Protein AF-A0A8J2NHE3-F1 (afdb_monomer)

Secondary structure (DSSP, 8-state):
-HHHHHHHHHHHHHHHHHHHHHHHHHHHHHHTTT-GGGHHHHHHHHH-HHHHHHHTTT--SS-EEEEE-HHHHHHHHHHHT-SSGGGS-HHHHHHHHHHHEESS---GGGG--TT-EEEEBS---TTT--S--HHHHHHHH-TT--S-EEEEEE-----GGG--TT--S-EEEEE-BTT-EEEEEEEEEEESTTS-EEEEEESSPPPPP--HHHHHHHH--GGGHHHHHHHHHHT-HHHHHH-SSEEEEEE-HHHHHHTT-HHHHS-HHHHHHHHHHTEESS---GGG--TT-EEEBTTS-EEEEEEETTEEEETTEEEEEEEEEETTEEEEEESSPPP-TT---------------------------------------------------PPPP--TTEEEEEEE--TTSSS-EEEEEEETTTEEEEEEE-TTTTTT-GGGGG-HHHIIIIISPPPPSSS-SEEEEEE-TTT-SEEEEEEE----------SSS--EEGGG-EEEEE-SSSEEEEE-TTSGGG--EEEE---SGGGHHHHHHHHHHHHHHTTSS-S-TTGGG-PPEEPP-

InterPro domains:
  IPR000782 FAS1 domain [PF02469] (38-127)
  IPR000782 FAS1 domain [PF02469] (226-338)
  IPR000782 FAS1 domain [PS50213] (25-206)
  IPR000782 FAS1 domain [PS50213] (199-338)
  IPR000782 FAS1 domain [SM00554] (64-209)
  IPR000782 FAS1 domain [SM00554] (247-341)
  IPR050904 Cell adhesion and biosynthesis-related protein [PTHR10900] (18-391)

Radius of gyration: 30.9 Å; Cα contacts (8 Å, |Δi|>4): 1014; chains: 1; bounding box: 73×81×98 Å

Structure (mmCIF, N/CA/C/O backbone):
data_AF-A0A8J2NHE3-F1
#
_entry.id   AF-A0A8J2NHE3-F1
#
loop_
_atom_site.group_PDB
_atom_site.id
_atom_site.type_symbol
_atom_site.label_atom_id
_atom_site.label_alt_id
_atom_site.label_comp_id
_atom_site.label_asym_id
_atom_site.label_entity_id
_atom_site.label_seq_id
_atom_site.pdbx_PDB_ins_code
_atom_site.Cartn_x
_atom_site.Cartn_y
_atom_site.Cartn_z
_atom_site.occupancy
_atom_site.B_iso_or_equiv
_atom_site.auth_seq_id
_atom_site.auth_comp_id
_atom_site.auth_asym_id
_atom_site.auth_atom_id
_atom_site.pdbx_PDB_model_num
ATOM 1 N N . MET A 1 1 ? 43.724 31.577 -9.002 1.00 46.25 1 MET A N 1
ATOM 2 C CA . MET A 1 1 ? 44.008 30.176 -9.402 1.00 46.25 1 MET A CA 1
ATOM 3 C C . MET A 1 1 ? 43.352 29.114 -8.508 1.00 46.25 1 MET A C 1
ATOM 5 O O . MET A 1 1 ? 42.911 28.119 -9.059 1.00 46.25 1 MET A O 1
ATOM 9 N N . ARG A 1 2 ? 43.190 29.302 -7.183 1.00 40.34 2 ARG A N 1
ATOM 10 C CA . ARG A 1 2 ? 42.509 28.309 -6.313 1.00 40.34 2 ARG A CA 1
ATOM 11 C C . ARG A 1 2 ? 41.001 28.106 -6.592 1.00 40.34 2 ARG A C 1
ATOM 13 O O . ARG A 1 2 ? 40.546 26.973 -6.533 1.00 40.34 2 ARG A O 1
ATOM 20 N N . ASN A 1 3 ? 40.262 29.139 -7.010 1.00 40.75 3 ASN A N 1
ATOM 21 C CA . ASN A 1 3 ? 38.822 29.016 -7.324 1.00 40.75 3 ASN A CA 1
ATOM 22 C C . ASN A 1 3 ? 38.518 28.319 -8.665 1.00 40.75 3 ASN A C 1
ATOM 24 O O . ASN A 1 3 ? 37.438 27.765 -8.832 1.00 40.75 3 ASN A O 1
ATOM 28 N N . LEU A 1 4 ? 39.466 28.294 -9.609 1.00 38.47 4 LEU A N 1
ATOM 29 C CA . LEU A 1 4 ? 39.258 27.663 -10.920 1.00 38.47 4 LEU A CA 1
ATOM 30 C C . LEU A 1 4 ? 39.365 26.128 -10.848 1.00 38.47 4 LEU A C 1
ATOM 32 O O . LEU A 1 4 ? 38.700 25.426 -11.606 1.00 38.47 4 LEU A O 1
ATOM 36 N N . ASN A 1 5 ? 40.161 25.611 -9.906 1.00 39.56 5 ASN A N 1
ATOM 37 C CA . ASN A 1 5 ? 40.323 24.172 -9.685 1.00 39.56 5 ASN A CA 1
ATOM 38 C C . ASN A 1 5 ? 39.127 23.556 -8.941 1.00 39.56 5 ASN A C 1
ATOM 40 O O . ASN A 1 5 ? 38.771 22.422 -9.236 1.00 39.56 5 ASN A O 1
ATOM 44 N N . PHE A 1 6 ? 38.466 24.307 -8.051 1.00 38.66 6 PHE A N 1
ATOM 45 C CA . PHE A 1 6 ? 37.224 23.870 -7.398 1.00 38.66 6 PHE A CA 1
ATOM 46 C C . PHE A 1 6 ? 36.049 23.792 -8.377 1.00 38.66 6 PHE A C 1
ATOM 48 O O . PHE A 1 6 ? 35.321 22.805 -8.374 1.00 38.66 6 PHE A O 1
ATOM 55 N N . ILE A 1 7 ? 35.904 24.785 -9.262 1.00 40.69 7 ILE A N 1
ATOM 56 C CA . ILE A 1 7 ? 34.864 24.771 -10.300 1.00 40.69 7 ILE A CA 1
ATOM 57 C C . ILE A 1 7 ? 35.124 23.635 -11.294 1.00 40.69 7 ILE A C 1
ATOM 59 O O . ILE A 1 7 ? 34.200 22.907 -11.630 1.00 40.69 7 ILE A O 1
ATOM 63 N N . ARG A 1 8 ? 36.379 23.415 -11.712 1.00 36.06 8 ARG A N 1
ATOM 64 C CA . ARG A 1 8 ? 36.725 22.270 -12.565 1.00 36.06 8 ARG A CA 1
ATOM 65 C C . ARG A 1 8 ? 36.429 20.939 -11.881 1.00 36.06 8 ARG A C 1
ATOM 67 O O . ARG A 1 8 ? 35.743 20.140 -12.487 1.00 36.06 8 ARG A O 1
ATOM 74 N N . ALA A 1 9 ? 36.859 20.721 -10.638 1.00 38.28 9 ALA A N 1
ATOM 75 C CA . ALA A 1 9 ? 36.605 19.467 -9.923 1.00 38.28 9 ALA A CA 1
ATOM 76 C C . ALA A 1 9 ? 35.106 19.189 -9.706 1.00 38.28 9 ALA A C 1
ATOM 78 O O . ALA A 1 9 ? 34.669 18.063 -9.923 1.00 38.28 9 ALA A O 1
ATOM 79 N N . ALA A 1 10 ? 34.312 20.205 -9.350 1.00 35.69 10 ALA A N 1
ATOM 80 C CA . ALA A 1 10 ? 32.860 20.078 -9.204 1.00 35.69 10 ALA A CA 1
ATOM 81 C C . ALA A 1 10 ? 32.161 19.784 -10.544 1.00 35.69 10 ALA A C 1
ATOM 83 O O . ALA A 1 10 ? 31.243 18.970 -10.598 1.00 35.69 10 ALA A O 1
ATOM 84 N N . VAL A 1 11 ? 32.634 20.393 -11.635 1.00 37.72 11 VAL A N 1
ATOM 85 C CA . VAL A 1 11 ? 32.132 20.135 -12.990 1.00 37.72 11 VAL A CA 1
ATOM 86 C C . VAL A 1 11 ? 32.513 18.723 -13.455 1.00 37.72 11 VAL A C 1
ATOM 88 O O . VAL A 1 11 ? 31.651 18.010 -13.956 1.00 37.72 11 VAL A O 1
ATOM 91 N N . THR A 1 12 ? 33.745 18.250 -13.227 1.00 35.47 12 THR A N 1
ATOM 92 C CA . THR A 1 12 ? 34.156 16.881 -13.596 1.00 35.47 12 THR A CA 1
ATOM 93 C C . THR A 1 12 ? 33.414 15.807 -12.791 1.00 35.47 12 THR A C 1
ATOM 95 O O . THR A 1 12 ? 33.062 14.775 -13.356 1.00 35.47 12 THR A O 1
ATOM 98 N N . LEU A 1 13 ? 33.138 16.043 -11.500 1.00 35.94 13 LEU A N 1
ATOM 99 C CA . LEU A 1 13 ? 32.357 15.119 -10.665 1.00 35.94 13 LEU A CA 1
ATOM 100 C C . LEU A 1 13 ? 30.889 15.045 -11.117 1.00 35.94 13 LEU A C 1
ATOM 102 O O . LEU A 1 13 ? 30.331 13.954 -11.174 1.00 35.94 13 LEU A O 1
ATOM 106 N N . ALA A 1 14 ? 30.291 16.184 -11.490 1.00 37.41 14 ALA A N 1
ATOM 107 C CA . ALA A 1 14 ? 28.931 16.250 -12.026 1.00 37.41 14 ALA A CA 1
ATOM 108 C C . ALA A 1 14 ? 28.805 15.594 -13.416 1.00 37.41 14 ALA A C 1
ATOM 110 O O . ALA A 1 14 ? 27.789 14.972 -13.715 1.00 37.41 14 ALA A O 1
ATOM 111 N N . PHE A 1 15 ? 29.840 15.682 -14.261 1.00 39.69 15 PHE A N 1
ATOM 112 C CA . PHE A 1 15 ? 29.878 14.964 -15.541 1.00 39.69 15 PHE A CA 1
ATOM 113 C C . PHE A 1 15 ? 30.073 13.452 -15.364 1.00 39.69 15 PHE A C 1
ATOM 115 O O . PHE A 1 15 ? 29.468 12.678 -16.100 1.00 39.69 15 PHE A O 1
ATOM 122 N N . ALA A 1 16 ? 30.869 13.015 -14.383 1.00 40.06 16 ALA A N 1
ATOM 123 C CA . ALA A 1 16 ? 31.050 11.594 -14.087 1.00 40.06 16 ALA A CA 1
ATOM 124 C C . ALA A 1 16 ? 29.778 10.955 -13.499 1.00 40.06 16 ALA A C 1
ATOM 126 O O . ALA A 1 16 ? 29.405 9.862 -13.915 1.00 40.06 16 ALA A O 1
ATOM 127 N N . SER A 1 17 ? 29.070 11.642 -12.593 1.00 45.62 17 SER A N 1
ATOM 128 C CA . SER A 1 17 ? 27.797 11.151 -12.046 1.00 45.62 17 SER A CA 1
ATOM 129 C C . SER A 1 17 ? 26.672 11.141 -13.086 1.00 45.62 17 SER A C 1
ATOM 131 O O . SER A 1 17 ? 25.895 10.191 -13.113 1.00 45.62 17 SER A O 1
ATOM 133 N N . ALA A 1 18 ? 26.622 12.125 -13.992 1.00 48.12 18 ALA A N 1
ATOM 134 C CA . ALA A 1 18 ? 25.691 12.125 -15.123 1.00 48.12 18 ALA A CA 1
ATOM 135 C C . ALA A 1 18 ? 25.987 11.003 -16.141 1.00 48.12 18 ALA A C 1
ATOM 137 O O . ALA A 1 18 ? 25.057 10.398 -16.667 1.00 48.12 18 ALA A O 1
ATOM 138 N N . ALA A 1 19 ? 27.264 10.683 -16.383 1.00 49.50 19 ALA A N 1
ATOM 139 C CA . ALA A 1 19 ? 27.656 9.589 -17.274 1.00 49.50 19 ALA A CA 1
ATOM 140 C C . ALA A 1 19 ? 27.305 8.204 -16.699 1.00 49.50 19 ALA A C 1
ATOM 142 O O . ALA A 1 19 ? 26.812 7.358 -17.433 1.00 49.50 19 ALA A O 1
ATOM 143 N N . ILE A 1 20 ? 27.494 7.980 -15.392 1.00 52.88 20 ILE A N 1
ATOM 144 C CA . ILE A 1 20 ? 27.116 6.722 -14.711 1.00 52.88 20 ILE A CA 1
ATOM 145 C C . ILE A 1 20 ? 25.587 6.552 -14.667 1.00 52.88 20 ILE A C 1
ATOM 147 O O . ILE A 1 20 ? 25.066 5.459 -14.881 1.00 52.88 20 ILE A O 1
ATOM 151 N N . ALA A 1 21 ? 24.866 7.649 -14.429 1.00 49.66 21 ALA A N 1
ATOM 152 C CA . ALA A 1 21 ? 23.409 7.708 -14.416 1.00 49.66 21 ALA A CA 1
ATOM 153 C C . ALA A 1 21 ? 22.784 7.294 -15.764 1.00 49.66 21 ALA A C 1
ATOM 155 O O . ALA A 1 21 ? 21.805 6.544 -15.802 1.00 49.66 21 ALA A O 1
ATOM 156 N N . GLN A 1 22 ? 23.373 7.741 -16.875 1.00 58.19 22 GLN A N 1
ATOM 157 C CA . GLN A 1 22 ? 22.901 7.393 -18.212 1.00 58.19 22 GLN A CA 1
ATOM 158 C C . GLN A 1 22 ? 23.091 5.892 -18.519 1.00 58.19 22 GLN A C 1
ATOM 160 O O . GLN A 1 22 ? 22.196 5.267 -19.087 1.00 58.19 22 GLN A O 1
ATOM 165 N N . THR A 1 23 ? 24.176 5.284 -18.026 1.00 74.19 23 THR A N 1
ATOM 166 C CA . THR A 1 23 ? 24.507 3.866 -18.242 1.00 74.19 23 THR A CA 1
ATOM 167 C C . THR A 1 23 ? 23.482 2.895 -17.646 1.00 74.19 23 THR A C 1
ATOM 169 O O . THR A 1 23 ? 23.035 1.995 -18.345 1.00 74.19 23 THR A O 1
ATOM 172 N N . ILE A 1 24 ? 23.046 3.078 -16.394 1.00 81.19 24 ILE A N 1
ATOM 173 C CA . ILE A 1 24 ? 22.122 2.138 -15.712 1.00 81.19 24 ILE A CA 1
ATOM 174 C C . ILE A 1 24 ? 20.770 2.051 -16.435 1.00 81.19 24 ILE A C 1
ATOM 176 O O . ILE A 1 24 ? 20.201 0.971 -16.613 1.00 81.19 24 ILE A O 1
ATOM 180 N N . THR A 1 25 ? 20.248 3.200 -16.870 1.00 85.06 25 THR A N 1
ATOM 181 C CA . THR A 1 25 ? 18.963 3.260 -17.579 1.00 85.06 25 THR A CA 1
ATOM 182 C C . THR A 1 25 ? 19.073 2.618 -18.963 1.00 85.06 25 THR A C 1
ATOM 184 O O . THR A 1 25 ? 18.167 1.893 -19.376 1.00 85.06 25 THR A O 1
ATOM 187 N N . GLU A 1 26 ? 20.185 2.852 -19.666 1.00 87.38 26 GLU A N 1
ATOM 188 C CA . GLU A 1 26 ? 20.478 2.242 -20.967 1.00 87.38 26 GLU A CA 1
ATOM 189 C C . GLU A 1 26 ? 20.674 0.721 -20.862 1.00 87.38 26 GLU A C 1
ATOM 191 O O . GLU A 1 26 ? 20.143 -0.014 -21.694 1.00 87.38 26 GLU A O 1
ATOM 196 N N . GLU A 1 27 ? 21.354 0.234 -19.819 1.00 90.62 27 GLU A N 1
ATOM 197 C CA . GLU A 1 27 ? 21.550 -1.196 -19.552 1.00 90.62 27 GLU A CA 1
ATOM 198 C C . GLU A 1 27 ? 20.218 -1.918 -19.326 1.00 90.62 27 GLU A C 1
ATOM 200 O O . GLU A 1 27 ? 19.939 -2.914 -19.998 1.00 90.62 27 GLU A O 1
ATOM 205 N N . LEU A 1 28 ? 19.357 -1.395 -18.443 1.00 93.25 28 LEU A N 1
ATOM 206 C CA . LEU A 1 28 ? 18.031 -1.971 -18.217 1.00 93.25 28 LEU A CA 1
ATOM 207 C C . LEU A 1 28 ? 17.168 -1.899 -19.484 1.00 93.25 28 LEU A C 1
ATOM 209 O O . LEU A 1 28 ? 16.546 -2.892 -19.864 1.00 93.25 28 LEU A O 1
ATOM 213 N N . ALA A 1 29 ? 17.140 -0.748 -20.167 1.00 93.62 29 ALA A N 1
ATOM 214 C CA . ALA A 1 29 ? 16.368 -0.572 -21.398 1.00 93.62 29 ALA A CA 1
ATOM 215 C C . ALA A 1 29 ? 16.843 -1.499 -22.531 1.00 93.62 29 ALA A C 1
ATOM 217 O O . ALA A 1 29 ? 16.019 -1.931 -23.344 1.00 93.62 29 ALA A O 1
ATOM 218 N N . GLY A 1 30 ? 18.145 -1.796 -22.580 1.00 93.56 30 GLY A N 1
ATOM 219 C CA . GLY A 1 30 ? 18.763 -2.766 -23.479 1.00 93.56 30 GLY A CA 1
ATOM 220 C C . GLY A 1 30 ? 18.383 -4.204 -23.132 1.00 93.56 30 GLY A C 1
ATOM 221 O O . GLY A 1 30 ? 17.957 -4.946 -24.017 1.00 93.56 30 GLY A O 1
ATOM 222 N N . ALA A 1 31 ? 18.442 -4.576 -21.851 1.00 93.50 31 ALA A N 1
ATOM 223 C CA . ALA A 1 31 ? 18.083 -5.914 -21.374 1.00 93.50 31 ALA A CA 1
ATOM 224 C C . ALA A 1 31 ? 16.623 -6.282 -21.686 1.00 93.50 31 ALA A C 1
ATOM 226 O O . ALA A 1 31 ? 16.320 -7.421 -22.044 1.00 93.50 31 ALA A O 1
ATOM 227 N N . ILE A 1 32 ? 15.718 -5.299 -21.638 1.00 94.50 32 ILE A N 1
ATOM 228 C CA . ILE A 1 32 ? 14.300 -5.500 -21.963 1.00 94.50 32 ILE A CA 1
ATOM 229 C C . ILE A 1 32 ? 13.948 -5.180 -23.429 1.00 94.50 32 ILE A C 1
ATOM 231 O O . ILE A 1 32 ? 12.773 -5.195 -23.800 1.00 94.50 32 ILE A O 1
ATOM 235 N N . ALA A 1 33 ? 14.928 -4.884 -24.294 1.00 93.50 33 ALA A N 1
ATOM 236 C CA . ALA A 1 33 ? 14.668 -4.366 -25.640 1.00 93.50 33 ALA A CA 1
ATOM 237 C C . ALA A 1 33 ? 13.944 -5.350 -26.569 1.00 93.50 33 ALA A C 1
ATOM 239 O O . ALA A 1 33 ? 13.158 -4.916 -27.416 1.00 93.50 33 ALA A O 1
ATOM 240 N N . ASN A 1 34 ? 14.182 -6.651 -26.385 1.00 89.12 34 ASN A N 1
ATOM 241 C CA . ASN A 1 34 ? 13.605 -7.718 -27.206 1.00 89.12 34 ASN A CA 1
ATOM 242 C C . ASN A 1 34 ? 12.166 -8.085 -26.807 1.00 89.12 34 ASN A C 1
ATOM 244 O O . ASN A 1 34 ? 11.513 -8.844 -27.517 1.00 89.12 34 ASN A O 1
ATOM 248 N N . TYR A 1 35 ? 11.650 -7.531 -25.707 1.00 91.12 35 TYR A N 1
ATOM 249 C CA . TYR A 1 35 ? 10.291 -7.792 -25.247 1.00 91.12 35 TYR A CA 1
ATOM 250 C C . TYR A 1 35 ? 9.341 -6.726 -25.795 1.00 91.12 35 TYR A C 1
ATOM 252 O O . TYR A 1 35 ? 9.254 -5.605 -25.283 1.00 91.12 35 TYR A O 1
ATOM 260 N N . SER A 1 36 ? 8.597 -7.087 -26.842 1.00 92.19 36 SER A N 1
ATOM 261 C CA . SER A 1 36 ? 7.624 -6.212 -27.513 1.00 92.19 36 SER A CA 1
ATOM 262 C C . SER A 1 36 ? 6.592 -5.621 -26.534 1.00 92.19 36 SER A C 1
ATOM 264 O O . SER A 1 36 ? 6.221 -4.446 -26.619 1.00 92.19 36 SER A O 1
ATOM 266 N N . SER A 1 37 ? 6.195 -6.423 -25.545 1.00 92.88 37 SER A N 1
ATOM 267 C CA . SER A 1 37 ? 5.226 -6.099 -24.500 1.00 92.88 37 SER A CA 1
ATOM 268 C C . SER A 1 37 ? 5.780 -5.237 -23.362 1.00 92.88 37 SER A C 1
ATOM 270 O O . SER A 1 37 ? 5.015 -4.917 -22.457 1.00 92.88 37 SER A O 1
ATOM 272 N N . LEU A 1 38 ? 7.056 -4.831 -23.400 1.00 94.88 38 LEU A N 1
ATOM 273 C CA . LEU A 1 38 ? 7.689 -3.937 -22.414 1.00 94.88 38 LEU A CA 1
ATOM 274 C C . LEU A 1 38 ? 8.084 -2.571 -23.008 1.00 94.88 38 LEU A C 1
ATOM 276 O O . LEU A 1 38 ? 8.761 -1.766 -22.364 1.00 94.88 38 LEU A O 1
ATOM 280 N N . SER A 1 39 ? 7.676 -2.288 -24.246 1.00 93.38 39 SER A N 1
ATOM 281 C CA . SER A 1 39 ? 8.068 -1.073 -24.969 1.00 93.38 39 SER A CA 1
ATOM 282 C C . SER A 1 39 ? 7.633 0.232 -24.289 1.00 93.38 39 SER A C 1
ATOM 284 O O . SER A 1 39 ? 8.406 1.186 -24.298 1.00 93.38 39 SER A O 1
ATOM 286 N N . LEU A 1 40 ? 6.472 0.282 -23.628 1.00 93.44 40 LEU A N 1
ATOM 287 C CA . LEU A 1 40 ? 6.029 1.467 -22.883 1.00 93.44 40 LEU A CA 1
ATOM 288 C C . LEU A 1 40 ? 6.881 1.731 -21.639 1.00 93.44 40 LEU A C 1
ATOM 290 O O . LEU A 1 40 ? 7.131 2.889 -21.311 1.00 93.44 40 LEU A O 1
ATOM 294 N N . PHE A 1 41 ? 7.375 0.685 -20.971 1.00 94.94 41 PHE A N 1
ATOM 295 C CA . PHE A 1 41 ? 8.309 0.860 -19.858 1.00 94.94 41 PHE A CA 1
ATOM 296 C C . PHE A 1 41 ? 9.646 1.423 -20.353 1.00 94.94 41 PHE A C 1
ATOM 298 O O . PHE A 1 41 ? 10.193 2.342 -19.752 1.00 94.94 41 PHE A O 1
ATOM 305 N N . ARG A 1 42 ? 10.141 0.959 -21.508 1.00 93.50 42 ARG A N 1
ATOM 306 C CA . ARG A 1 42 ? 11.333 1.542 -22.156 1.00 93.50 42 ARG A CA 1
ATOM 307 C C . ARG A 1 42 ? 11.129 3.012 -22.525 1.00 93.50 42 ARG A C 1
ATOM 309 O O . ARG A 1 42 ? 12.032 3.827 -22.330 1.00 93.50 42 ARG A O 1
ATOM 316 N N . SER A 1 43 ? 9.947 3.366 -23.032 1.00 90.19 43 SER A N 1
ATOM 317 C CA . SER A 1 43 ? 9.582 4.764 -23.283 1.00 90.19 43 SER A CA 1
ATOM 318 C C . SER A 1 43 ? 9.590 5.586 -21.997 1.00 90.19 43 SER A C 1
ATOM 320 O O . SER A 1 43 ? 10.117 6.693 -22.008 1.00 90.19 43 SER A O 1
ATOM 322 N N . LEU A 1 44 ? 9.092 5.036 -20.884 1.00 90.62 44 LEU A N 1
ATOM 323 C CA . LEU A 1 44 ? 9.141 5.691 -19.577 1.00 90.62 44 LEU A CA 1
ATOM 324 C C . LEU A 1 44 ? 10.586 5.927 -19.101 1.00 90.62 44 LEU A C 1
ATOM 326 O O . LEU A 1 44 ? 10.916 7.039 -18.691 1.00 90.62 44 LEU A O 1
ATOM 330 N N . LEU A 1 45 ? 11.459 4.920 -19.218 1.00 90.88 45 LEU A N 1
ATOM 331 C CA . LEU A 1 45 ? 12.887 5.043 -18.899 1.00 90.88 45 LEU A CA 1
ATOM 332 C C . LEU A 1 45 ? 13.569 6.144 -19.724 1.00 90.88 45 LEU A C 1
ATOM 334 O O . LEU A 1 45 ? 14.366 6.913 -19.199 1.00 90.88 45 LEU A O 1
ATOM 338 N N . THR A 1 46 ? 13.217 6.256 -21.007 1.00 87.00 46 THR A N 1
ATOM 339 C CA . THR A 1 46 ? 13.778 7.272 -21.913 1.00 87.00 46 THR A CA 1
ATOM 340 C C . THR A 1 46 ? 13.222 8.668 -21.621 1.00 87.00 46 THR A C 1
ATOM 342 O O . THR A 1 46 ? 13.949 9.657 -21.684 1.00 87.00 46 THR A O 1
ATOM 345 N N . ALA A 1 47 ? 11.932 8.765 -21.296 1.00 85.62 47 ALA A N 1
ATOM 346 C CA . ALA A 1 47 ? 11.259 10.025 -21.001 1.00 85.62 47 ALA A CA 1
ATOM 347 C C . ALA A 1 47 ? 11.665 10.616 -19.643 1.00 85.62 47 ALA A C 1
ATOM 349 O O . ALA A 1 47 ? 11.573 11.827 -19.444 1.00 85.62 47 ALA A O 1
ATOM 350 N N . SER A 1 48 ? 12.062 9.781 -18.682 1.00 85.06 48 SER A N 1
ATOM 351 C CA . SER A 1 48 ? 12.380 10.208 -17.315 1.00 85.06 48 SER A CA 1
ATOM 352 C C . SER A 1 48 ? 13.506 9.374 -16.690 1.00 85.06 48 SER A C 1
ATOM 354 O O . SER A 1 48 ? 13.305 8.775 -15.631 1.00 85.06 48 SER A O 1
ATOM 356 N N . PRO A 1 49 ? 14.715 9.365 -17.284 1.00 84.56 49 PRO A N 1
ATOM 357 C CA . PRO A 1 49 ? 15.823 8.526 -16.819 1.00 84.56 49 PRO A CA 1
ATOM 358 C C . PRO A 1 49 ? 16.188 8.831 -15.364 1.00 84.56 49 PRO A C 1
ATOM 360 O O . PRO A 1 49 ? 16.368 7.929 -14.547 1.00 84.56 49 PRO A O 1
ATOM 363 N N . GLN A 1 50 ? 16.192 10.119 -15.002 1.00 83.62 50 GLN A N 1
ATOM 364 C CA . GLN A 1 50 ? 16.536 10.577 -13.658 1.00 83.62 50 GLN A CA 1
ATOM 365 C C . GLN A 1 50 ? 15.611 10.016 -12.573 1.00 83.62 50 GLN A C 1
ATOM 367 O O . GLN A 1 50 ? 16.028 9.905 -11.422 1.00 83.62 50 GLN A O 1
ATOM 372 N N . ALA A 1 51 ? 14.371 9.651 -12.916 1.00 85.88 51 ALA A N 1
ATOM 373 C CA . ALA A 1 51 ? 13.445 9.117 -11.935 1.00 85.88 51 ALA A CA 1
ATOM 374 C C . ALA A 1 51 ? 13.924 7.765 -11.390 1.00 85.88 51 ALA A C 1
ATOM 376 O O . ALA A 1 51 ? 14.027 7.627 -10.175 1.00 85.88 51 ALA A O 1
ATOM 377 N N . LEU A 1 52 ? 14.311 6.834 -12.270 1.00 88.25 52 LEU A N 1
ATOM 378 C CA . LEU A 1 52 ? 14.891 5.550 -11.870 1.00 88.25 52 LEU A CA 1
ATOM 379 C C . LEU A 1 52 ? 16.161 5.761 -11.039 1.00 88.25 52 LEU A C 1
ATOM 381 O O . LEU A 1 52 ? 16.276 5.218 -9.947 1.00 88.25 52 LEU A O 1
ATOM 385 N N . ILE A 1 53 ? 17.083 6.594 -11.528 1.00 85.38 53 ILE A N 1
ATOM 386 C CA . ILE A 1 53 ? 18.374 6.851 -10.870 1.00 85.38 53 ILE A CA 1
ATOM 387 C C . ILE A 1 53 ? 18.182 7.357 -9.439 1.00 85.38 53 ILE A C 1
ATOM 389 O O . ILE A 1 53 ? 18.837 6.885 -8.516 1.00 85.38 53 ILE A O 1
ATOM 393 N N . THR A 1 54 ? 17.274 8.313 -9.240 1.00 86.25 54 THR A N 1
ATOM 394 C CA . THR A 1 54 ? 16.991 8.844 -7.904 1.00 86.25 54 THR A CA 1
ATOM 395 C C . THR A 1 54 ? 16.304 7.804 -7.013 1.00 86.25 54 THR A C 1
ATOM 397 O O . THR A 1 54 ? 16.588 7.768 -5.820 1.00 86.25 54 THR A O 1
ATOM 400 N N . SER A 1 55 ? 15.476 6.913 -7.570 1.00 88.75 55 SER A N 1
ATOM 401 C CA . SER A 1 55 ? 14.817 5.843 -6.805 1.00 88.75 55 SER A CA 1
ATOM 402 C C . SER A 1 55 ? 15.755 4.726 -6.360 1.00 88.75 55 SER A C 1
ATOM 404 O O . SER A 1 55 ? 15.421 4.000 -5.426 1.00 88.75 55 SER A O 1
ATOM 406 N N . LEU A 1 56 ? 16.906 4.578 -7.019 1.00 88.12 56 LEU A N 1
ATOM 407 C CA . LEU A 1 56 ? 17.917 3.591 -6.659 1.00 88.12 56 LEU A CA 1
ATOM 408 C C . LEU A 1 56 ? 18.689 3.962 -5.387 1.00 88.12 56 LEU A C 1
ATOM 410 O O . LEU A 1 56 ? 19.278 3.080 -4.780 1.00 88.12 56 LEU A O 1
ATOM 414 N N . ASP A 1 57 ? 18.697 5.231 -4.965 1.00 79.62 57 ASP A N 1
ATOM 415 C CA . ASP A 1 57 ? 19.391 5.689 -3.748 1.00 79.62 57 ASP A CA 1
ATOM 416 C C . ASP A 1 57 ? 20.840 5.160 -3.625 1.00 79.62 57 ASP A C 1
ATOM 418 O O . ASP A 1 57 ? 21.275 4.631 -2.604 1.00 79.62 57 ASP A O 1
ATOM 422 N N . ASN A 1 58 ? 21.605 5.270 -4.716 1.00 78.12 58 ASN A N 1
ATOM 423 C CA . ASN A 1 58 ? 22.975 4.750 -4.855 1.00 78.12 58 ASN A CA 1
ATOM 424 C C . ASN A 1 58 ? 23.116 3.211 -4.836 1.00 78.12 58 ASN A C 1
ATOM 426 O O . ASN A 1 58 ? 24.241 2.713 -4.801 1.00 78.12 58 ASN A O 1
ATOM 430 N N . ARG A 1 59 ? 22.020 2.443 -4.895 1.00 82.25 59 ARG A N 1
ATOM 431 C CA . ARG A 1 59 ? 22.048 1.003 -5.195 1.00 82.25 59 ARG A CA 1
ATOM 432 C C . ARG A 1 59 ? 22.326 0.791 -6.682 1.00 82.25 59 ARG A C 1
ATOM 434 O O . ARG A 1 59 ? 21.529 1.179 -7.530 1.00 82.25 59 ARG A O 1
ATOM 441 N N . ASP A 1 60 ? 23.436 0.143 -7.000 1.00 79.75 60 ASP A N 1
ATOM 442 C CA . ASP A 1 60 ? 23.825 -0.200 -8.375 1.00 79.75 60 ASP A CA 1
ATOM 443 C C . ASP A 1 60 ? 23.810 -1.714 -8.653 1.00 79.75 60 ASP A C 1
ATOM 445 O O . ASP A 1 60 ? 23.949 -2.148 -9.798 1.00 79.75 60 ASP A O 1
ATOM 449 N N . SER A 1 61 ? 23.624 -2.524 -7.612 1.00 87.75 61 SER A N 1
ATOM 450 C CA . SER A 1 61 ? 23.743 -3.977 -7.649 1.00 87.75 61 SER A CA 1
ATOM 451 C C . SER A 1 61 ? 22.766 -4.648 -6.680 1.00 87.75 61 SER A C 1
ATOM 453 O O . SER A 1 61 ? 22.278 -4.022 -5.737 1.00 87.75 61 SER A O 1
ATOM 455 N N . ASN A 1 62 ? 22.515 -5.944 -6.891 1.00 91.81 62 ASN A N 1
ATOM 456 C CA . ASN A 1 62 ? 21.666 -6.779 -6.044 1.00 91.81 62 ASN A CA 1
ATOM 457 C C . ASN A 1 62 ? 20.206 -6.293 -5.938 1.00 91.81 62 ASN A C 1
ATOM 459 O O . ASN A 1 62 ? 19.619 -6.303 -4.859 1.00 91.81 62 ASN A O 1
ATOM 463 N N . ILE A 1 63 ? 19.611 -5.888 -7.060 1.00 94.75 63 ILE A N 1
ATOM 464 C CA . ILE A 1 63 ? 18.204 -5.468 -7.126 1.00 94.75 63 ILE A CA 1
ATOM 465 C C . ILE A 1 63 ? 17.425 -6.231 -8.194 1.00 94.75 63 ILE A C 1
ATOM 467 O O . ILE A 1 63 ? 17.999 -6.747 -9.154 1.00 94.75 63 ILE A O 1
ATOM 471 N N . THR A 1 64 ? 16.100 -6.252 -8.050 1.00 97.12 64 THR A N 1
ATOM 472 C CA . THR A 1 64 ? 15.181 -6.776 -9.068 1.00 97.12 64 THR A CA 1
ATOM 473 C C . THR A 1 64 ? 14.198 -5.703 -9.484 1.00 97.12 64 THR A C 1
ATOM 475 O O . THR A 1 64 ? 13.456 -5.193 -8.648 1.00 97.12 64 THR A O 1
ATOM 478 N N . VAL A 1 65 ? 14.138 -5.388 -10.776 1.00 97.56 65 VAL A N 1
ATOM 479 C CA . VAL A 1 65 ? 13.122 -4.474 -11.313 1.00 97.56 65 VAL A CA 1
ATOM 480 C C . VAL A 1 65 ? 11.897 -5.272 -11.748 1.00 97.56 65 VAL A C 1
ATOM 482 O O . VAL A 1 65 ? 11.977 -6.128 -12.625 1.00 97.56 65 VAL A O 1
ATOM 485 N N . LEU A 1 66 ? 10.745 -4.980 -11.157 1.00 98.25 66 LEU A N 1
ATOM 486 C CA . LEU A 1 66 ? 9.450 -5.461 -11.618 1.00 98.25 66 LEU A CA 1
ATOM 487 C C . LEU A 1 66 ? 8.985 -4.571 -12.766 1.00 98.25 66 LEU A C 1
ATOM 489 O O . LEU A 1 66 ? 8.618 -3.419 -12.560 1.00 98.25 66 LEU A O 1
ATOM 493 N N . VAL A 1 67 ? 9.016 -5.104 -13.981 1.00 97.69 67 VAL A N 1
ATOM 494 C CA . VAL A 1 67 ? 8.719 -4.381 -15.215 1.00 97.69 67 VAL A CA 1
ATOM 495 C C . VAL A 1 67 ? 7.264 -4.637 -15.614 1.00 97.69 67 VAL A C 1
ATOM 497 O O . VAL A 1 67 ? 6.930 -5.756 -16.018 1.00 97.69 67 VAL A O 1
ATOM 500 N N . PRO A 1 68 ? 6.367 -3.640 -15.519 1.00 97.31 68 PRO A N 1
ATOM 501 C CA . PRO A 1 68 ? 4.988 -3.816 -15.938 1.00 97.31 68 PRO A CA 1
ATOM 502 C C . PRO A 1 68 ? 4.876 -3.919 -17.458 1.00 97.31 68 PRO A C 1
ATOM 504 O O . PRO A 1 68 ? 5.525 -3.179 -18.200 1.00 97.31 68 PRO A O 1
ATOM 507 N N . THR A 1 69 ? 4.011 -4.816 -17.927 1.00 96.62 69 THR A N 1
ATOM 508 C CA . THR A 1 69 ? 3.692 -4.927 -19.358 1.00 96.62 69 THR A CA 1
ATOM 509 C C . THR A 1 69 ? 3.032 -3.656 -19.905 1.00 96.62 69 THR A C 1
ATOM 511 O O . THR A 1 69 ? 2.470 -2.842 -19.172 1.00 96.62 69 THR A O 1
ATOM 514 N N . ASN A 1 70 ? 2.999 -3.507 -21.228 1.00 94.94 70 ASN A N 1
ATOM 515 C CA . ASN A 1 70 ? 2.296 -2.416 -21.898 1.00 94.94 70 ASN A CA 1
ATOM 516 C C . ASN A 1 70 ? 0.822 -2.341 -21.475 1.00 94.94 70 ASN A C 1
ATOM 518 O O . ASN A 1 70 ? 0.317 -1.254 -21.206 1.00 94.94 70 ASN A O 1
ATOM 522 N N . ALA A 1 71 ? 0.148 -3.491 -21.363 1.00 95.31 71 ALA A N 1
ATOM 523 C CA . ALA A 1 71 ? -1.237 -3.565 -20.904 1.00 95.31 71 ALA A CA 1
ATOM 524 C C . ALA A 1 71 ? -1.386 -3.097 -19.445 1.00 95.31 71 ALA A C 1
ATOM 526 O O . ALA A 1 71 ? -2.348 -2.396 -19.119 1.00 95.31 71 ALA A O 1
ATOM 527 N N . ALA A 1 72 ? -0.414 -3.428 -18.589 1.00 95.50 72 ALA A N 1
ATOM 528 C CA . ALA A 1 72 ? -0.355 -2.969 -17.206 1.00 95.50 72 ALA A CA 1
ATOM 529 C C . ALA A 1 72 ? -0.249 -1.440 -17.123 1.00 95.50 72 ALA A C 1
ATOM 531 O O . ALA A 1 72 ? -1.052 -0.796 -16.449 1.00 95.50 72 ALA A O 1
ATOM 532 N N . ILE A 1 73 ? 0.710 -0.855 -17.852 1.00 93.88 73 ILE A N 1
ATOM 533 C CA . ILE A 1 73 ? 0.942 0.596 -17.879 1.00 93.88 73 ILE A CA 1
ATOM 534 C C . ILE A 1 73 ? -0.279 1.317 -18.452 1.00 93.88 73 ILE A C 1
ATOM 536 O O . ILE A 1 73 ? -0.755 2.278 -17.859 1.00 93.88 73 ILE A O 1
ATOM 540 N N . GLN A 1 74 ? -0.845 0.838 -19.562 1.00 92.75 74 GLN A N 1
ATOM 541 C CA . GLN A 1 74 ? -2.047 1.434 -20.157 1.00 92.75 74 GLN A CA 1
ATOM 542 C C . GLN A 1 74 ? -3.244 1.409 -19.205 1.00 92.75 74 GLN A C 1
ATOM 544 O O . GLN A 1 74 ? -3.970 2.399 -19.110 1.00 92.75 74 GLN A O 1
ATOM 549 N N . SER A 1 75 ? -3.446 0.299 -18.489 1.00 90.62 75 SER A N 1
ATOM 550 C CA . SER A 1 75 ? -4.519 0.185 -17.495 1.00 90.62 75 SER A CA 1
ATOM 551 C C . SER A 1 75 ? -4.309 1.178 -16.354 1.00 90.62 75 SER A C 1
ATOM 553 O O . SER A 1 75 ? -5.225 1.927 -16.025 1.00 90.62 75 SER A O 1
ATOM 555 N N . TYR A 1 76 ? -3.081 1.274 -15.839 1.00 88.69 76 TYR A N 1
ATOM 556 C CA . TYR A 1 76 ? -2.715 2.230 -14.795 1.00 88.69 76 TYR A CA 1
ATOM 557 C C . TYR A 1 76 ? -2.925 3.689 -15.219 1.00 88.69 76 TYR A C 1
ATOM 559 O O . TYR A 1 76 ? -3.527 4.470 -14.479 1.00 88.69 76 TYR A O 1
ATOM 567 N N . LEU A 1 77 ? -2.478 4.061 -16.422 1.00 84.38 77 LEU A N 1
ATOM 568 C CA . LEU A 1 77 ? -2.669 5.404 -16.969 1.00 84.38 77 LEU A CA 1
ATOM 569 C C . LEU A 1 77 ? -4.162 5.718 -17.123 1.00 84.38 77 LEU A C 1
ATOM 571 O O . LEU A 1 77 ? -4.629 6.757 -16.660 1.00 84.38 77 LEU A O 1
ATOM 575 N N . LYS A 1 78 ? -4.944 4.780 -17.670 1.00 83.38 78 LYS A N 1
ATOM 576 C CA . LYS A 1 78 ? -6.399 4.917 -17.817 1.00 83.38 78 LYS A CA 1
ATOM 577 C C . LYS A 1 78 ? -7.108 5.101 -16.471 1.00 83.38 78 LYS A C 1
ATOM 579 O O . LYS A 1 78 ? -7.964 5.979 -16.357 1.00 83.38 78 LYS A O 1
ATOM 584 N N . GLU A 1 79 ? -6.769 4.298 -15.465 1.00 78.75 79 GLU A N 1
ATOM 585 C CA . GLU A 1 79 ? -7.335 4.388 -14.111 1.00 78.75 79 GLU A CA 1
ATOM 586 C C . GLU A 1 79 ? -6.966 5.708 -13.429 1.00 78.75 79 GLU A C 1
ATOM 588 O O . GLU A 1 79 ? -7.814 6.353 -12.805 1.00 78.75 79 GLU A O 1
ATOM 593 N N . SER A 1 80 ? -5.730 6.159 -13.640 1.00 72.94 80 SER A N 1
ATOM 594 C CA . SER A 1 80 ? -5.213 7.437 -13.145 1.00 72.94 80 SER A CA 1
ATOM 595 C C . SER A 1 80 ? -5.695 8.644 -13.961 1.00 72.94 80 SER A C 1
ATOM 597 O O . SER A 1 80 ? -5.469 9.784 -13.562 1.00 72.94 80 SER A O 1
ATOM 599 N N . ARG A 1 81 ? -6.407 8.415 -15.077 1.00 76.69 81 ARG A N 1
ATOM 600 C CA . ARG A 1 81 ? -6.851 9.433 -16.052 1.00 76.69 81 ARG A CA 1
ATOM 601 C C . ARG A 1 81 ? -5.694 10.248 -16.639 1.00 76.69 81 ARG A C 1
ATOM 603 O O . ARG A 1 81 ? -5.842 11.443 -16.891 1.00 76.69 81 ARG A O 1
ATOM 610 N N . ILE A 1 82 ? -4.569 9.579 -16.843 1.00 74.31 82 ILE A N 1
ATOM 611 C CA . ILE A 1 82 ? -3.349 10.085 -17.463 1.00 74.31 82 ILE A CA 1
ATOM 612 C C . ILE A 1 82 ? -3.311 9.553 -18.897 1.00 74.31 82 ILE A C 1
ATOM 614 O O . ILE A 1 82 ? -3.637 8.387 -19.128 1.00 74.31 82 ILE A O 1
ATOM 618 N N . PHE A 1 83 ? -2.966 10.393 -19.872 1.00 73.75 83 PHE A N 1
ATOM 619 C CA . PHE A 1 83 ? -2.994 9.978 -21.282 1.00 73.75 83 PHE A CA 1
ATOM 620 C C . PHE A 1 83 ? -1.662 9.412 -21.766 1.00 73.75 83 PHE A C 1
ATOM 622 O O . PHE A 1 83 ? -1.652 8.570 -22.664 1.00 73.75 83 PHE A O 1
ATOM 629 N N . ASP A 1 84 ? -0.560 9.853 -21.165 1.00 75.50 84 ASP A N 1
ATOM 630 C CA . ASP A 1 84 ? 0.792 9.491 -21.574 1.00 75.50 84 ASP A CA 1
ATOM 631 C C . ASP A 1 84 ? 1.731 9.375 -20.363 1.00 75.50 84 ASP A C 1
ATOM 633 O O . ASP A 1 84 ? 1.575 10.084 -19.370 1.00 75.50 84 ASP A O 1
ATOM 637 N N . VAL A 1 85 ? 2.732 8.494 -20.440 1.00 72.00 85 VAL A N 1
ATOM 638 C CA . VAL A 1 85 ? 3.721 8.299 -19.363 1.00 72.00 85 VAL A CA 1
ATOM 639 C C . VAL A 1 85 ? 4.506 9.574 -19.028 1.00 72.00 85 VAL A C 1
ATOM 641 O O . VAL A 1 85 ? 4.951 9.730 -17.896 1.00 72.00 85 VAL A O 1
ATOM 644 N N . THR A 1 86 ? 4.642 10.505 -19.975 1.00 75.94 86 THR A N 1
ATOM 645 C CA . THR A 1 86 ? 5.314 11.804 -19.788 1.00 75.94 86 THR A CA 1
ATOM 646 C C . THR A 1 86 ? 4.538 12.781 -18.902 1.00 75.94 86 THR A C 1
ATOM 648 O O . THR A 1 86 ? 5.095 13.785 -18.458 1.00 75.94 86 THR A O 1
ATOM 651 N N . GLU A 1 87 ? 3.256 12.517 -18.637 1.00 76.25 87 GLU A N 1
ATOM 652 C CA . GLU A 1 87 ? 2.421 13.340 -17.755 1.00 76.25 87 GLU A CA 1
ATOM 653 C C . GLU A 1 87 ? 2.596 12.985 -16.269 1.00 76.25 87 GLU A C 1
ATOM 655 O O . GLU A 1 87 ? 2.165 13.758 -15.410 1.00 76.25 87 GLU A O 1
ATOM 660 N N . LEU A 1 88 ? 3.239 11.851 -15.960 1.00 74.00 88 LEU A N 1
ATOM 661 C CA . LEU A 1 88 ? 3.566 11.457 -14.591 1.00 74.00 88 LEU A CA 1
ATOM 662 C C . LEU A 1 88 ? 4.571 12.444 -13.994 1.00 74.00 88 LEU A C 1
ATOM 664 O O . LEU A 1 88 ? 5.623 12.720 -14.575 1.00 74.00 88 LEU A O 1
ATOM 668 N N . ASN A 1 89 ? 4.257 12.987 -12.819 1.00 78.25 89 ASN A N 1
ATOM 669 C CA . ASN A 1 89 ? 5.164 13.926 -12.168 1.00 78.25 89 ASN A CA 1
ATOM 670 C C . ASN A 1 89 ? 6.333 13.199 -11.479 1.00 78.25 89 ASN A C 1
ATOM 672 O O . ASN A 1 89 ? 6.284 11.996 -11.226 1.00 78.25 89 ASN A O 1
ATOM 676 N N . GLN A 1 90 ? 7.389 13.940 -11.134 1.00 78.62 90 GLN A N 1
ATOM 677 C CA . GLN A 1 90 ? 8.602 13.351 -10.560 1.00 78.62 90 GLN A CA 1
ATOM 678 C C . GLN A 1 90 ? 8.329 12.561 -9.271 1.00 78.62 90 GLN A C 1
ATOM 680 O O . GLN A 1 90 ? 8.903 11.492 -9.097 1.00 78.62 90 GLN A O 1
ATOM 685 N N . THR A 1 91 ? 7.437 13.034 -8.399 1.00 80.44 91 THR A N 1
A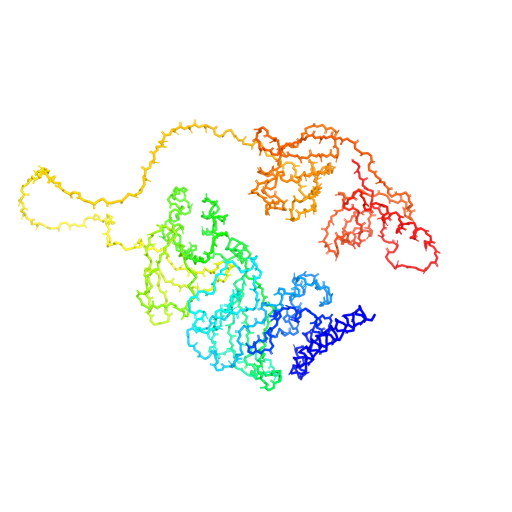TOM 686 C CA . THR A 1 91 ? 7.074 12.340 -7.154 1.00 80.44 91 THR A CA 1
ATOM 687 C C . THR A 1 91 ? 6.329 11.035 -7.429 1.00 80.44 91 THR A C 1
ATOM 689 O O . THR A 1 91 ? 6.628 10.017 -6.811 1.00 80.44 91 THR A O 1
ATOM 692 N N . GLU A 1 92 ? 5.390 11.037 -8.377 1.00 81.69 92 GLU A N 1
ATOM 693 C CA . GLU A 1 92 ? 4.676 9.827 -8.808 1.00 81.69 92 GLU A CA 1
ATOM 694 C C . GLU A 1 92 ? 5.637 8.802 -9.407 1.00 81.69 92 GLU A C 1
ATOM 696 O O . GLU A 1 92 ? 5.543 7.620 -9.086 1.00 81.69 92 GLU A O 1
ATOM 701 N N . LEU A 1 93 ? 6.597 9.257 -10.215 1.00 87.88 93 LEU A N 1
ATOM 702 C CA . LEU A 1 93 ? 7.624 8.396 -10.788 1.00 87.88 93 LEU A CA 1
ATOM 703 C C . LEU A 1 93 ? 8.578 7.838 -9.733 1.00 87.88 93 LEU A C 1
ATOM 705 O O . LEU A 1 93 ? 8.925 6.666 -9.816 1.00 87.88 93 LEU A O 1
ATOM 709 N N . GLN A 1 94 ? 8.958 8.626 -8.722 1.00 86.62 94 GLN A N 1
ATOM 710 C CA . GLN A 1 94 ? 9.743 8.119 -7.593 1.00 86.62 94 GLN A CA 1
ATOM 711 C C . GLN A 1 94 ? 8.999 7.005 -6.854 1.00 86.62 94 GLN A C 1
ATOM 713 O O . GLN A 1 94 ? 9.546 5.932 -6.635 1.00 86.62 94 GLN A O 1
ATOM 718 N N . ILE A 1 95 ? 7.727 7.226 -6.509 1.00 87.94 95 ILE A N 1
ATOM 719 C CA . ILE A 1 95 ? 6.911 6.217 -5.820 1.00 87.94 95 ILE A CA 1
ATOM 720 C C . ILE A 1 95 ? 6.749 4.968 -6.693 1.00 87.94 95 ILE A C 1
ATOM 722 O O . ILE A 1 95 ? 6.874 3.850 -6.194 1.00 87.94 95 ILE A O 1
ATOM 726 N N . PHE A 1 96 ? 6.498 5.162 -7.991 1.00 92.88 96 PHE A N 1
ATOM 727 C CA . PHE A 1 96 ? 6.401 4.088 -8.969 1.00 92.88 96 PHE A CA 1
ATOM 728 C C . PHE A 1 96 ? 7.685 3.256 -8.984 1.00 92.88 96 PHE A C 1
ATOM 730 O O . PHE A 1 96 ? 7.628 2.069 -8.674 1.00 92.88 96 PHE A O 1
ATOM 737 N N . PHE A 1 97 ? 8.843 3.853 -9.273 1.00 95.38 97 PHE A N 1
ATOM 738 C CA . PHE A 1 97 ? 10.094 3.104 -9.381 1.00 95.38 97 PHE A CA 1
ATOM 739 C C . PHE A 1 97 ? 10.491 2.476 -8.046 1.00 95.38 97 PHE A C 1
ATOM 741 O O . PHE A 1 97 ? 10.728 1.273 -8.003 1.00 95.38 97 PHE A O 1
ATOM 748 N N . SER A 1 98 ? 10.472 3.222 -6.940 1.00 95.75 98 SER A N 1
ATOM 749 C CA . SER A 1 98 ? 10.865 2.681 -5.637 1.00 95.75 98 SER A CA 1
ATOM 750 C C . SER A 1 98 ? 9.999 1.499 -5.181 1.00 95.75 98 SER A C 1
ATOM 752 O O . SER A 1 98 ? 10.514 0.618 -4.500 1.00 95.75 98 SER A O 1
ATOM 754 N N . TYR A 1 99 ? 8.714 1.429 -5.559 1.00 97.69 99 TYR A N 1
ATOM 755 C CA . TYR A 1 99 ? 7.864 0.274 -5.226 1.00 97.69 99 TYR A CA 1
ATOM 756 C C . TYR A 1 99 ? 7.977 -0.894 -6.217 1.00 97.69 99 TYR A C 1
ATOM 758 O O . TYR A 1 99 ? 7.636 -2.024 -5.877 1.00 97.69 99 TYR A O 1
ATOM 766 N N . HIS A 1 100 ? 8.476 -0.641 -7.429 1.00 98.00 100 HIS A N 1
ATOM 767 C CA . HIS A 1 100 ? 8.743 -1.671 -8.436 1.00 98.00 100 HIS A CA 1
ATOM 768 C C . HIS A 1 100 ? 10.174 -2.217 -8.370 1.00 98.00 100 HIS A C 1
ATOM 770 O O . HIS A 1 100 ? 10.493 -3.148 -9.102 1.00 98.00 100 HIS A O 1
ATOM 776 N N . ILE A 1 101 ? 11.041 -1.677 -7.515 1.00 97.50 101 ILE A N 1
ATOM 777 C CA . ILE A 1 101 ? 12.408 -2.172 -7.337 1.00 97.50 101 ILE A CA 1
ATOM 778 C C . ILE A 1 101 ? 12.493 -2.914 -6.009 1.00 97.50 101 ILE A C 1
ATOM 780 O O . ILE A 1 101 ? 12.245 -2.337 -4.950 1.00 97.50 101 ILE A O 1
ATOM 784 N N . LEU A 1 102 ? 12.842 -4.195 -6.079 1.00 97.38 102 LEU A N 1
ATOM 785 C CA . LEU A 1 102 ? 13.080 -5.065 -4.931 1.00 97.38 102 LEU A CA 1
ATOM 786 C C . LEU A 1 102 ? 14.539 -4.935 -4.486 1.00 97.38 102 LEU A C 1
ATOM 788 O O . LEU A 1 102 ? 15.435 -4.962 -5.332 1.00 97.38 102 LEU A O 1
ATOM 792 N N . ASP A 1 103 ? 14.780 -4.850 -3.176 1.00 95.00 103 ASP A N 1
ATOM 793 C CA . ASP A 1 103 ? 16.119 -4.733 -2.561 1.00 95.00 103 ASP A CA 1
ATOM 794 C C . ASP A 1 103 ? 16.810 -6.113 -2.460 1.00 95.00 103 ASP A C 1
ATOM 796 O O . ASP A 1 103 ? 17.271 -6.535 -1.399 1.00 95.00 103 ASP A O 1
ATOM 800 N N . ALA A 1 104 ? 16.767 -6.868 -3.562 1.00 95.06 104 ALA A N 1
ATOM 801 C CA . ALA A 1 104 ? 17.423 -8.158 -3.773 1.00 95.06 104 ALA A CA 1
ATOM 802 C C . ALA A 1 104 ? 17.434 -8.512 -5.268 1.00 95.06 104 ALA A C 1
ATOM 804 O O . ALA A 1 104 ? 16.438 -8.272 -5.954 1.00 95.06 104 ALA A O 1
ATOM 805 N N . SER A 1 105 ? 18.498 -9.145 -5.771 1.00 95.06 105 SER A N 1
ATOM 806 C CA . SER A 1 105 ? 18.500 -9.771 -7.102 1.00 95.06 105 SER A CA 1
ATOM 807 C C . SER A 1 105 ? 17.899 -11.176 -7.005 1.00 95.06 105 SER A C 1
ATOM 809 O O . SER A 1 105 ? 18.450 -12.035 -6.320 1.00 95.06 105 SER A O 1
ATOM 811 N N . LEU A 1 106 ? 16.736 -11.382 -7.631 1.00 95.56 106 LEU A N 1
ATOM 812 C CA . LEU A 1 106 ? 15.894 -12.569 -7.483 1.00 95.56 106 LEU A CA 1
ATOM 813 C C . LEU A 1 106 ? 15.619 -13.233 -8.831 1.00 95.56 106 LEU A C 1
ATOM 815 O O . LEU A 1 106 ? 15.224 -12.585 -9.803 1.00 95.56 106 LEU A O 1
ATOM 819 N N . THR A 1 107 ? 15.724 -14.554 -8.826 1.00 94.31 107 THR A N 1
ATOM 820 C CA . THR A 1 107 ? 15.435 -15.470 -9.929 1.00 94.31 107 THR A CA 1
ATOM 821 C C . THR A 1 107 ? 14.176 -16.292 -9.640 1.00 94.31 107 THR A C 1
ATOM 823 O O . THR A 1 107 ? 13.643 -16.305 -8.534 1.00 94.31 107 THR A O 1
ATOM 826 N N . SER A 1 108 ? 13.702 -17.035 -10.630 1.00 92.50 108 SER A N 1
ATOM 827 C CA . SER A 1 108 ? 12.559 -17.939 -10.582 1.00 92.50 108 SER A CA 1
ATOM 828 C C . SER A 1 108 ? 12.665 -18.948 -9.438 1.00 92.50 108 SER A C 1
ATOM 830 O O . SER A 1 108 ? 11.657 -19.250 -8.798 1.00 92.50 108 SER A O 1
ATOM 832 N N . LYS A 1 109 ? 13.890 -19.389 -9.122 1.00 92.62 109 LYS A N 1
ATOM 833 C CA . LYS A 1 109 ? 14.195 -20.321 -8.028 1.00 92.62 109 LYS A CA 1
ATOM 834 C C . LYS A 1 109 ? 13.870 -19.752 -6.652 1.00 92.62 109 LYS A C 1
ATOM 836 O O . LYS A 1 109 ? 13.428 -20.488 -5.774 1.00 92.62 109 LYS A O 1
ATOM 841 N N . ASP A 1 110 ? 14.038 -18.446 -6.465 1.00 94.25 110 ASP A N 1
ATOM 842 C CA . ASP A 1 110 ? 13.777 -17.787 -5.182 1.00 94.25 110 ASP A CA 1
ATOM 843 C C . ASP A 1 110 ? 12.280 -17.791 -4.825 1.00 94.25 110 ASP A C 1
ATOM 845 O O . ASP A 1 110 ? 11.907 -17.654 -3.659 1.00 94.25 110 ASP A O 1
ATOM 849 N N . PHE A 1 111 ? 11.411 -18.012 -5.818 1.00 92.44 111 PHE A N 1
ATOM 850 C CA . PHE A 1 111 ? 9.960 -18.084 -5.653 1.00 92.44 111 PHE A CA 1
ATOM 851 C C . PHE A 1 111 ? 9.423 -19.517 -5.536 1.00 92.44 111 PHE A C 1
ATOM 853 O O . PHE A 1 111 ? 8.208 -19.702 -5.515 1.00 92.44 111 PHE A O 1
ATOM 860 N N . GLU A 1 112 ? 10.279 -20.542 -5.472 1.00 88.44 112 GLU A N 1
ATOM 861 C CA . GLU A 1 112 ? 9.832 -21.943 -5.441 1.00 88.44 112 GLU A CA 1
ATOM 862 C C . GLU A 1 112 ? 9.269 -22.394 -4.085 1.00 88.44 112 GLU A C 1
ATOM 864 O O . GLU A 1 112 ? 8.618 -23.435 -4.026 1.00 88.44 112 GLU A O 1
ATOM 869 N N . GLY A 1 113 ? 9.494 -21.626 -3.014 1.00 86.81 113 GLY A N 1
ATOM 870 C CA . GLY A 1 113 ? 9.095 -21.992 -1.655 1.00 86.81 113 GLY A CA 1
ATOM 871 C C . GLY A 1 113 ? 7.582 -21.960 -1.405 1.00 86.81 113 GLY A C 1
ATOM 872 O O . GLY A 1 113 ? 6.916 -20.956 -1.661 1.00 86.81 113 GLY A O 1
ATOM 873 N N . ASP A 1 114 ? 7.063 -23.021 -0.782 1.00 86.38 114 ASP A N 1
ATOM 874 C CA . ASP A 1 114 ? 5.624 -23.224 -0.528 1.00 86.38 114 ASP A CA 1
ATOM 875 C C . ASP A 1 114 ? 4.996 -22.166 0.391 1.00 86.38 114 ASP A C 1
ATOM 877 O O . ASP A 1 114 ? 3.803 -21.882 0.328 1.00 86.38 114 ASP A O 1
ATOM 881 N N . ARG A 1 115 ? 5.803 -21.547 1.259 1.00 89.69 115 ARG A N 1
ATOM 882 C CA . ARG A 1 115 ? 5.337 -20.519 2.201 1.00 89.69 115 ARG A CA 1
ATOM 883 C C . ARG A 1 115 ? 5.323 -19.107 1.619 1.00 89.69 115 ARG A C 1
ATOM 885 O O . ARG A 1 115 ? 4.875 -18.189 2.305 1.00 89.69 115 ARG A O 1
ATOM 892 N N . GLY A 1 116 ? 5.810 -18.932 0.393 1.00 93.56 116 GLY A N 1
ATOM 893 C CA . GLY A 1 116 ? 6.014 -17.627 -0.218 1.00 93.56 116 GLY A CA 1
ATOM 894 C C . GLY A 1 116 ? 7.176 -16.837 0.389 1.00 93.56 116 GLY A C 1
ATOM 895 O O . GLY A 1 116 ? 7.882 -17.286 1.297 1.00 93.56 116 GLY A O 1
ATOM 896 N N . LEU A 1 117 ? 7.372 -15.631 -0.133 1.00 96.19 117 LEU A N 1
ATOM 897 C CA . LEU A 1 117 ? 8.517 -14.775 0.131 1.00 96.19 117 LEU A CA 1
ATOM 898 C C . LEU A 1 117 ? 8.055 -13.329 0.342 1.00 96.19 117 LEU A C 1
ATOM 900 O O . LEU A 1 117 ? 7.458 -12.721 -0.542 1.00 96.19 117 LEU A O 1
ATOM 904 N N . SER A 1 118 ? 8.351 -12.770 1.514 1.00 97.25 118 SER A N 1
ATOM 905 C CA . SER A 1 118 ? 8.178 -11.338 1.790 1.00 97.25 118 SER A CA 1
ATOM 906 C C . SER A 1 118 ? 9.432 -10.588 1.363 1.00 97.25 118 SER A C 1
ATOM 908 O O . SER A 1 118 ? 10.500 -10.856 1.907 1.00 97.25 118 SER A O 1
ATOM 910 N N . ILE A 1 119 ? 9.312 -9.665 0.410 1.00 97.69 119 ILE A N 1
ATOM 911 C CA . ILE A 1 119 ? 10.456 -9.018 -0.241 1.00 97.69 119 ILE A CA 1
ATOM 912 C C . ILE A 1 119 ? 10.390 -7.505 -0.009 1.00 97.69 119 ILE A C 1
ATOM 914 O O . ILE A 1 119 ? 9.371 -6.894 -0.346 1.00 97.69 119 ILE A O 1
ATOM 918 N N . PRO A 1 120 ? 11.438 -6.884 0.554 1.00 97.44 120 PRO A N 1
ATOM 919 C CA . PRO A 1 120 ? 11.521 -5.436 0.674 1.00 97.44 120 PRO A CA 1
ATOM 920 C C . PRO A 1 120 ? 11.726 -4.779 -0.698 1.00 97.44 120 PRO A C 1
ATOM 922 O O . PRO A 1 120 ? 12.442 -5.281 -1.560 1.00 97.44 120 PRO A O 1
ATOM 925 N N . THR A 1 121 ? 11.089 -3.632 -0.877 1.00 97.50 121 THR A N 1
ATOM 926 C CA . THR A 1 121 ? 11.243 -2.713 -2.008 1.00 97.50 121 THR A CA 1
ATOM 927 C C . THR A 1 121 ? 12.133 -1.539 -1.602 1.00 97.50 121 THR A C 1
ATOM 929 O O . THR A 1 121 ? 12.463 -1.387 -0.425 1.00 97.50 121 THR A O 1
ATOM 932 N N . LEU A 1 122 ? 12.467 -0.655 -2.540 1.00 96.06 122 LEU A N 1
ATOM 933 C CA . LEU A 1 122 ? 13.154 0.604 -2.234 1.00 96.06 122 LEU A CA 1
ATOM 934 C C . LEU A 1 122 ? 12.203 1.720 -1.752 1.00 96.06 122 LEU A C 1
ATOM 936 O O . LEU A 1 122 ? 12.646 2.831 -1.461 1.00 96.06 122 LEU A O 1
ATOM 940 N N . LEU A 1 123 ? 10.890 1.471 -1.636 1.00 95.69 123 LEU A N 1
ATOM 941 C CA . LEU A 1 123 ? 9.919 2.485 -1.214 1.00 95.69 123 LEU A CA 1
ATOM 942 C C . LEU A 1 123 ? 10.009 2.770 0.290 1.00 95.69 123 LEU A C 1
ATOM 944 O O . LEU A 1 123 ? 9.462 2.029 1.105 1.00 95.69 123 LEU A O 1
ATOM 948 N N . GLN A 1 124 ? 10.631 3.892 0.656 1.00 93.00 124 GLN A N 1
ATOM 949 C CA . GLN A 1 124 ? 10.799 4.305 2.058 1.00 93.00 124 GLN A CA 1
ATOM 950 C C . GLN A 1 124 ? 9.878 5.447 2.510 1.00 93.00 124 GLN A C 1
ATOM 952 O O . GLN A 1 124 ? 9.801 5.729 3.704 1.00 93.00 124 GLN A O 1
ATOM 957 N N . ALA A 1 125 ? 9.166 6.102 1.588 1.00 89.00 125 ALA A N 1
ATOM 958 C CA . ALA A 1 125 ? 8.311 7.242 1.912 1.00 89.00 125 ALA A CA 1
ATOM 959 C C . ALA A 1 125 ? 7.283 6.884 3.002 1.00 89.00 125 ALA A C 1
ATOM 961 O O . ALA A 1 125 ? 6.485 5.963 2.827 1.00 89.00 125 ALA A O 1
ATOM 962 N N . THR A 1 126 ? 7.273 7.636 4.106 1.00 87.00 126 THR A N 1
ATOM 963 C CA . THR A 1 126 ? 6.514 7.329 5.339 1.00 87.00 126 THR A CA 1
ATOM 964 C C . THR A 1 126 ? 5.015 7.163 5.116 1.00 87.00 126 THR A C 1
ATOM 966 O O . THR A 1 126 ? 4.382 6.330 5.764 1.00 87.00 126 THR A O 1
ATOM 969 N N . LEU A 1 127 ? 4.453 7.894 4.149 1.00 86.25 127 LEU A N 1
ATOM 970 C CA . LEU A 1 127 ? 3.058 7.757 3.730 1.00 86.25 127 LEU A CA 1
ATOM 971 C C . LEU A 1 127 ? 2.711 6.311 3.338 1.00 86.25 127 LEU A C 1
ATOM 973 O O . LEU A 1 127 ? 1.619 5.830 3.645 1.00 86.25 127 LEU A O 1
ATOM 977 N N . PHE A 1 128 ? 3.653 5.618 2.700 1.00 92.88 128 PHE A N 1
ATOM 978 C CA . PHE A 1 128 ? 3.500 4.254 2.206 1.00 92.88 128 PHE A CA 1
ATOM 979 C C . PHE A 1 128 ? 4.309 3.233 3.001 1.00 92.88 128 PHE A C 1
ATOM 981 O O . PHE A 1 128 ? 4.074 2.050 2.818 1.00 92.88 128 PHE A O 1
ATOM 988 N N . ASN A 1 129 ? 5.227 3.657 3.874 1.00 94.50 129 ASN A N 1
ATOM 989 C CA . ASN A 1 129 ? 6.096 2.799 4.678 1.00 94.50 129 ASN A CA 1
ATOM 990 C C . ASN A 1 129 ? 6.248 3.350 6.109 1.00 94.50 129 ASN A C 1
ATOM 992 O O . ASN A 1 129 ? 7.221 4.018 6.448 1.00 94.50 129 ASN A O 1
ATOM 996 N N . ASN A 1 130 ? 5.277 3.056 6.968 1.00 93.12 130 ASN A N 1
ATOM 997 C CA . ASN A 1 130 ? 5.282 3.366 8.399 1.00 93.12 130 ASN A CA 1
ATOM 998 C C . ASN A 1 130 ? 5.602 2.116 9.247 1.00 93.12 130 ASN A C 1
ATOM 1000 O O . ASN A 1 130 ? 5.047 1.897 10.328 1.00 93.12 130 ASN A O 1
ATOM 1004 N N . ARG A 1 131 ? 6.482 1.258 8.728 1.00 92.25 131 ARG A N 1
ATOM 1005 C CA . ARG A 1 131 ? 6.955 0.031 9.377 1.00 92.25 131 ARG A CA 1
ATOM 1006 C C . ARG A 1 131 ? 8.483 -0.008 9.414 1.00 92.25 131 ARG A C 1
ATOM 1008 O O . ARG A 1 131 ? 9.152 0.706 8.677 1.00 92.25 131 ARG A O 1
ATOM 1015 N N . SER A 1 132 ? 9.042 -0.855 10.268 1.00 91.06 132 SER A N 1
ATOM 1016 C CA . SER A 1 132 ? 10.454 -1.233 10.253 1.00 91.06 132 SER A CA 1
ATOM 1017 C C . SER A 1 132 ? 10.615 -2.624 9.650 1.00 91.06 132 SER A C 1
ATOM 1019 O O . SER A 1 132 ? 9.718 -3.454 9.772 1.00 91.06 132 SER A O 1
ATOM 1021 N N . ALA A 1 133 ? 11.772 -2.900 9.037 1.00 90.75 133 ALA A N 1
ATOM 1022 C CA . ALA A 1 133 ? 12.103 -4.194 8.429 1.00 90.75 133 ALA A CA 1
ATOM 1023 C C . ALA A 1 133 ? 11.767 -5.395 9.336 1.00 90.75 133 ALA A C 1
ATOM 1025 O O . ALA A 1 133 ? 11.158 -6.359 8.877 1.00 90.75 133 ALA A O 1
ATOM 1026 N N . GLY A 1 134 ? 12.090 -5.296 10.627 1.00 91.06 134 GLY A N 1
ATOM 1027 C CA . GLY A 1 134 ? 11.985 -6.407 11.568 1.00 91.06 134 GLY A CA 1
ATOM 1028 C C . GLY A 1 134 ? 13.146 -7.399 11.411 1.00 91.06 134 GLY A C 1
ATOM 1029 O O . GLY A 1 134 ? 13.851 -7.384 10.398 1.00 91.06 134 GLY A O 1
ATOM 1030 N N . PRO A 1 135 ? 13.384 -8.259 12.413 1.00 91.94 135 PRO A N 1
ATOM 1031 C CA . PRO A 1 135 ? 14.576 -9.102 12.448 1.00 91.94 135 PRO A CA 1
ATOM 1032 C C . PRO A 1 135 ? 14.625 -10.134 11.313 1.00 91.94 135 PRO A C 1
ATOM 1034 O O . PRO A 1 135 ? 15.708 -10.455 10.837 1.00 91.94 135 PRO A O 1
ATOM 1037 N N . GLN A 1 136 ? 13.479 -10.636 10.845 1.00 93.94 136 GLN A N 1
ATOM 1038 C CA . GLN A 1 136 ? 13.420 -11.653 9.793 1.00 93.94 136 GLN A CA 1
ATOM 1039 C C . GLN A 1 136 ? 13.840 -11.094 8.428 1.00 93.94 136 GLN A C 1
ATOM 1041 O O . GLN A 1 136 ? 14.706 -11.676 7.781 1.00 93.94 136 GLN A O 1
ATOM 1046 N N . ILE A 1 137 ? 13.300 -9.936 8.027 1.00 95.25 137 ILE A N 1
ATOM 1047 C CA . ILE A 1 137 ? 13.703 -9.273 6.775 1.00 95.25 137 ILE A CA 1
ATOM 1048 C C . ILE A 1 137 ? 15.159 -8.826 6.865 1.00 95.25 137 ILE A C 1
ATOM 1050 O O . ILE A 1 137 ? 15.918 -9.070 5.936 1.00 95.25 137 ILE A O 1
ATOM 1054 N N . GLN A 1 138 ? 15.590 -8.260 7.999 1.00 94.06 138 GLN A N 1
ATOM 1055 C CA . GLN A 1 138 ? 16.991 -7.865 8.172 1.00 94.06 138 GLN A CA 1
ATOM 1056 C C . GLN A 1 138 ? 17.956 -9.050 8.098 1.00 94.06 138 GLN A C 1
ATOM 1058 O O . GLN A 1 138 ? 19.056 -8.912 7.571 1.00 94.06 138 GLN A O 1
ATOM 1063 N N . SER A 1 139 ? 17.557 -10.213 8.618 1.00 93.94 139 SER A N 1
ATOM 1064 C CA . SER A 1 139 ? 18.363 -11.431 8.535 1.00 93.94 139 SER A CA 1
ATOM 1065 C C . SER A 1 139 ? 18.458 -11.973 7.112 1.00 93.94 139 SER A C 1
ATOM 1067 O O . SER A 1 139 ? 19.455 -12.613 6.794 1.00 93.94 139 SER A O 1
ATOM 1069 N N . GLN A 1 140 ? 17.428 -11.774 6.288 1.00 94.19 140 GLN A N 1
ATOM 1070 C CA . GLN A 1 140 ? 17.363 -12.334 4.940 1.00 94.19 140 GLN A CA 1
ATOM 1071 C C . GLN A 1 140 ? 17.935 -11.389 3.874 1.00 94.19 140 GLN A C 1
ATOM 1073 O O . GLN A 1 140 ? 18.613 -11.849 2.963 1.00 94.19 140 GLN A O 1
ATOM 1078 N N . PHE A 1 141 ? 17.692 -10.085 4.003 1.00 94.00 141 PHE A N 1
ATOM 1079 C CA . PHE A 1 141 ? 18.011 -9.070 2.992 1.00 94.00 141 PHE A CA 1
ATOM 1080 C C . PHE A 1 141 ? 19.014 -8.012 3.479 1.00 94.00 141 PHE A C 1
ATOM 1082 O O . PHE A 1 141 ? 19.453 -7.163 2.712 1.00 94.00 141 PHE A O 1
ATOM 1089 N N . GLY A 1 142 ? 19.417 -8.063 4.751 1.00 91.19 142 GLY A N 1
ATOM 1090 C CA . GLY A 1 142 ? 20.354 -7.113 5.348 1.00 91.19 142 GLY A CA 1
ATOM 1091 C C . GLY A 1 142 ? 19.673 -5.955 6.081 1.00 91.19 142 GLY A C 1
ATOM 1092 O O . GLY A 1 142 ? 18.475 -5.705 5.966 1.00 91.19 142 GLY A O 1
ATOM 1093 N N . LYS A 1 143 ? 20.457 -5.233 6.892 1.00 86.38 143 LYS A N 1
ATOM 1094 C CA . LYS A 1 143 ? 19.947 -4.172 7.785 1.00 86.38 143 LYS A CA 1
ATOM 1095 C C . LYS A 1 143 ? 19.353 -2.974 7.046 1.00 86.38 143 LYS A C 1
ATOM 1097 O O . LYS A 1 143 ? 18.456 -2.330 7.585 1.00 86.38 143 LYS A O 1
ATOM 1102 N N . GLU A 1 144 ? 19.834 -2.723 5.834 1.00 84.69 144 GLU A N 1
ATOM 1103 C CA . GLU A 1 144 ? 19.424 -1.597 4.994 1.00 84.69 144 GLU A CA 1
ATOM 1104 C C . GLU A 1 144 ? 18.088 -1.839 4.270 1.00 84.69 144 GLU A C 1
ATOM 1106 O O . GLU A 1 144 ? 17.497 -0.891 3.755 1.00 84.69 144 GLU A O 1
ATOM 1111 N N . ALA A 1 145 ? 17.577 -3.078 4.283 1.00 88.44 145 ALA A N 1
ATOM 1112 C CA . ALA A 1 145 ? 16.354 -3.491 3.600 1.00 88.44 145 ALA A CA 1
ATOM 1113 C C . ALA A 1 145 ? 15.088 -3.031 4.351 1.00 88.44 145 ALA A C 1
ATOM 1115 O O . ALA A 1 145 ? 14.327 -3.812 4.930 1.00 88.44 145 ALA A O 1
ATOM 1116 N N . SER A 1 146 ? 14.914 -1.712 4.410 1.00 90.69 146 SER A N 1
ATOM 1117 C CA . SER A 1 146 ? 13.970 -1.006 5.283 1.00 90.69 146 SER A CA 1
ATOM 1118 C C . SER A 1 146 ? 12.700 -0.516 4.589 1.00 90.69 146 SER A C 1
ATOM 1120 O O . SER A 1 146 ? 11.783 -0.042 5.268 1.00 90.69 146 SER A O 1
ATOM 1122 N N . GLY A 1 147 ? 12.621 -0.646 3.265 1.00 94.88 147 GLY A N 1
ATOM 1123 C CA . GLY A 1 147 ? 11.471 -0.201 2.493 1.00 94.88 147 GLY A CA 1
ATOM 1124 C C . GLY A 1 147 ? 10.205 -1.026 2.723 1.00 94.88 147 GLY A C 1
ATOM 1125 O O . GLY A 1 147 ? 10.157 -1.987 3.503 1.00 94.88 147 GLY A O 1
ATOM 1126 N N . GLN A 1 148 ? 9.146 -0.613 2.032 1.00 96.81 148 GLN A N 1
ATOM 1127 C CA . GLN A 1 148 ? 7.871 -1.313 2.023 1.00 96.81 148 GLN A CA 1
ATOM 1128 C C . GLN A 1 148 ? 8.022 -2.693 1.379 1.00 96.81 148 GLN A C 1
ATOM 1130 O O . GLN A 1 148 ? 8.945 -2.921 0.611 1.00 96.81 148 GLN A O 1
ATOM 1135 N N . VAL A 1 149 ? 7.123 -3.619 1.675 1.00 97.69 149 VAL A N 1
ATOM 1136 C CA . VAL A 1 149 ? 7.205 -5.018 1.266 1.00 97.69 149 VAL A CA 1
ATOM 1137 C C . VAL A 1 149 ? 6.182 -5.334 0.177 1.00 97.69 149 VAL A C 1
ATOM 1139 O O . VAL A 1 149 ? 5.129 -4.698 0.080 1.00 97.69 149 VAL A O 1
ATOM 1142 N N . ILE A 1 150 ? 6.498 -6.340 -0.630 1.00 98.06 150 ILE A N 1
ATOM 1143 C CA . ILE A 1 150 ? 5.530 -7.138 -1.387 1.00 98.06 150 ILE A CA 1
ATOM 1144 C C . ILE A 1 150 ? 5.607 -8.594 -0.928 1.00 98.06 150 ILE A C 1
ATOM 1146 O O . ILE A 1 150 ? 6.635 -9.038 -0.414 1.00 98.06 150 ILE A O 1
ATOM 1150 N N . PHE A 1 151 ? 4.536 -9.355 -1.124 1.00 97.81 151 PHE A N 1
ATOM 1151 C CA . PHE A 1 151 ? 4.526 -10.782 -0.813 1.00 97.81 151 PHE A CA 1
ATOM 1152 C C . PHE A 1 151 ? 4.385 -11.607 -2.089 1.00 97.81 151 PHE A C 1
ATOM 1154 O O . PHE A 1 151 ? 3.425 -11.428 -2.826 1.00 97.81 151 PHE A O 1
ATOM 1161 N N . ALA A 1 152 ? 5.321 -12.511 -2.351 1.00 96.69 152 ALA A N 1
ATOM 1162 C CA . ALA A 1 152 ? 5.310 -13.397 -3.506 1.00 96.69 152 ALA A CA 1
ATOM 1163 C C . ALA A 1 152 ? 4.923 -14.819 -3.089 1.00 96.69 152 ALA A C 1
ATOM 1165 O O . ALA A 1 152 ? 5.451 -15.345 -2.114 1.00 96.69 152 ALA A O 1
ATOM 1166 N N . LEU A 1 153 ? 4.039 -15.467 -3.841 1.00 91.81 153 LEU A N 1
ATOM 1167 C CA . LEU A 1 153 ? 3.652 -16.858 -3.637 1.00 91.81 153 LEU A CA 1
ATOM 1168 C C . LEU A 1 153 ? 3.585 -17.578 -4.980 1.00 91.81 153 LEU A C 1
ATOM 1170 O O . LEU A 1 153 ? 2.965 -17.097 -5.933 1.00 91.81 153 LEU A O 1
ATOM 1174 N N . LYS A 1 154 ? 4.204 -18.754 -5.056 1.00 85.56 154 LYS A N 1
ATOM 1175 C CA . LYS A 1 154 ? 4.093 -19.624 -6.223 1.00 85.56 154 LYS A CA 1
ATOM 1176 C C . LYS A 1 154 ? 2.634 -20.000 -6.465 1.00 85.56 154 LYS A C 1
ATOM 1178 O O . LYS A 1 154 ? 1.904 -20.325 -5.533 1.00 85.56 154 LYS A O 1
ATOM 1183 N N . ARG A 1 155 ? 2.210 -19.999 -7.730 1.00 77.56 155 ARG A N 1
ATOM 1184 C CA . ARG A 1 155 ? 0.897 -20.522 -8.121 1.00 77.56 155 ARG A CA 1
ATOM 1185 C C . ARG A 1 155 ? 1.080 -21.759 -8.980 1.00 77.56 155 ARG A C 1
ATOM 1187 O O . ARG A 1 155 ? 1.666 -21.681 -10.059 1.00 77.56 155 ARG A O 1
ATOM 1194 N N . ASP A 1 156 ? 0.534 -22.885 -8.531 1.00 63.06 156 ASP A N 1
ATOM 1195 C CA . ASP A 1 156 ? 0.571 -24.117 -9.313 1.00 63.06 156 ASP A CA 1
ATOM 1196 C C . ASP A 1 156 ? -0.208 -23.950 -10.623 1.00 63.06 156 ASP A C 1
ATOM 1198 O O . ASP A 1 156 ? -1.392 -23.598 -10.664 1.00 63.06 156 ASP A O 1
ATOM 1202 N N . GLY A 1 157 ? 0.507 -24.161 -11.728 1.00 54.12 157 GLY A N 1
ATOM 1203 C CA . GLY A 1 157 ? 0.069 -23.867 -13.086 1.00 54.12 157 GLY A CA 1
ATOM 1204 C C . GLY A 1 157 ? -1.029 -24.799 -13.591 1.00 54.12 157 GLY A C 1
ATOM 1205 O O . GLY A 1 157 ? -0.761 -25.702 -14.381 1.00 54.12 157 GLY A O 1
ATOM 1206 N N . LYS A 1 158 ? -2.284 -24.547 -13.203 1.00 45.19 158 LYS A N 1
ATOM 1207 C CA . LYS A 1 158 ? -3.457 -25.074 -13.927 1.00 45.19 158 LYS A CA 1
ATOM 1208 C C . LYS A 1 158 ? -3.924 -24.151 -15.061 1.00 45.19 158 LYS A C 1
ATOM 1210 O O . LYS A 1 158 ? -4.531 -24.632 -16.014 1.00 45.19 158 LYS A O 1
ATOM 1215 N N . ASP A 1 159 ? -3.557 -22.867 -15.036 1.00 48.41 159 ASP A N 1
ATOM 1216 C CA . ASP A 1 159 ? -3.883 -21.899 -16.093 1.00 48.41 159 ASP A CA 1
ATOM 1217 C C . ASP A 1 159 ? -2.759 -21.764 -17.130 1.00 48.41 159 ASP A C 1
ATOM 1219 O O . ASP A 1 159 ? -1.965 -20.824 -17.121 1.00 48.41 159 ASP A O 1
ATOM 1223 N N . LYS A 1 160 ? -2.718 -22.699 -18.086 1.00 48.00 160 LYS A N 1
ATOM 1224 C CA . LYS A 1 160 ? -1.850 -22.614 -19.280 1.00 48.00 160 LYS A CA 1
ATOM 1225 C C . LYS A 1 160 ? -2.346 -21.609 -20.339 1.00 48.00 160 LYS A C 1
ATOM 1227 O O . LYS A 1 160 ? -1.738 -21.492 -21.393 1.00 48.00 160 LYS A O 1
ATOM 1232 N N . ARG A 1 161 ? -3.463 -20.908 -20.102 1.00 45.91 161 ARG A N 1
ATOM 1233 C CA . ARG A 1 161 ? -4.174 -20.102 -21.121 1.00 45.91 161 ARG A CA 1
ATOM 1234 C C . ARG A 1 161 ? -3.755 -18.627 -21.210 1.00 45.91 161 ARG A C 1
ATOM 1236 O O . ARG A 1 161 ? -4.348 -17.889 -21.984 1.00 45.91 161 ARG A O 1
ATOM 1243 N N . GLN A 1 162 ? -2.769 -18.186 -20.429 1.00 47.78 162 GLN A N 1
ATOM 1244 C CA . GLN A 1 162 ? -2.315 -16.785 -20.391 1.00 47.78 162 GLN A CA 1
ATOM 1245 C C . GLN A 1 162 ? -0.798 -16.682 -20.168 1.00 47.78 162 GLN A C 1
ATOM 1247 O O . GLN A 1 162 ? -0.342 -15.900 -19.332 1.00 47.78 162 GLN A O 1
ATOM 1252 N N . GLN A 1 163 ? 0.001 -17.524 -20.820 1.00 50.62 163 GLN A N 1
ATOM 1253 C CA . GLN A 1 163 ? 1.407 -17.162 -20.995 1.00 50.62 163 GLN A CA 1
ATOM 1254 C C . GLN A 1 163 ? 1.450 -16.087 -22.077 1.00 50.62 163 GLN A C 1
ATOM 1256 O O . GLN A 1 163 ? 0.845 -16.264 -23.132 1.00 50.62 163 GLN A O 1
ATOM 1261 N N . ASN A 1 164 ? 2.100 -14.956 -21.794 1.00 53.06 164 ASN A N 1
ATOM 1262 C CA . ASN A 1 164 ? 2.500 -14.057 -22.869 1.00 53.06 164 ASN A CA 1
ATOM 1263 C C . ASN A 1 164 ? 3.404 -14.880 -23.785 1.00 53.06 164 ASN A C 1
ATOM 1265 O O . ASN A 1 164 ? 4.410 -15.403 -23.315 1.00 53.06 164 ASN A O 1
ATOM 1269 N N . GLU A 1 165 ? 3.017 -15.034 -25.050 1.00 53.47 165 GLU A N 1
ATOM 1270 C CA . GLU A 1 165 ? 3.693 -15.928 -26.004 1.00 53.47 165 GLU A CA 1
ATOM 1271 C C . GLU A 1 165 ? 5.193 -15.594 -26.159 1.00 53.47 165 GLU A C 1
ATOM 1273 O O . GLU A 1 165 ? 5.993 -16.479 -26.450 1.00 53.47 165 GLU A O 1
ATOM 1278 N N . ASP A 1 166 ? 5.578 -14.352 -25.838 1.00 62.38 166 ASP A N 1
ATOM 1279 C CA . ASP A 1 166 ? 6.949 -13.831 -25.894 1.00 62.38 166 ASP A CA 1
ATOM 1280 C C . ASP A 1 166 ? 7.754 -13.992 -24.577 1.00 62.38 166 ASP A C 1
ATOM 1282 O O . ASP A 1 166 ? 8.901 -13.552 -24.509 1.00 62.38 166 ASP A O 1
ATOM 1286 N N . MET A 1 167 ? 7.183 -14.553 -23.498 1.00 71.38 167 MET A N 1
ATOM 1287 C CA . MET A 1 167 ? 7.824 -14.612 -22.169 1.00 71.38 167 MET A CA 1
ATOM 1288 C C . MET A 1 167 ? 7.854 -16.032 -21.591 1.00 71.38 167 MET A C 1
ATOM 1290 O O . MET A 1 167 ? 6.818 -16.623 -21.285 1.00 71.38 167 MET A O 1
ATOM 1294 N N . GLY A 1 168 ? 9.063 -16.565 -21.392 1.00 70.19 168 GLY A N 1
ATOM 1295 C CA . GLY A 1 168 ? 9.295 -17.825 -20.679 1.00 70.19 168 GLY A CA 1
ATOM 1296 C C . GLY A 1 168 ? 9.429 -17.607 -19.170 1.00 70.19 168 GLY A C 1
ATOM 1297 O O . GLY A 1 168 ? 9.985 -16.601 -18.752 1.00 70.19 168 GLY A O 1
ATOM 1298 N N . GLY A 1 169 ? 8.925 -18.537 -18.352 1.00 78.62 169 GLY A N 1
ATOM 1299 C CA . GLY A 1 169 ? 9.081 -18.496 -16.891 1.00 78.62 169 GLY A CA 1
ATOM 1300 C C . GLY A 1 169 ? 7.874 -19.038 -16.113 1.00 78.62 169 GLY A C 1
ATOM 1301 O O . GLY A 1 169 ? 6.771 -19.134 -16.670 1.00 78.62 169 GLY A O 1
ATOM 1302 N N . PRO A 1 170 ? 8.040 -19.425 -14.832 1.00 85.19 170 PRO A N 1
ATOM 1303 C CA . PRO A 1 170 ? 6.916 -19.787 -13.978 1.00 85.19 170 PRO A CA 1
ATOM 1304 C C . PRO A 1 170 ? 6.079 -18.558 -13.601 1.00 85.19 170 PRO A C 1
ATOM 1306 O O . PRO A 1 170 ? 6.572 -17.431 -13.522 1.00 85.19 170 PRO A O 1
ATOM 1309 N N . ASN A 1 171 ? 4.791 -18.795 -13.340 1.00 88.19 171 ASN A N 1
ATOM 1310 C CA . ASN A 1 171 ? 3.885 -17.767 -12.839 1.00 88.19 171 ASN A CA 1
ATOM 1311 C C . ASN A 1 171 ? 3.966 -17.694 -11.312 1.00 88.19 171 ASN A C 1
ATOM 1313 O O . ASN A 1 171 ? 3.768 -18.695 -10.620 1.00 88.19 171 ASN A O 1
ATOM 1317 N N . VAL A 1 172 ? 4.179 -16.489 -10.798 1.00 92.56 172 VAL A N 1
ATOM 1318 C CA . VAL A 1 172 ? 4.190 -16.175 -9.368 1.00 92.56 172 VAL A CA 1
ATOM 1319 C C . VAL A 1 172 ? 3.096 -15.148 -9.107 1.00 92.56 172 VAL A C 1
ATOM 1321 O O . VAL A 1 172 ? 2.925 -14.206 -9.878 1.00 92.56 172 VAL A O 1
ATOM 1324 N N . MET A 1 173 ? 2.331 -15.328 -8.037 1.00 94.56 173 MET A N 1
ATOM 1325 C CA . MET A 1 173 ? 1.392 -14.314 -7.574 1.00 94.56 173 MET A CA 1
ATOM 1326 C C . MET A 1 173 ? 2.110 -13.370 -6.625 1.00 94.56 173 MET A C 1
ATOM 1328 O O . MET A 1 173 ? 2.629 -13.801 -5.600 1.00 94.56 173 MET A O 1
ATOM 1332 N N . LEU A 1 174 ? 2.119 -12.085 -6.954 1.00 96.75 174 LEU A N 1
ATOM 1333 C CA . LEU A 1 174 ? 2.533 -11.037 -6.037 1.00 96.75 174 LEU A CA 1
ATOM 1334 C C . LEU A 1 174 ? 1.300 -10.410 -5.401 1.00 96.75 174 LEU A C 1
ATOM 1336 O O . LEU A 1 174 ? 0.299 -10.156 -6.069 1.00 96.75 174 LEU A O 1
ATOM 1340 N N . ARG A 1 175 ? 1.416 -10.110 -4.116 1.00 96.56 175 ARG A N 1
ATOM 1341 C CA . ARG A 1 175 ? 0.483 -9.302 -3.356 1.00 96.56 175 ARG A CA 1
ATOM 1342 C C . ARG A 1 175 ? 1.150 -7.984 -3.000 1.00 96.56 175 ARG A C 1
ATOM 1344 O O . ARG A 1 175 ? 2.190 -7.964 -2.337 1.00 96.56 175 ARG A O 1
ATOM 1351 N N . ALA A 1 176 ? 0.541 -6.904 -3.467 1.00 96.75 176 ALA A N 1
ATOM 1352 C CA . ALA A 1 176 ? 0.970 -5.533 -3.236 1.00 96.75 176 ALA A CA 1
ATOM 1353 C C . ALA A 1 176 ? -0.060 -4.777 -2.375 1.00 96.75 176 ALA A C 1
ATOM 1355 O O . ALA A 1 176 ? -0.987 -5.365 -1.808 1.00 96.75 176 ALA A O 1
ATOM 1356 N N . GLY A 1 177 ? 0.113 -3.461 -2.248 1.00 93.50 177 GLY A N 1
ATOM 1357 C CA . GLY A 1 177 ? -0.840 -2.599 -1.561 1.00 93.50 177 GLY A CA 1
ATOM 1358 C C . GLY A 1 177 ? -2.251 -2.656 -2.147 1.00 93.50 177 GLY A C 1
ATOM 1359 O O . GLY A 1 177 ? -2.468 -3.085 -3.280 1.00 93.50 177 GLY A O 1
ATOM 1360 N N . LEU A 1 178 ? -3.230 -2.212 -1.351 1.00 90.12 178 LEU A N 1
ATOM 1361 C CA . LEU A 1 178 ? -4.650 -2.199 -1.735 1.00 90.12 178 LEU A CA 1
ATOM 1362 C C . LEU A 1 178 ? -5.184 -3.589 -2.132 1.00 90.12 178 LEU A C 1
ATOM 1364 O O . LEU A 1 178 ? -6.025 -3.695 -3.021 1.00 90.12 178 LEU A O 1
ATOM 1368 N N . ALA A 1 179 ? -4.676 -4.644 -1.482 1.00 92.50 179 ALA A N 1
ATOM 1369 C CA . ALA A 1 179 ? -5.019 -6.043 -1.759 1.00 92.50 179 ALA A CA 1
ATOM 1370 C C . ALA A 1 179 ? -4.857 -6.437 -3.244 1.00 92.50 179 ALA A C 1
ATOM 1372 O O . ALA A 1 179 ? -5.583 -7.291 -3.754 1.00 92.50 179 ALA A O 1
ATOM 1373 N N . GLN A 1 180 ? -3.925 -5.799 -3.961 1.00 93.56 180 GLN A N 1
ATOM 1374 C CA . GLN A 1 180 ? -3.697 -6.109 -5.365 1.00 93.56 180 GLN A CA 1
ATOM 1375 C C . GLN A 1 180 ? -2.984 -7.447 -5.522 1.00 93.56 180 GLN A C 1
ATOM 1377 O O . GLN A 1 180 ? -1.818 -7.584 -5.152 1.00 93.56 180 GLN A O 1
ATOM 1382 N N . ASP A 1 181 ? -3.677 -8.386 -6.157 1.00 94.19 181 ASP A N 1
ATOM 1383 C CA . ASP A 1 181 ? -3.093 -9.606 -6.698 1.00 94.19 181 ASP A CA 1
ATOM 1384 C C . ASP A 1 181 ? -2.589 -9.350 -8.124 1.00 94.19 181 ASP A C 1
ATOM 1386 O O . ASP A 1 181 ? -3.336 -8.906 -9.008 1.00 94.19 181 ASP A O 1
ATOM 1390 N N . ILE A 1 182 ? -1.305 -9.620 -8.332 1.00 95.25 182 ILE A N 1
ATOM 1391 C CA . ILE A 1 182 ? -0.544 -9.291 -9.536 1.00 95.25 182 ILE A CA 1
ATOM 1392 C C . ILE A 1 182 ? 0.111 -10.571 -10.032 1.00 95.25 182 ILE A C 1
ATOM 1394 O O . ILE A 1 182 ? 0.759 -11.286 -9.267 1.00 95.25 182 ILE A O 1
ATOM 1398 N N . LYS A 1 183 ? -0.051 -10.877 -11.315 1.00 94.94 183 LYS A N 1
ATOM 1399 C CA . LYS A 1 183 ? 0.616 -12.015 -11.933 1.00 94.94 183 LYS A CA 1
ATOM 1400 C C . LYS A 1 183 ? 1.993 -11.572 -12.404 1.00 94.94 183 LYS A C 1
ATOM 1402 O O . LYS A 1 183 ? 2.124 -10.702 -13.264 1.00 94.94 183 LYS A O 1
ATOM 1407 N N . MET A 1 184 ? 3.017 -12.212 -11.862 1.00 94.56 184 MET A N 1
ATOM 1408 C CA . MET A 1 184 ? 4.393 -12.060 -12.302 1.00 94.56 184 MET A CA 1
ATOM 1409 C C . MET A 1 184 ? 4.811 -13.264 -13.146 1.00 94.56 184 MET A C 1
ATOM 1411 O O . MET A 1 184 ? 4.558 -14.409 -12.772 1.00 94.56 184 MET A O 1
ATOM 1415 N N . THR A 1 185 ? 5.473 -13.004 -14.271 1.00 92.50 185 THR A N 1
ATOM 1416 C CA . THR A 1 185 ? 6.235 -14.013 -15.017 1.00 92.50 185 THR A CA 1
ATOM 1417 C C . THR A 1 185 ? 7.690 -13.900 -14.586 1.00 92.50 185 THR A C 1
ATOM 1419 O O . THR A 1 185 ? 8.302 -12.845 -14.779 1.00 92.50 185 THR A O 1
ATOM 1422 N N . ALA A 1 186 ? 8.226 -14.959 -13.976 1.00 89.31 186 ALA A N 1
ATOM 1423 C CA . ALA A 1 186 ? 9.615 -14.982 -13.534 1.00 89.31 186 ALA A CA 1
ATOM 1424 C C . ALA A 1 186 ? 10.540 -15.337 -14.716 1.00 89.31 186 ALA A C 1
ATOM 1426 O O . ALA A 1 186 ? 10.791 -16.510 -14.977 1.00 89.31 186 ALA A O 1
ATOM 1427 N N . VAL A 1 187 ? 10.965 -14.323 -15.471 1.00 89.69 187 VAL A N 1
ATOM 1428 C CA . VAL A 1 187 ? 11.694 -14.452 -16.747 1.00 89.69 187 VAL A CA 1
ATOM 1429 C C . VAL A 1 187 ? 13.204 -14.655 -16.592 1.00 89.69 187 VAL A C 1
ATOM 1431 O O . VAL A 1 187 ? 13.880 -14.859 -17.595 1.00 89.69 187 VAL A O 1
ATOM 1434 N N . ASP A 1 188 ? 13.734 -14.588 -15.366 1.00 88.88 188 ASP A N 1
ATOM 1435 C CA . ASP A 1 188 ? 15.177 -14.693 -15.070 1.00 88.88 188 ASP A CA 1
ATOM 1436 C C . ASP A 1 188 ? 16.042 -13.743 -15.902 1.00 88.88 188 ASP A C 1
ATOM 1438 O O . ASP A 1 188 ? 17.176 -14.045 -16.271 1.00 88.88 188 ASP A O 1
ATOM 1442 N N . GLY A 1 189 ? 15.487 -12.574 -16.214 1.00 90.94 189 GLY A N 1
ATOM 1443 C CA . GLY A 1 189 ? 16.189 -11.550 -16.958 1.00 90.94 189 GLY A CA 1
ATOM 1444 C C . GLY A 1 189 ? 17.251 -10.897 -16.087 1.00 90.94 189 GLY A C 1
ATOM 1445 O O . GLY A 1 189 ? 16.945 -10.464 -14.979 1.00 90.94 189 GLY A O 1
ATOM 1446 N N . SER A 1 190 ? 18.479 -10.793 -16.589 1.00 93.94 190 SER A N 1
ATOM 1447 C CA . SER A 1 190 ? 19.584 -10.114 -15.914 1.00 93.94 190 SER A CA 1
ATOM 1448 C C . SER A 1 190 ? 19.989 -8.828 -16.630 1.00 93.94 190 SER A C 1
ATOM 1450 O O . SER A 1 190 ? 19.736 -8.649 -17.824 1.00 93.94 190 SER A O 1
ATOM 1452 N N . TRP A 1 191 ? 20.587 -7.904 -15.882 1.00 93.38 191 TRP A N 1
ATOM 1453 C CA . TRP A 1 191 ? 21.138 -6.656 -16.401 1.00 93.38 191 TRP A CA 1
ATOM 1454 C C . TRP A 1 191 ? 22.223 -6.098 -15.466 1.00 93.38 191 TRP A C 1
ATOM 1456 O O . TRP A 1 191 ? 22.458 -6.611 -14.368 1.00 93.38 191 TRP A O 1
ATOM 1466 N N . GLY A 1 192 ? 22.896 -5.034 -15.904 1.00 87.50 192 GLY A N 1
ATOM 1467 C CA . GLY A 1 192 ? 24.014 -4.438 -15.177 1.00 87.50 192 GLY A CA 1
ATOM 1468 C C . GLY A 1 192 ? 25.357 -5.105 -15.476 1.00 87.50 192 GLY A C 1
ATOM 1469 O O . GLY A 1 192 ? 25.434 -6.211 -16.018 1.00 87.50 192 GLY A O 1
ATOM 1470 N N . ALA A 1 193 ? 26.448 -4.438 -15.099 1.00 81.62 193 ALA A N 1
ATOM 1471 C CA . ALA A 1 193 ? 27.789 -4.989 -15.253 1.00 81.62 193 ALA A CA 1
ATOM 1472 C C . ALA A 1 193 ? 27.918 -6.346 -14.530 1.00 81.62 193 ALA A C 1
ATOM 1474 O O . ALA A 1 193 ? 27.845 -6.410 -13.305 1.00 81.62 193 ALA A O 1
ATOM 1475 N N . LYS A 1 194 ? 28.179 -7.420 -15.292 1.00 83.50 194 LYS A N 1
ATOM 1476 C CA . LYS A 1 194 ? 28.261 -8.818 -14.814 1.00 83.50 194 LYS A CA 1
ATOM 1477 C C . LYS A 1 194 ? 26.936 -9.416 -14.316 1.00 83.50 194 LYS A C 1
ATOM 1479 O O . LYS A 1 194 ? 26.980 -10.291 -13.454 1.00 83.50 194 LYS A O 1
ATOM 1484 N N . ASP A 1 195 ? 25.792 -8.962 -14.832 1.00 85.50 195 ASP A N 1
ATOM 1485 C CA . ASP A 1 195 ? 24.484 -9.568 -14.533 1.00 85.50 195 ASP A CA 1
ATOM 1486 C C . ASP A 1 195 ? 24.132 -9.547 -13.031 1.00 85.50 195 ASP A C 1
ATOM 1488 O O . ASP A 1 195 ? 23.513 -10.462 -12.491 1.00 85.50 195 ASP A O 1
ATOM 1492 N N . VAL A 1 196 ? 24.564 -8.493 -12.329 1.00 89.62 196 VAL A N 1
ATOM 1493 C CA . VAL A 1 196 ? 24.377 -8.337 -10.875 1.00 89.62 196 VAL A CA 1
ATOM 1494 C C . VAL A 1 196 ? 22.946 -7.970 -10.478 1.00 89.62 196 VAL A C 1
ATOM 1496 O O . VAL A 1 196 ? 22.591 -8.087 -9.302 1.00 89.62 196 VAL A O 1
ATOM 1499 N N . ASN A 1 197 ? 22.130 -7.533 -11.439 1.00 94.69 197 ASN A N 1
ATOM 1500 C CA . ASN A 1 197 ? 20.739 -7.148 -11.241 1.00 94.69 197 ASN A CA 1
ATOM 1501 C C . ASN A 1 197 ? 19.811 -8.053 -12.043 1.00 94.69 197 ASN A C 1
ATOM 1503 O O . ASN A 1 197 ? 20.176 -8.549 -13.108 1.00 94.69 197 ASN A O 1
ATOM 1507 N N . SER A 1 198 ? 18.586 -8.207 -11.551 1.00 96.12 198 SER A N 1
ATOM 1508 C CA . SER A 1 198 ? 17.539 -8.990 -12.201 1.00 96.12 198 SER A CA 1
ATOM 1509 C C . SER A 1 198 ? 16.363 -8.107 -12.626 1.00 96.12 198 SER A C 1
ATOM 1511 O O . SER A 1 198 ? 16.192 -6.974 -12.163 1.00 96.12 198 SER A O 1
ATOM 1513 N N . PHE A 1 199 ? 15.513 -8.616 -13.509 1.00 96.50 199 PHE A N 1
ATOM 1514 C CA . PHE A 1 199 ? 14.191 -8.068 -13.767 1.00 96.50 199 PHE A CA 1
ATOM 1515 C C . PHE A 1 199 ? 13.164 -9.188 -13.923 1.00 96.50 199 PHE A C 1
ATOM 1517 O O . PHE A 1 199 ? 13.465 -10.273 -14.415 1.00 96.50 199 PHE A O 1
ATOM 1524 N N . GLN A 1 200 ? 11.935 -8.904 -13.503 1.00 96.25 200 GLN A N 1
ATOM 1525 C CA . GLN A 1 200 ? 10.787 -9.795 -13.649 1.00 96.25 200 GLN A CA 1
ATOM 1526 C C . GLN A 1 200 ? 9.631 -9.028 -14.278 1.00 96.25 200 GLN A C 1
ATOM 1528 O O . GLN A 1 200 ? 9.588 -7.802 -14.202 1.00 96.25 200 GLN A O 1
ATOM 1533 N N . VAL A 1 201 ? 8.684 -9.721 -14.905 1.00 96.44 201 VAL A N 1
ATOM 1534 C CA . VAL A 1 201 ? 7.590 -9.054 -15.625 1.00 96.44 201 VAL A CA 1
ATOM 1535 C C . VAL A 1 201 ? 6.299 -9.154 -14.838 1.00 96.44 201 VAL A C 1
ATOM 1537 O O . VAL A 1 201 ? 5.922 -10.249 -14.437 1.00 96.44 201 VAL A O 1
ATOM 1540 N N . VAL A 1 202 ? 5.576 -8.045 -14.689 1.00 96.69 202 VAL A N 1
ATOM 1541 C CA . VAL A 1 202 ? 4.282 -8.001 -13.991 1.00 96.69 202 VAL A CA 1
ATOM 1542 C C . VAL A 1 202 ? 3.139 -7.547 -14.903 1.00 96.69 202 VAL A C 1
ATOM 1544 O O . VAL A 1 202 ? 3.298 -6.700 -15.783 1.00 96.69 202 VAL A O 1
ATOM 1547 N N . ASP A 1 203 ? 1.952 -8.116 -14.704 1.00 95.25 203 ASP A N 1
ATOM 1548 C CA . ASP A 1 203 ? 0.751 -7.807 -15.493 1.00 95.25 203 ASP A CA 1
ATOM 1549 C C . ASP A 1 203 ? -0.026 -6.571 -15.003 1.00 95.25 203 ASP A C 1
ATOM 1551 O O . ASP A 1 203 ? -0.979 -6.142 -15.654 1.00 95.25 203 ASP A O 1
ATOM 1555 N N . LYS A 1 204 ? 0.404 -5.967 -13.890 1.00 96.25 204 LYS A N 1
ATOM 1556 C CA . LYS A 1 204 ? -0.161 -4.744 -13.307 1.00 96.25 204 LYS A CA 1
ATOM 1557 C C . LYS A 1 204 ? 0.941 -3.831 -12.786 1.00 96.25 204 LYS A C 1
ATOM 1559 O O . LYS A 1 204 ? 1.999 -4.295 -12.375 1.00 96.25 204 LYS A O 1
ATOM 1564 N N . VAL A 1 205 ? 0.660 -2.531 -12.766 1.00 96.31 205 VAL A N 1
ATOM 1565 C CA . VAL A 1 205 ? 1.462 -1.560 -12.015 1.00 96.31 205 VAL A CA 1
ATOM 1566 C C . VAL A 1 205 ? 1.149 -1.731 -10.530 1.00 96.31 205 VAL A C 1
ATOM 1568 O O . VAL A 1 205 ? -0.014 -1.663 -10.132 1.00 96.31 205 VAL A O 1
ATOM 1571 N N . LEU A 1 206 ? 2.179 -1.955 -9.717 1.00 97.44 206 LEU A N 1
ATOM 1572 C CA . LEU A 1 206 ? 2.047 -2.129 -8.276 1.00 97.44 206 LEU A CA 1
ATOM 1573 C C . LEU A 1 206 ? 1.565 -0.825 -7.632 1.00 97.44 206 LEU A C 1
ATOM 1575 O O . LEU A 1 206 ? 2.223 0.212 -7.732 1.00 97.44 206 LEU A O 1
ATOM 1579 N N . SER A 1 207 ? 0.436 -0.884 -6.924 1.00 93.31 207 SER A N 1
ATOM 1580 C CA . SER A 1 207 ? -0.048 0.238 -6.117 1.00 93.31 207 SER A CA 1
ATOM 1581 C C . SER A 1 207 ? 0.496 0.157 -4.690 1.00 93.31 207 SER A C 1
ATOM 1583 O O . SER A 1 207 ? 0.309 -0.868 -4.029 1.00 93.31 207 SER A O 1
ATOM 1585 N N . PRO A 1 208 ? 1.150 1.214 -4.179 1.00 94.56 208 PRO A N 1
ATOM 1586 C CA . PRO A 1 208 ? 1.712 1.195 -2.837 1.00 94.56 208 PRO A CA 1
ATOM 1587 C C . PRO A 1 208 ? 0.606 1.098 -1.772 1.00 94.56 208 PRO A C 1
ATOM 1589 O O . PRO A 1 208 ? -0.497 1.632 -1.960 1.00 94.56 208 PRO A O 1
ATOM 1592 N N . PRO A 1 209 ? 0.875 0.430 -0.639 1.00 94.69 209 PRO A N 1
ATOM 1593 C CA . PRO A 1 209 ? -0.103 0.277 0.427 1.00 94.69 209 PRO A CA 1
ATOM 1594 C C . PRO A 1 209 ? -0.384 1.612 1.117 1.00 94.69 209 PRO A C 1
ATOM 1596 O O . PRO A 1 209 ? 0.469 2.493 1.196 1.00 94.69 209 PRO A O 1
ATOM 1599 N N . ARG A 1 210 ? -1.596 1.751 1.652 1.00 90.50 210 ARG A N 1
ATOM 1600 C CA . ARG A 1 210 ? -2.032 2.931 2.411 1.00 90.50 210 ARG A CA 1
ATOM 1601 C C . ARG A 1 210 ? -2.230 2.565 3.875 1.00 90.50 210 ARG A C 1
ATOM 1603 O O . ARG A 1 210 ? -2.039 1.412 4.256 1.00 90.50 210 ARG A O 1
ATOM 1610 N N . SER A 1 211 ? -2.637 3.529 4.696 1.00 87.06 211 SER A N 1
ATOM 1611 C CA . SER A 1 211 ? -3.067 3.228 6.063 1.00 87.06 211 SER A CA 1
ATOM 1612 C C . SER A 1 211 ? -4.151 2.149 6.097 1.00 87.06 211 SER A C 1
ATOM 1614 O O . SER A 1 211 ? -4.834 1.911 5.093 1.00 87.06 211 SER A O 1
ATOM 1616 N N . CYS A 1 212 ? -4.302 1.475 7.237 1.00 85.00 212 CYS A N 1
ATOM 1617 C CA . CYS A 1 212 ? -5.306 0.429 7.406 1.00 85.00 212 CYS A CA 1
ATOM 1618 C C . CYS A 1 212 ? -6.701 0.938 7.023 1.00 85.00 212 CYS A C 1
ATOM 1620 O O . CYS A 1 212 ? -7.375 0.290 6.223 1.00 85.00 212 CYS A O 1
ATOM 1622 N N . SER A 1 213 ? -7.088 2.130 7.497 1.00 81.62 213 SER A N 1
ATOM 1623 C CA . SER A 1 213 ? -8.398 2.714 7.173 1.00 81.62 213 SER A CA 1
ATOM 1624 C C . SER A 1 213 ? -8.573 2.936 5.676 1.00 81.62 213 SER A C 1
ATOM 1626 O O . SER A 1 213 ? -9.563 2.519 5.079 1.00 81.62 213 SER A O 1
ATOM 1628 N N . ASN A 1 214 ? -7.578 3.546 5.033 1.00 83.31 214 ASN A N 1
ATOM 1629 C CA . ASN A 1 214 ? -7.625 3.825 3.608 1.00 83.31 214 ASN A CA 1
ATOM 1630 C C . ASN A 1 214 ? -7.648 2.540 2.789 1.00 83.31 214 ASN A C 1
ATOM 1632 O O . ASN A 1 214 ? -8.333 2.493 1.774 1.00 83.31 214 ASN A O 1
ATOM 1636 N N . THR A 1 215 ? -6.926 1.509 3.220 1.00 86.69 215 THR A N 1
ATOM 1637 C CA . THR A 1 215 ? -6.925 0.206 2.559 1.00 86.69 215 THR A CA 1
ATOM 1638 C C . THR A 1 215 ? -8.325 -0.395 2.600 1.00 86.69 215 THR A C 1
ATOM 1640 O O . THR A 1 215 ? -8.887 -0.638 1.536 1.00 86.69 215 THR A O 1
ATOM 1643 N N . VAL A 1 216 ? -8.937 -0.513 3.784 1.00 87.38 216 VAL A N 1
ATOM 1644 C CA . VAL A 1 216 ? -10.295 -1.063 3.950 1.00 87.38 216 VAL A CA 1
ATOM 1645 C C . VAL A 1 216 ? -11.334 -0.276 3.140 1.00 87.38 216 VAL A C 1
ATOM 1647 O O . VAL A 1 216 ? -12.057 -0.864 2.334 1.00 87.38 216 VAL A O 1
ATOM 1650 N N . HIS A 1 217 ? -11.347 1.057 3.246 1.00 83.75 217 HIS A N 1
ATOM 1651 C CA . HIS A 1 217 ? -12.293 1.898 2.500 1.00 83.75 217 HIS A CA 1
ATOM 1652 C C . HIS A 1 217 ? -12.083 1.870 0.975 1.00 83.75 217 HIS A C 1
ATOM 1654 O O . HIS A 1 217 ? -13.028 2.105 0.216 1.00 83.75 217 HIS A O 1
ATOM 1660 N N . THR A 1 218 ? -10.849 1.643 0.511 1.00 82.62 218 THR A N 1
ATOM 1661 C CA . THR A 1 218 ? -10.529 1.635 -0.925 1.00 82.62 218 THR A C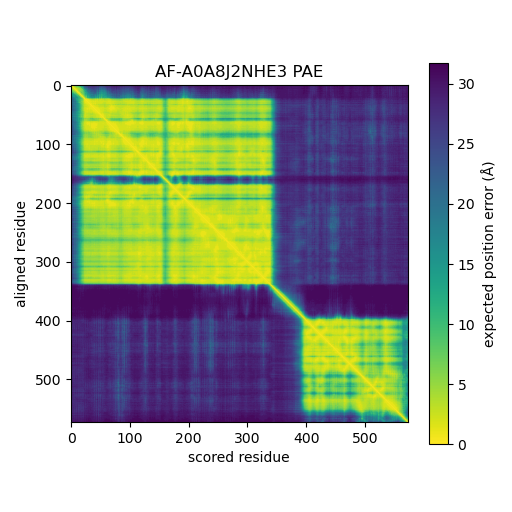A 1
ATOM 1662 C C . THR A 1 218 ? -10.903 0.305 -1.565 1.00 82.62 218 THR A C 1
ATOM 1664 O O . THR A 1 218 ? -11.504 0.312 -2.637 1.00 82.62 218 THR A O 1
ATOM 1667 N N . ILE A 1 219 ? -10.576 -0.819 -0.918 1.00 86.62 219 ILE A N 1
ATOM 1668 C CA . ILE A 1 219 ? -10.827 -2.150 -1.489 1.00 86.62 219 ILE A CA 1
ATOM 1669 C C . ILE A 1 219 ? -12.306 -2.538 -1.439 1.00 86.62 219 ILE A C 1
ATOM 1671 O O . ILE A 1 219 ? -12.753 -3.285 -2.305 1.00 86.62 219 ILE A O 1
ATOM 1675 N N . LYS A 1 220 ? -13.068 -2.004 -0.467 1.00 89.75 220 LYS A N 1
ATOM 1676 C CA . LYS A 1 220 ? -14.507 -2.276 -0.285 1.00 89.75 220 LYS A CA 1
ATOM 1677 C C . LYS A 1 220 ? -14.825 -3.771 -0.268 1.00 89.75 220 LYS A C 1
ATOM 1679 O O . LYS A 1 220 ? -15.764 -4.230 -0.915 1.00 89.75 220 LYS A O 1
ATOM 1684 N N . ASP A 1 221 ? -13.991 -4.523 0.439 1.00 93.06 221 ASP A N 1
ATOM 1685 C CA . ASP A 1 221 ? -14.174 -5.953 0.614 1.00 93.06 221 ASP A CA 1
ATOM 1686 C C . ASP A 1 221 ? -15.340 -6.201 1.583 1.00 93.06 221 ASP A C 1
ATOM 1688 O O . ASP A 1 221 ? -15.220 -5.826 2.753 1.00 93.06 221 ASP A O 1
ATOM 1692 N N . PRO A 1 222 ? -16.431 -6.865 1.157 1.00 95.69 222 PRO A N 1
ATOM 1693 C CA . PRO A 1 222 ? -17.590 -7.111 2.018 1.00 95.69 222 PRO A CA 1
ATOM 1694 C C . PRO A 1 222 ? -17.259 -7.903 3.289 1.00 95.69 222 PRO A C 1
ATOM 1696 O O . PRO A 1 222 ? -17.978 -7.844 4.290 1.00 95.69 222 PRO A O 1
ATOM 1699 N N . ARG A 1 223 ? -16.152 -8.658 3.284 1.00 96.94 223 ARG A N 1
ATOM 1700 C CA . ARG A 1 223 ? -15.672 -9.374 4.470 1.00 96.94 223 ARG A CA 1
ATOM 1701 C C . ARG A 1 223 ? -15.161 -8.429 5.554 1.00 96.94 223 ARG A C 1
ATOM 1703 O O . ARG A 1 223 ? -14.991 -8.893 6.671 1.00 96.94 223 ARG A O 1
ATOM 1710 N N . LEU A 1 224 ? -14.917 -7.152 5.269 1.00 95.50 224 LEU A N 1
ATOM 1711 C CA . LEU A 1 224 ? -14.402 -6.179 6.236 1.00 95.50 224 LEU A CA 1
ATOM 1712 C C . LEU A 1 224 ? -15.442 -5.140 6.681 1.00 95.50 224 LEU A C 1
ATOM 1714 O O . LEU A 1 224 ? -15.133 -4.340 7.561 1.00 95.50 224 LEU A O 1
ATOM 1718 N N . ASP A 1 225 ? -16.667 -5.171 6.148 1.00 94.69 225 ASP A N 1
ATOM 1719 C CA . ASP A 1 225 ? -17.726 -4.195 6.454 1.00 94.69 225 ASP A CA 1
ATOM 1720 C C . ASP A 1 225 ? -18.010 -4.061 7.963 1.00 94.69 225 ASP A C 1
ATOM 1722 O O . ASP A 1 225 ? -18.101 -2.950 8.489 1.00 94.69 225 ASP A O 1
ATOM 1726 N N . ALA A 1 226 ? -18.114 -5.181 8.691 1.00 93.62 226 ALA A N 1
ATOM 1727 C CA . ALA A 1 226 ? -18.369 -5.144 10.137 1.00 93.62 226 ALA A CA 1
ATOM 1728 C C . ALA A 1 226 ? -17.184 -4.567 10.929 1.00 93.62 226 ALA A C 1
ATOM 1730 O O . ALA A 1 226 ? -17.377 -3.833 11.903 1.00 93.62 226 ALA A O 1
ATOM 1731 N N . LEU A 1 227 ? -15.952 -4.866 10.501 1.00 92.50 227 LEU A N 1
ATOM 1732 C CA . LEU A 1 227 ? -14.750 -4.302 11.107 1.00 92.50 227 LEU A CA 1
ATOM 1733 C C . LEU A 1 227 ? -14.667 -2.791 10.858 1.00 92.50 227 LEU A C 1
ATOM 1735 O O . LEU A 1 227 ? -14.351 -2.044 11.784 1.00 92.50 227 LEU A O 1
ATOM 1739 N N . ASP A 1 228 ? -14.982 -2.337 9.644 1.00 92.12 228 ASP A N 1
ATOM 1740 C CA . ASP A 1 228 ? -15.014 -0.913 9.309 1.00 92.12 228 ASP A CA 1
ATOM 1741 C C . ASP A 1 228 ? -16.028 -0.162 10.184 1.00 92.12 228 ASP A C 1
ATOM 1743 O O . ASP A 1 228 ? -15.686 0.803 10.875 1.00 92.12 228 ASP A O 1
ATOM 1747 N N . ALA A 1 229 ? -17.255 -0.683 10.284 1.00 91.62 229 ALA A N 1
ATOM 1748 C CA . ALA A 1 229 ? -18.282 -0.131 11.164 1.00 91.62 229 ALA A CA 1
ATOM 1749 C C . ALA A 1 229 ? -17.830 -0.082 12.637 1.00 91.62 229 ALA A C 1
ATOM 1751 O O . ALA A 1 229 ? -18.043 0.923 13.330 1.00 91.62 229 ALA A O 1
ATOM 1752 N N . ALA A 1 230 ? -17.158 -1.131 13.121 1.00 89.56 230 ALA A N 1
ATOM 1753 C CA . ALA A 1 230 ? -16.621 -1.183 14.477 1.00 89.56 230 ALA A CA 1
ATOM 1754 C C . ALA A 1 230 ? -15.526 -0.127 14.717 1.00 89.56 230 ALA A C 1
ATOM 1756 O O . ALA A 1 230 ? -15.516 0.550 15.752 1.00 89.56 230 ALA A O 1
ATOM 1757 N N . LEU A 1 231 ? -14.621 0.060 13.758 1.00 89.38 231 LEU A N 1
ATOM 1758 C CA . LEU A 1 231 ? -13.543 1.048 13.828 1.00 89.38 231 LEU A CA 1
ATOM 1759 C C . LEU A 1 231 ? -14.063 2.489 13.730 1.00 89.38 231 LEU A C 1
ATOM 1761 O O . LEU A 1 231 ? -13.563 3.366 14.442 1.00 89.38 231 LEU A O 1
ATOM 1765 N N . ILE A 1 232 ? -15.127 2.726 12.957 1.00 88.25 232 ILE A N 1
ATOM 1766 C CA . ILE A 1 232 ? -15.854 4.003 12.924 1.00 88.25 232 ILE A CA 1
ATOM 1767 C C . ILE A 1 232 ? -16.519 4.282 14.281 1.00 88.25 232 ILE A C 1
ATOM 1769 O O . ILE A 1 232 ? -16.322 5.356 14.855 1.00 88.25 232 ILE A O 1
ATOM 1773 N N . LYS A 1 233 ? -17.260 3.313 14.839 1.00 88.31 233 LYS A N 1
ATOM 1774 C CA . LYS A 1 233 ? -17.940 3.441 16.145 1.00 88.31 233 LYS A CA 1
ATOM 1775 C C . LYS A 1 233 ? -16.955 3.718 17.283 1.00 88.31 233 LYS A C 1
ATOM 1777 O O . LYS A 1 233 ? -17.227 4.535 18.168 1.00 88.31 233 LYS A O 1
ATOM 1782 N N . THR A 1 234 ? -15.805 3.048 17.270 1.00 86.44 234 THR A N 1
ATOM 1783 C CA . THR A 1 234 ? -14.755 3.218 18.287 1.00 86.44 234 THR A CA 1
ATOM 1784 C C . THR A 1 234 ? -13.866 4.434 18.052 1.00 86.44 234 THR A C 1
ATOM 1786 O O . THR A 1 234 ? -13.269 4.922 19.009 1.00 86.44 234 THR A O 1
ATOM 1789 N N . GLN A 1 235 ? -13.850 4.983 16.832 1.00 87.12 235 GLN A N 1
ATOM 1790 C CA . GLN A 1 235 ? -12.951 6.059 16.393 1.00 87.12 235 GLN A CA 1
ATOM 1791 C C . GLN A 1 235 ? -11.465 5.664 16.467 1.00 87.12 235 GLN A C 1
ATOM 1793 O O . GLN A 1 235 ? -10.593 6.515 16.644 1.00 87.12 235 GLN A O 1
ATOM 1798 N N . LEU A 1 236 ? -11.166 4.369 16.322 1.00 87.12 236 LEU A N 1
ATOM 1799 C CA . LEU A 1 236 ? -9.805 3.839 16.434 1.00 87.12 236 LEU A CA 1
ATOM 1800 C C . LEU A 1 236 ? -8.959 4.025 15.173 1.00 87.12 236 LEU A C 1
ATOM 1802 O O . LEU A 1 236 ? -7.738 3.915 15.266 1.00 87.12 236 LEU A O 1
ATOM 1806 N N . TRP A 1 237 ? -9.564 4.363 14.028 1.00 83.38 237 TRP A N 1
ATOM 1807 C CA . TRP A 1 237 ? -8.831 4.571 12.776 1.00 83.38 237 TRP A CA 1
ATOM 1808 C C . TRP A 1 237 ? -7.641 5.520 12.937 1.00 83.38 237 TRP A C 1
ATOM 1810 O O . TRP A 1 237 ? -6.531 5.164 12.558 1.00 83.38 237 TRP A O 1
ATOM 1820 N N . LYS A 1 238 ? -7.837 6.677 13.590 1.00 77.06 238 LYS A N 1
ATOM 1821 C CA . LYS A 1 238 ? -6.755 7.651 13.807 1.00 77.06 238 LYS A CA 1
ATOM 1822 C C . LYS A 1 238 ? -5.596 7.037 14.597 1.00 77.06 238 LYS A C 1
ATOM 1824 O O . LYS A 1 238 ? -4.448 7.221 14.218 1.00 77.06 238 LYS A O 1
ATOM 1829 N N . ALA A 1 239 ? -5.873 6.302 15.671 1.00 80.62 239 ALA A N 1
ATOM 1830 C CA . ALA A 1 239 ? -4.820 5.704 16.489 1.00 80.62 239 ALA A CA 1
ATOM 1831 C C . ALA A 1 239 ? -4.079 4.580 15.742 1.00 80.62 239 ALA A C 1
ATOM 1833 O O . ALA A 1 239 ? -2.849 4.520 15.772 1.00 80.62 239 ALA A O 1
ATOM 1834 N N . LEU A 1 240 ? -4.816 3.711 15.046 1.00 85.44 240 LEU A N 1
ATOM 1835 C CA . LEU A 1 240 ? -4.237 2.576 14.328 1.00 85.44 240 LEU A CA 1
ATOM 1836 C C . LEU A 1 240 ? -3.448 3.008 13.089 1.00 85.44 240 LEU A C 1
ATOM 1838 O O . LEU A 1 240 ? -2.371 2.472 12.863 1.00 85.44 240 LEU A O 1
ATOM 1842 N N . ASP A 1 241 ? -3.912 4.007 12.339 1.00 85.06 241 ASP A N 1
ATOM 1843 C CA . ASP A 1 241 ? -3.232 4.488 11.129 1.00 85.06 241 ASP A CA 1
ATOM 1844 C C . ASP A 1 241 ? -1.861 5.125 11.417 1.00 85.06 241 ASP A C 1
ATOM 1846 O O . ASP A 1 241 ? -0.956 5.043 10.587 1.00 85.06 241 ASP A O 1
ATOM 1850 N N . HIS A 1 242 ? -1.686 5.721 12.601 1.00 84.81 242 HIS A N 1
ATOM 1851 C CA . HIS A 1 242 ? -0.411 6.309 13.034 1.00 84.81 242 HIS A CA 1
ATOM 1852 C C . HIS A 1 242 ? 0.467 5.327 13.819 1.00 84.81 242 HIS A C 1
ATOM 1854 O O . HIS A 1 242 ? 1.650 5.594 14.045 1.00 84.81 242 HIS A O 1
ATOM 1860 N N . SER A 1 243 ? -0.085 4.182 14.231 1.00 87.88 243 SER A N 1
ATOM 1861 C CA . SER A 1 243 ? 0.687 3.142 14.907 1.00 87.88 243 SER A CA 1
ATOM 1862 C C . SER A 1 243 ? 1.709 2.552 13.943 1.00 87.88 243 SER A C 1
ATOM 1864 O O . SER A 1 243 ? 1.391 2.282 12.787 1.00 87.88 243 SER A O 1
ATOM 1866 N N . LYS A 1 244 ? 2.936 2.343 14.423 1.00 92.00 244 LYS A N 1
ATOM 1867 C CA . LYS A 1 244 ? 3.994 1.659 13.675 1.00 92.00 244 LYS A CA 1
ATOM 1868 C C . LYS A 1 244 ? 3.951 0.167 13.957 1.00 92.00 244 LYS A C 1
ATOM 1870 O O . LYS A 1 244 ? 3.755 -0.222 15.105 1.00 92.00 244 LYS A O 1
ATOM 1875 N N . ASN A 1 245 ? 4.246 -0.637 12.941 1.00 93.69 245 ASN A N 1
ATOM 1876 C CA . ASN A 1 245 ? 4.457 -2.079 13.066 1.00 93.69 245 ASN A CA 1
ATOM 1877 C C . ASN A 1 245 ? 3.281 -2.833 13.689 1.00 93.69 245 ASN A C 1
ATOM 1879 O O . ASN A 1 245 ? 3.448 -3.512 14.699 1.00 93.69 245 ASN A O 1
ATOM 1883 N N . VAL A 1 246 ? 2.099 -2.723 13.094 1.00 94.75 246 VAL A N 1
ATOM 1884 C CA . VAL A 1 246 ? 0.905 -3.414 13.594 1.00 94.75 246 VAL A CA 1
ATOM 1885 C C . VAL A 1 246 ? 0.411 -4.452 12.599 1.00 94.75 246 VAL A C 1
ATOM 1887 O O . VAL A 1 246 ? 0.438 -4.229 11.392 1.00 94.75 246 VAL A O 1
ATOM 1890 N N . THR A 1 247 ? -0.083 -5.578 13.108 1.00 95.75 247 THR A N 1
ATOM 1891 C CA . THR A 1 247 ? -0.873 -6.513 12.298 1.00 95.75 247 THR A CA 1
ATOM 1892 C C . THR A 1 247 ? -2.307 -6.515 12.798 1.00 95.75 247 THR A C 1
ATOM 1894 O O . THR A 1 247 ? -2.550 -6.846 13.957 1.00 95.75 247 THR A O 1
ATOM 1897 N N . CYS A 1 248 ? -3.261 -6.181 11.934 1.00 95.19 248 CYS A N 1
ATOM 1898 C CA . CYS A 1 248 ? -4.676 -6.324 12.252 1.00 95.19 248 CYS A CA 1
ATOM 1899 C C . CYS A 1 248 ? -5.126 -7.751 11.928 1.00 95.19 248 CYS A C 1
ATOM 1901 O O . CYS A 1 248 ? -5.057 -8.198 10.786 1.00 95.19 248 CYS A O 1
ATOM 1903 N N . LEU A 1 249 ? -5.583 -8.471 12.940 1.00 97.19 249 LEU A N 1
ATOM 1904 C CA . LEU A 1 249 ? -6.225 -9.764 12.794 1.00 97.19 249 LEU A CA 1
ATOM 1905 C C . LEU A 1 249 ? -7.720 -9.502 12.651 1.00 97.19 249 LEU A C 1
ATOM 1907 O O . LEU A 1 249 ? -8.417 -9.378 13.647 1.00 97.19 249 LEU A O 1
ATOM 1911 N N . ALA A 1 250 ? -8.188 -9.316 11.423 1.00 96.38 250 ALA A N 1
ATOM 1912 C CA . ALA A 1 250 ? -9.530 -8.850 11.106 1.00 96.38 250 ALA A CA 1
ATOM 1913 C C . ALA A 1 250 ? -10.523 -10.020 11.029 1.00 96.38 250 ALA A C 1
ATOM 1915 O O . ALA A 1 250 ? -10.510 -10.738 10.029 1.00 96.38 250 ALA A O 1
ATOM 1916 N N . PRO A 1 251 ? -11.428 -10.224 12.005 1.00 97.31 251 PRO A N 1
ATOM 1917 C CA . PRO A 1 251 ? -12.518 -11.173 11.819 1.00 97.31 251 PRO A CA 1
ATOM 1918 C C . PRO A 1 251 ? -13.392 -10.712 10.654 1.00 97.31 251 PRO A C 1
ATOM 1920 O O . PRO A 1 251 ? -13.726 -9.529 10.555 1.00 97.31 251 PRO A O 1
ATOM 1923 N N . SER A 1 252 ? -13.764 -11.637 9.775 1.00 98.19 252 SER A N 1
ATOM 1924 C CA . SER A 1 252 ? -14.656 -11.324 8.662 1.00 98.19 252 SER A CA 1
ATOM 1925 C C . SER A 1 252 ? -16.040 -10.859 9.142 1.00 98.19 252 SER A C 1
ATOM 1927 O O . SER A 1 252 ? -16.455 -11.140 10.266 1.00 98.19 252 SER A O 1
ATOM 1929 N N . THR A 1 253 ? -16.817 -10.205 8.282 1.00 97.69 253 THR A N 1
ATOM 1930 C CA . THR A 1 253 ? -18.215 -9.834 8.563 1.00 97.69 253 THR A CA 1
ATOM 1931 C C . THR A 1 253 ? -19.054 -11.045 8.994 1.00 97.69 253 THR A C 1
ATOM 1933 O O . THR A 1 253 ? -19.901 -10.936 9.881 1.00 97.69 253 THR A O 1
ATOM 1936 N N . GLU A 1 254 ? -18.784 -12.227 8.432 1.00 98.06 254 GLU A N 1
ATOM 1937 C CA . GLU A 1 254 ? -19.410 -13.478 8.868 1.00 98.06 254 GLU A CA 1
ATOM 1938 C C . GLU A 1 254 ? -18.950 -13.895 10.275 1.00 98.06 254 GLU A C 1
ATOM 1940 O O . GLU A 1 254 ? -19.785 -14.235 11.115 1.00 98.06 254 GLU A O 1
ATOM 1945 N N . ALA A 1 255 ? -17.656 -13.775 10.579 1.00 97.50 255 ALA A N 1
ATOM 1946 C CA . ALA A 1 255 ? -17.115 -14.003 11.919 1.00 97.50 255 ALA A CA 1
ATOM 1947 C C . ALA A 1 255 ? -17.745 -13.072 12.972 1.00 97.50 255 ALA A C 1
ATOM 1949 O O . ALA A 1 255 ? -18.145 -13.527 14.044 1.00 97.50 255 ALA A O 1
ATOM 1950 N N . PHE A 1 256 ? -17.889 -11.778 12.657 1.00 95.94 256 PHE A N 1
ATOM 1951 C CA . PHE A 1 256 ? -18.579 -10.797 13.504 1.00 95.94 256 PHE A CA 1
ATOM 1952 C C . PHE A 1 256 ? -20.024 -11.214 13.771 1.00 95.94 256 PHE A C 1
ATOM 1954 O O . PHE A 1 256 ? -20.481 -11.191 14.917 1.00 95.94 256 PHE A O 1
ATOM 1961 N N . LYS A 1 257 ? -20.740 -11.634 12.723 1.00 96.38 257 LYS A N 1
ATOM 1962 C CA . LYS A 1 257 ? -22.122 -12.100 12.837 1.00 96.38 257 LYS A CA 1
ATOM 1963 C C . LYS A 1 257 ? -22.236 -13.323 13.740 1.00 96.38 257 LYS A C 1
ATOM 1965 O O . LYS A 1 257 ? -23.095 -13.343 14.624 1.00 96.38 257 LYS A O 1
ATOM 1970 N N . ASN A 1 258 ? -21.350 -14.299 13.565 1.00 95.94 258 ASN A N 1
ATOM 1971 C CA . ASN A 1 258 ? -21.315 -15.525 14.362 1.00 95.94 258 ASN A CA 1
ATOM 1972 C C . ASN A 1 258 ? -20.947 -15.251 15.828 1.00 95.94 258 ASN A C 1
ATOM 1974 O O . ASN A 1 258 ? -21.510 -15.870 16.727 1.00 95.94 258 ASN A O 1
ATOM 1978 N N . ALA A 1 259 ? -20.104 -14.248 16.085 1.00 94.00 259 ALA A N 1
ATOM 1979 C CA . ALA A 1 259 ? -19.808 -13.740 17.426 1.00 94.00 259 ALA A CA 1
ATOM 1980 C C . ALA A 1 259 ? -20.931 -12.864 18.024 1.00 94.00 259 ALA A C 1
ATOM 1982 O O . ALA A 1 259 ? -20.779 -12.278 19.096 1.00 94.00 259 ALA A O 1
ATOM 1983 N N . GLY A 1 260 ? -22.077 -12.755 17.345 1.00 93.94 260 GLY A N 1
ATOM 1984 C CA . GLY A 1 260 ? -23.252 -12.056 17.844 1.00 93.94 260 GLY A CA 1
ATOM 1985 C C . GLY A 1 260 ? -23.319 -10.568 17.501 1.00 93.94 260 GLY A C 1
ATOM 1986 O O . GLY A 1 260 ? -24.072 -9.870 18.177 1.00 93.94 260 GLY A O 1
ATOM 1987 N N . ASN A 1 261 ? -22.629 -10.098 16.457 1.00 92.00 261 ASN A N 1
ATOM 1988 C CA . ASN A 1 261 ? -22.570 -8.697 15.998 1.00 92.00 261 ASN A CA 1
ATOM 1989 C C . ASN A 1 261 ? -22.032 -7.732 17.076 1.00 92.00 261 ASN A C 1
ATOM 1991 O O . ASN A 1 261 ? -22.775 -6.878 17.580 1.00 92.00 261 ASN A O 1
ATOM 1995 N N . PRO A 1 262 ? -20.761 -7.881 17.495 1.00 86.69 262 PRO A N 1
ATOM 1996 C CA . PRO A 1 262 ? -20.177 -7.060 18.556 1.00 86.69 262 PRO A CA 1
ATOM 1997 C C . PRO A 1 262 ? -20.090 -5.572 18.185 1.00 86.69 262 PRO A C 1
ATOM 1999 O O . PRO A 1 262 ? -20.215 -4.712 19.055 1.00 86.69 262 PRO A O 1
ATOM 2002 N N . ASP A 1 263 ? -19.954 -5.256 16.900 1.00 86.81 263 ASP A N 1
ATOM 2003 C CA . ASP A 1 263 ? -20.022 -3.903 16.346 1.00 86.81 263 ASP A CA 1
ATOM 2004 C C . ASP A 1 263 ? -21.346 -3.204 16.699 1.00 86.81 263 ASP A C 1
ATOM 2006 O O . ASP A 1 263 ? -21.351 -2.029 17.079 1.00 86.81 263 ASP A O 1
ATOM 2010 N N . VAL A 1 264 ? -22.459 -3.942 16.702 1.00 88.94 264 VAL A N 1
ATOM 2011 C CA . VAL A 1 264 ? -23.778 -3.437 17.102 1.00 88.94 264 VAL A CA 1
ATOM 2012 C C . VAL A 1 264 ? -23.952 -3.491 18.620 1.00 88.94 264 VAL A C 1
ATOM 2014 O O . VAL A 1 264 ? -24.314 -2.484 19.232 1.00 88.94 264 VAL A O 1
ATOM 2017 N N . LYS A 1 265 ? -23.683 -4.648 19.238 1.00 88.62 265 LYS A N 1
ATOM 2018 C CA . LYS A 1 265 ? -24.105 -4.953 20.615 1.00 88.62 265 LYS A CA 1
ATOM 2019 C C . LYS A 1 265 ? -23.170 -4.454 21.711 1.00 88.62 265 LYS A C 1
ATOM 2021 O O . LYS A 1 265 ? -23.650 -4.142 22.798 1.00 88.62 265 LYS A O 1
ATOM 2026 N N . LEU A 1 266 ? -21.860 -4.405 21.470 1.00 88.75 266 LEU A N 1
ATOM 2027 C CA . LEU A 1 266 ? -20.908 -4.018 22.511 1.00 88.75 266 LEU A CA 1
ATOM 2028 C C . LEU A 1 266 ? -20.908 -2.508 22.741 1.00 88.75 266 LEU A C 1
ATOM 2030 O O . LEU A 1 266 ? -21.169 -1.705 21.833 1.00 88.75 266 LEU A O 1
ATOM 2034 N N . SER A 1 267 ? -20.562 -2.116 23.968 1.00 92.81 267 SER A N 1
ATOM 2035 C CA . SER A 1 267 ? -20.267 -0.722 24.281 1.00 92.81 267 SER A CA 1
ATOM 2036 C C . SER A 1 267 ? -19.056 -0.248 23.469 1.00 92.81 267 SER A C 1
ATOM 2038 O O . SER A 1 267 ? -18.223 -1.045 23.033 1.00 92.81 267 SER A O 1
ATOM 2040 N N . LYS A 1 268 ? -18.918 1.071 23.276 1.00 90.75 268 LYS A N 1
ATOM 2041 C CA . LYS A 1 268 ? -17.732 1.635 22.607 1.00 90.75 268 LYS A CA 1
ATOM 2042 C C . LYS A 1 268 ? -16.437 1.184 23.298 1.00 90.75 268 LYS A C 1
ATOM 2044 O O . LYS A 1 268 ? -15.454 0.910 22.617 1.00 90.75 268 LYS A O 1
ATOM 2049 N N . GLN A 1 269 ? -16.441 1.101 24.629 1.00 90.69 269 GLN A N 1
ATOM 2050 C CA . GLN A 1 269 ? -15.277 0.715 25.423 1.00 90.69 269 GLN A CA 1
ATOM 2051 C C . GLN A 1 269 ? -14.912 -0.759 25.220 1.00 90.69 269 GLN A C 1
ATOM 2053 O O . GLN A 1 269 ? -13.758 -1.053 24.913 1.00 90.69 269 GLN A O 1
ATOM 2058 N N . ASP A 1 270 ? -15.882 -1.667 25.321 1.00 90.50 270 ASP A N 1
ATOM 2059 C CA . ASP A 1 270 ? -15.627 -3.106 25.163 1.00 90.50 270 ASP A CA 1
ATOM 2060 C C . ASP A 1 270 ? -15.205 -3.431 23.729 1.00 90.50 270 ASP A C 1
ATOM 2062 O O . ASP A 1 270 ? -14.251 -4.174 23.508 1.00 90.50 270 ASP A O 1
ATOM 2066 N N . LEU A 1 271 ? -15.846 -2.791 22.746 1.00 93.06 271 LEU A N 1
ATOM 2067 C CA . LEU A 1 271 ? -15.481 -2.929 21.339 1.00 93.06 271 LEU A CA 1
ATOM 2068 C C . LEU A 1 271 ? -14.064 -2.403 21.059 1.00 93.06 271 LEU A C 1
ATOM 2070 O O . LEU A 1 271 ? -13.324 -3.011 20.292 1.00 93.06 271 LEU A O 1
ATOM 2074 N N . THR A 1 272 ? -13.656 -1.313 21.719 1.00 92.50 272 THR A N 1
ATOM 2075 C CA . THR A 1 272 ? -12.279 -0.793 21.637 1.00 92.50 272 THR A CA 1
ATOM 2076 C C . THR A 1 272 ? -11.288 -1.827 22.173 1.00 92.50 272 THR A C 1
ATOM 2078 O O . THR A 1 272 ? -10.307 -2.138 21.501 1.00 92.50 272 THR A O 1
ATOM 2081 N N . GLY A 1 273 ? -11.552 -2.402 23.352 1.00 91.69 273 GLY A N 1
ATOM 2082 C CA . GLY A 1 273 ? -10.710 -3.453 23.933 1.00 91.69 273 GLY A CA 1
ATOM 2083 C C . GLY A 1 273 ? -10.600 -4.687 23.032 1.00 91.69 273 GLY A C 1
ATOM 2084 O O . GLY A 1 273 ? -9.500 -5.201 22.828 1.00 91.69 273 GLY A O 1
ATOM 2085 N N . ALA A 1 274 ? -11.715 -5.110 22.432 1.00 92.69 274 ALA A N 1
ATOM 2086 C CA . ALA A 1 274 ? -11.759 -6.239 21.508 1.00 92.69 274 ALA A CA 1
ATOM 2087 C C . ALA A 1 274 ? -10.924 -5.993 20.238 1.00 92.69 274 ALA A C 1
ATOM 2089 O O . ALA A 1 274 ? -10.126 -6.850 19.859 1.00 92.69 274 ALA A O 1
ATOM 2090 N N . ILE A 1 275 ? -11.039 -4.813 19.616 1.00 94.00 275 ILE A N 1
ATOM 2091 C CA . ILE A 1 275 ? -10.242 -4.442 18.433 1.00 94.00 275 ILE A CA 1
ATOM 2092 C C . ILE A 1 275 ? -8.744 -4.400 18.768 1.00 94.00 275 ILE A C 1
ATOM 2094 O O . ILE A 1 275 ? -7.918 -4.907 18.009 1.00 94.00 275 ILE A O 1
ATOM 2098 N N . LEU A 1 276 ? -8.372 -3.843 19.925 1.00 93.94 276 LEU A N 1
ATOM 2099 C CA . LEU A 1 276 ? -6.973 -3.807 20.361 1.00 93.94 276 LEU A CA 1
ATOM 2100 C C . LEU A 1 276 ? -6.425 -5.205 20.695 1.00 93.94 276 LEU A C 1
ATOM 2102 O O . LEU A 1 276 ? -5.231 -5.442 20.523 1.00 93.94 276 LEU A O 1
ATOM 2106 N N . ALA A 1 277 ? -7.271 -6.139 21.142 1.00 93.88 277 ALA A N 1
ATOM 2107 C CA . ALA A 1 277 ? -6.900 -7.545 21.314 1.00 93.88 277 ALA A CA 1
ATOM 2108 C C . ALA A 1 277 ? -6.722 -8.271 19.967 1.00 93.88 277 ALA A C 1
ATOM 2110 O O . ALA A 1 277 ? -5.931 -9.201 19.870 1.00 93.88 277 ALA A O 1
ATOM 2111 N N . HIS A 1 278 ? -7.386 -7.796 18.913 1.00 95.38 278 HIS A N 1
ATOM 2112 C CA . HIS A 1 278 ? -7.215 -8.254 17.532 1.00 95.38 278 HIS A CA 1
ATOM 2113 C C . HIS A 1 278 ? -6.091 -7.526 16.784 1.00 95.38 278 HIS A C 1
ATOM 2115 O O . HIS A 1 278 ? -5.924 -7.710 15.584 1.00 95.38 278 HIS A O 1
ATOM 2121 N N . THR A 1 279 ? -5.302 -6.688 17.458 1.00 95.62 279 THR A N 1
ATOM 2122 C CA . THR A 1 279 ? -4.200 -5.963 16.818 1.00 95.62 279 THR A CA 1
ATOM 2123 C C . THR A 1 279 ? -2.881 -6.372 17.451 1.00 95.62 279 THR A C 1
ATOM 2125 O O . THR A 1 279 ? -2.622 -6.049 18.610 1.00 95.62 279 THR A O 1
ATOM 2128 N N . LEU A 1 280 ? -2.042 -7.087 16.701 1.00 96.50 280 LEU A N 1
ATOM 2129 C CA . LEU A 1 280 ? -0.696 -7.460 17.132 1.00 96.50 280 LEU A CA 1
ATOM 2130 C C . LEU A 1 280 ? 0.223 -6.237 17.115 1.00 96.50 280 LEU A C 1
ATOM 2132 O O . LEU A 1 280 ? 0.100 -5.370 16.249 1.00 96.50 280 LEU A O 1
ATOM 2136 N N . ASN A 1 281 ? 1.167 -6.192 18.052 1.00 94.50 281 ASN A N 1
ATOM 2137 C CA . ASN A 1 281 ? 2.130 -5.097 18.201 1.00 94.50 281 ASN A CA 1
ATOM 2138 C C . ASN A 1 281 ? 3.431 -5.295 17.394 1.00 94.50 281 ASN A C 1
ATOM 2140 O O . ASN A 1 281 ? 4.457 -4.696 17.720 1.00 94.50 281 ASN A O 1
ATOM 2144 N N . GLU A 1 282 ? 3.388 -6.150 16.372 1.00 94.50 282 GLU A N 1
ATOM 2145 C CA . GLU A 1 282 ? 4.459 -6.363 15.400 1.00 94.50 282 GLU A CA 1
ATOM 2146 C C . GLU A 1 282 ? 3.886 -6.700 14.008 1.00 94.50 282 GLU A C 1
ATOM 2148 O O . GLU A 1 282 ? 2.713 -7.065 13.864 1.00 94.50 282 GLU A O 1
ATOM 2153 N N . VAL A 1 283 ? 4.716 -6.580 12.965 1.00 95.62 283 VAL A N 1
ATOM 2154 C CA . VAL A 1 283 ? 4.370 -6.987 11.591 1.00 95.62 283 VAL A CA 1
ATOM 2155 C C . VAL A 1 283 ? 4.594 -8.489 11.435 1.00 95.62 283 VAL A C 1
ATOM 2157 O O . VAL A 1 283 ? 5.696 -8.975 11.677 1.00 95.62 283 VAL A O 1
ATOM 2160 N N . THR A 1 284 ? 3.573 -9.227 10.997 1.00 95.31 284 THR A N 1
ATOM 2161 C CA . THR A 1 284 ? 3.593 -10.700 10.991 1.00 95.31 284 THR A CA 1
ATOM 2162 C C . THR A 1 284 ? 3.263 -11.292 9.622 1.00 95.31 284 THR A C 1
ATOM 2164 O O . THR A 1 284 ? 2.169 -11.799 9.387 1.00 95.31 284 THR A O 1
ATOM 2167 N N . TYR A 1 285 ? 4.212 -11.246 8.687 1.00 97.38 285 TYR A N 1
ATOM 2168 C CA . TYR A 1 285 ? 4.019 -11.891 7.385 1.00 97.38 285 TYR A CA 1
ATOM 2169 C C . TYR A 1 285 ? 3.853 -13.404 7.530 1.00 97.38 285 TYR A C 1
ATOM 2171 O O . TYR A 1 285 ? 4.578 -14.049 8.296 1.00 97.38 285 TYR A O 1
ATOM 2179 N N . SER A 1 286 ? 2.927 -13.981 6.762 1.00 96.56 286 SER A N 1
ATOM 2180 C CA . SER A 1 286 ? 2.567 -15.396 6.886 1.00 96.56 286 SER A CA 1
ATOM 2181 C C . SER A 1 286 ? 3.750 -16.349 6.708 1.00 96.56 286 SER A C 1
ATOM 2183 O O . SER A 1 286 ? 3.783 -17.375 7.379 1.00 96.56 286 SER A O 1
ATOM 2185 N N . ASN A 1 287 ? 4.748 -16.018 5.879 1.00 96.12 287 ASN A N 1
ATOM 2186 C CA . ASN A 1 287 ? 5.937 -16.848 5.645 1.00 96.12 287 ASN A CA 1
ATOM 2187 C C . ASN A 1 287 ? 6.916 -16.879 6.833 1.00 96.12 287 ASN A C 1
ATOM 2189 O O . ASN A 1 287 ? 7.691 -17.824 6.953 1.00 96.12 287 ASN A O 1
ATOM 2193 N N . TYR A 1 288 ? 6.865 -15.891 7.732 1.00 96.19 288 TYR A N 1
ATOM 2194 C CA . TYR A 1 288 ? 7.747 -15.809 8.904 1.00 96.19 288 TYR A CA 1
ATOM 2195 C C . TYR A 1 288 ? 7.111 -16.303 10.205 1.00 96.19 288 TYR A C 1
ATOM 2197 O O . TYR A 1 288 ? 7.807 -16.442 11.214 1.00 96.19 288 TYR A O 1
ATOM 2205 N N . LEU A 1 289 ? 5.808 -16.589 10.196 1.00 96.75 289 LEU A N 1
ATOM 2206 C CA . LEU A 1 289 ? 5.112 -17.155 11.348 1.00 96.75 289 LEU A CA 1
ATOM 2207 C C . LEU A 1 289 ? 5.662 -18.545 11.699 1.00 96.75 289 LEU A C 1
ATOM 2209 O O . LEU A 1 289 ? 5.976 -19.350 10.818 1.00 96.75 289 LEU A O 1
ATOM 2213 N N . ARG A 1 290 ? 5.781 -18.851 12.989 1.00 95.75 290 ARG A N 1
ATOM 2214 C CA . ARG A 1 290 ? 6.240 -20.166 13.461 1.00 95.75 290 ARG A CA 1
ATOM 2215 C C . ARG A 1 290 ? 5.166 -20.826 14.305 1.00 95.75 290 ARG A C 1
ATOM 2217 O O . ARG A 1 290 ? 4.497 -20.155 15.089 1.00 95.75 290 ARG A O 1
ATOM 2224 N N . ASP A 1 291 ? 5.031 -22.140 14.161 1.00 97.31 291 ASP A N 1
ATOM 2225 C CA . ASP A 1 291 ? 4.124 -22.901 15.011 1.00 97.31 291 ASP A CA 1
ATOM 2226 C C . ASP A 1 291 ? 4.506 -22.732 16.489 1.00 97.31 291 ASP A C 1
ATOM 2228 O O . ASP A 1 291 ? 5.686 -22.696 16.848 1.00 97.31 291 ASP A O 1
ATOM 2232 N N . GLY A 1 292 ? 3.503 -22.530 17.340 1.00 96.19 292 GLY A N 1
ATOM 2233 C CA . GLY A 1 292 ? 3.688 -22.272 18.764 1.00 96.19 292 GLY A CA 1
ATOM 2234 C C . GLY A 1 292 ? 4.204 -20.872 19.125 1.00 96.19 292 GLY A C 1
ATOM 2235 O O . GLY A 1 292 ? 4.307 -20.585 20.322 1.00 96.19 292 GLY A O 1
ATOM 2236 N N . GLN A 1 293 ? 4.488 -19.992 18.151 1.00 96.12 293 GLN A N 1
ATOM 2237 C CA . GLN A 1 293 ? 4.881 -18.599 18.403 1.00 96.12 293 GLN A CA 1
ATOM 2238 C C . GLN A 1 293 ? 3.800 -17.873 19.211 1.00 96.12 293 GLN A C 1
ATOM 2240 O O . GLN A 1 293 ? 2.609 -18.055 18.975 1.00 96.12 293 GLN A O 1
ATOM 2245 N N . VAL A 1 294 ? 4.209 -17.038 20.167 1.00 96.25 294 VAL A N 1
ATOM 2246 C CA . VAL A 1 294 ? 3.294 -16.228 20.981 1.00 96.25 294 VAL A CA 1
ATOM 2247 C C . VAL A 1 294 ? 3.626 -14.756 20.786 1.00 96.25 294 VAL A C 1
ATOM 2249 O O . VAL A 1 294 ? 4.776 -14.363 20.963 1.00 96.25 294 VAL A O 1
ATOM 2252 N N . ILE A 1 295 ? 2.617 -13.964 20.435 1.00 96.00 295 ILE A N 1
ATOM 2253 C CA . ILE A 1 295 ? 2.754 -12.569 20.006 1.00 96.00 295 ILE A CA 1
ATOM 2254 C C . 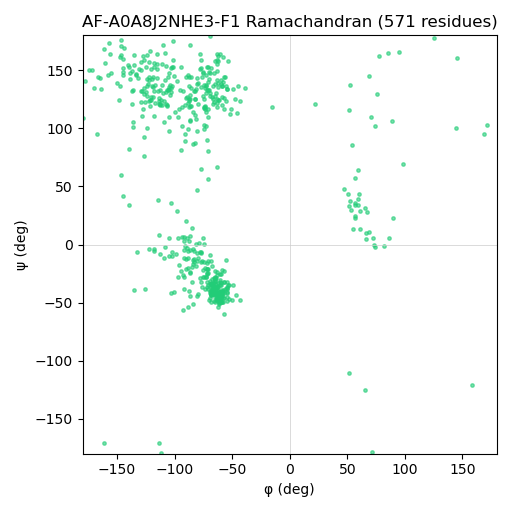ILE A 1 295 ? 1.893 -11.670 20.895 1.00 96.00 295 ILE A C 1
ATOM 2256 O O . ILE A 1 295 ? 0.804 -12.061 21.315 1.00 96.00 295 ILE A O 1
ATOM 2260 N N . GLY A 1 296 ? 2.392 -10.479 21.222 1.00 95.50 296 GLY A N 1
ATOM 2261 C CA . GLY A 1 296 ? 1.656 -9.492 22.008 1.00 95.50 296 GLY A CA 1
ATOM 2262 C C . GLY A 1 296 ? 0.618 -8.735 21.178 1.00 95.50 296 GLY A C 1
ATOM 2263 O O . GLY A 1 296 ? 0.781 -8.519 19.981 1.00 95.50 296 GLY A O 1
ATOM 2264 N N . THR A 1 297 ? -0.447 -8.290 21.835 1.00 95.56 297 THR A N 1
ATOM 2265 C CA . THR A 1 297 ? -1.468 -7.414 21.242 1.00 95.56 297 THR A CA 1
ATOM 2266 C C . THR A 1 297 ? -1.372 -6.002 21.813 1.00 95.56 297 THR A C 1
ATOM 2268 O O . THR A 1 297 ? -0.775 -5.784 22.874 1.00 95.56 297 THR A O 1
ATOM 2271 N N . LEU A 1 298 ? -2.018 -5.032 21.167 1.00 93.56 298 LEU A N 1
ATOM 2272 C CA . LEU A 1 298 ? -2.138 -3.671 21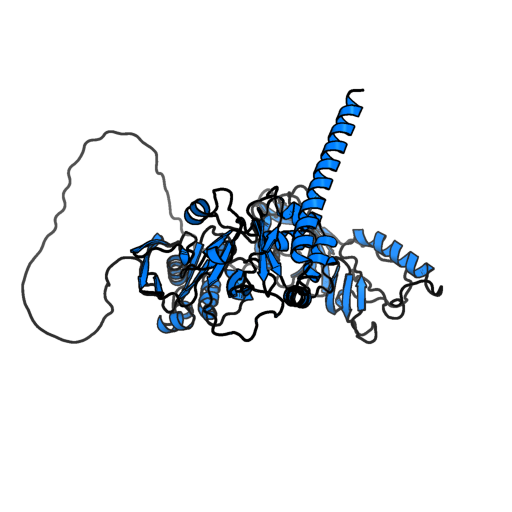.694 1.00 93.56 298 LEU A CA 1
ATOM 2273 C C . LEU A 1 298 ? -2.969 -3.612 22.985 1.00 93.56 298 LEU A C 1
ATOM 2275 O O . LEU A 1 298 ? -2.765 -2.712 23.798 1.00 93.56 298 LEU A O 1
ATOM 2279 N N . ASN A 1 299 ? -3.836 -4.601 23.232 1.00 91.56 299 ASN A N 1
ATOM 2280 C CA . ASN A 1 299 ? -4.539 -4.751 24.511 1.00 91.56 299 ASN A CA 1
ATOM 2281 C C . ASN A 1 299 ? -3.727 -5.518 25.577 1.00 91.56 299 ASN A C 1
ATOM 2283 O O . ASN A 1 299 ? -4.278 -5.961 26.581 1.00 91.56 299 ASN A O 1
ATOM 2287 N N . LYS A 1 300 ? -2.416 -5.714 25.370 1.00 92.12 300 LYS A N 1
ATOM 2288 C CA . LYS A 1 300 ? -1.500 -6.414 26.296 1.00 92.12 300 LYS A CA 1
ATOM 2289 C C . LYS A 1 300 ? -1.854 -7.887 26.564 1.00 92.12 300 LYS A C 1
ATOM 2291 O O . LYS A 1 300 ? -1.291 -8.497 27.473 1.00 92.12 300 LYS A O 1
ATOM 2296 N N . THR A 1 301 ? -2.748 -8.471 25.769 1.00 91.75 301 THR A N 1
ATOM 2297 C CA . THR A 1 301 ? -3.011 -9.920 25.745 1.00 91.75 301 THR A CA 1
ATOM 2298 C C . THR A 1 301 ? -2.037 -10.620 24.794 1.00 91.75 301 THR A C 1
ATOM 2300 O O . THR A 1 301 ? -1.282 -9.951 24.079 1.00 91.75 301 THR A O 1
ATOM 2303 N N . LYS A 1 302 ? -2.024 -11.958 24.787 1.00 93.62 302 LYS A N 1
ATOM 2304 C CA . LYS A 1 302 ? -1.121 -12.761 23.955 1.00 93.62 302 LYS A CA 1
ATOM 2305 C C . LYS A 1 302 ? -1.889 -13.650 22.986 1.00 93.62 302 LYS A C 1
ATOM 2307 O O . LYS A 1 302 ? -2.799 -14.355 23.394 1.00 93.62 302 LYS A O 1
ATOM 2312 N N . VAL A 1 303 ? -1.464 -13.700 21.733 1.00 96.56 303 VAL A N 1
ATOM 2313 C CA . VAL A 1 303 ? -2.033 -14.588 20.715 1.00 96.56 303 VAL A CA 1
ATOM 2314 C C . VAL A 1 303 ? -1.022 -15.676 20.384 1.00 96.56 303 VAL A C 1
ATOM 2316 O O . VAL A 1 303 ? 0.151 -15.387 20.147 1.00 96.56 303 VAL A O 1
ATOM 2319 N N . ARG A 1 304 ? -1.462 -16.935 20.388 1.00 96.38 304 ARG A N 1
ATOM 2320 C CA . ARG A 1 304 ? -0.667 -18.087 19.964 1.00 96.38 304 ARG A CA 1
ATOM 2321 C C . ARG A 1 304 ? -0.916 -18.365 18.489 1.00 96.38 304 ARG A C 1
ATOM 2323 O O . ARG A 1 304 ? -2.056 -18.481 18.061 1.00 96.38 304 ARG A O 1
ATOM 2330 N N . VAL A 1 305 ? 0.159 -18.547 17.742 1.00 98.12 305 VAL A N 1
ATOM 2331 C CA . VAL A 1 305 ? 0.131 -19.028 16.366 1.00 98.12 305 VAL A CA 1
ATOM 2332 C C . VAL A 1 305 ? 0.113 -20.554 16.379 1.00 98.12 305 VAL A C 1
ATOM 2334 O O . VAL A 1 305 ? 0.874 -21.183 17.121 1.00 98.12 305 VAL A O 1
ATOM 2337 N N . SER A 1 306 ? -0.746 -21.157 15.566 1.00 97.75 306 SER A N 1
ATOM 2338 C CA . SER A 1 306 ? -0.718 -22.593 15.283 1.00 97.75 306 SER A CA 1
ATOM 2339 C C . SER A 1 306 ? -0.722 -22.831 13.780 1.00 97.75 306 SER A C 1
ATOM 2341 O O . SER A 1 306 ? -1.532 -22.239 13.073 1.00 97.75 306 SER A O 1
ATOM 2343 N N . ILE A 1 307 ? 0.174 -23.685 13.293 1.00 97.00 307 ILE A N 1
ATOM 2344 C CA . ILE A 1 307 ? 0.273 -24.042 11.874 1.00 97.00 307 ILE A CA 1
ATOM 2345 C C . ILE A 1 307 ? -0.132 -25.507 11.722 1.00 97.00 307 ILE A C 1
ATOM 2347 O O . ILE A 1 307 ? 0.464 -26.391 12.334 1.00 97.00 307 ILE A O 1
ATOM 2351 N N . ARG A 1 308 ? -1.174 -25.768 10.928 1.00 95.06 308 ARG A N 1
ATOM 2352 C CA . ARG A 1 308 ? -1.749 -27.105 10.719 1.00 95.06 308 ARG A CA 1
ATOM 2353 C C . ARG A 1 308 ? -1.803 -27.398 9.223 1.00 95.06 308 ARG A C 1
ATOM 2355 O O . ARG A 1 308 ? -2.760 -27.034 8.549 1.00 95.06 308 ARG A O 1
ATOM 2362 N N . GLY A 1 309 ? -0.761 -28.041 8.700 1.00 90.00 309 GLY A N 1
ATOM 2363 C CA . GLY A 1 309 ? -0.571 -28.126 7.250 1.00 90.00 309 GLY A CA 1
ATOM 2364 C C . GLY A 1 309 ? -0.308 -26.732 6.677 1.00 90.00 309 GLY A C 1
ATOM 2365 O O . GLY A 1 309 ? 0.583 -26.037 7.159 1.00 90.00 309 GLY A O 1
ATOM 2366 N N . GLU A 1 310 ? -1.099 -26.318 5.689 1.00 88.31 310 GLU A N 1
ATOM 2367 C CA . GLU A 1 310 ? -1.028 -24.975 5.087 1.00 88.31 310 GLU A CA 1
ATOM 2368 C C . GLU A 1 310 ? -1.818 -23.917 5.876 1.00 88.31 310 GLU A C 1
ATOM 2370 O O . GLU A 1 310 ? -1.646 -22.717 5.661 1.00 88.31 310 GLU A O 1
ATOM 2375 N N . ASP A 1 311 ? -2.669 -24.345 6.813 1.00 95.56 311 ASP A N 1
ATOM 2376 C CA . ASP A 1 311 ? -3.539 -23.444 7.557 1.00 95.56 311 ASP A CA 1
ATOM 2377 C C . ASP A 1 311 ? -2.802 -22.772 8.722 1.00 95.56 311 ASP A C 1
ATOM 2379 O O . ASP A 1 311 ? -2.145 -23.425 9.540 1.00 95.56 311 ASP A O 1
ATOM 2383 N N . ILE A 1 312 ? -2.984 -21.456 8.840 1.00 97.88 312 ILE A N 1
ATOM 2384 C CA . ILE A 1 312 ? -2.469 -20.633 9.937 1.00 97.88 312 ILE A CA 1
ATOM 2385 C C . ILE A 1 312 ? -3.636 -20.247 10.842 1.00 97.88 312 ILE A C 1
ATOM 2387 O O . ILE A 1 312 ? -4.667 -19.772 10.370 1.00 97.88 312 ILE A O 1
ATOM 2391 N N . PHE A 1 313 ? -3.449 -20.407 12.148 1.00 98.19 313 PHE A N 1
ATOM 2392 C CA . PHE A 1 313 ? -4.413 -20.022 13.169 1.00 98.19 313 PHE A CA 1
ATOM 2393 C C . PHE A 1 313 ? -3.796 -19.034 14.152 1.00 98.19 313 PHE A C 1
ATOM 2395 O O . PHE A 1 313 ? -2.647 -19.193 14.571 1.00 98.19 313 PHE A O 1
ATOM 2402 N N . PHE A 1 314 ? -4.598 -18.060 14.565 1.00 97.81 314 PHE A N 1
ATOM 2403 C CA . PHE A 1 314 ? -4.343 -17.189 15.704 1.00 97.81 314 PHE A CA 1
ATOM 2404 C C . PHE A 1 314 ? -5.330 -17.572 16.814 1.00 97.81 314 PHE A C 1
ATOM 2406 O O . PHE A 1 314 ? -6.525 -17.300 16.724 1.00 97.81 314 PHE A O 1
ATOM 2413 N N . ASN A 1 315 ? -4.834 -18.260 17.843 1.00 95.88 315 ASN A N 1
ATOM 2414 C CA . ASN A 1 315 ? -5.629 -19.034 18.801 1.00 95.88 315 ASN A CA 1
ATOM 2415 C C . ASN A 1 315 ? -6.579 -20.013 18.079 1.00 95.88 315 ASN A C 1
ATOM 2417 O O . ASN A 1 315 ? -6.127 -20.994 17.491 1.00 95.88 315 ASN A O 1
ATOM 2421 N N . ASN A 1 316 ? -7.884 -19.756 18.142 1.00 95.44 316 ASN A N 1
ATOM 2422 C CA . ASN A 1 316 ? -8.947 -20.529 17.503 1.00 95.44 316 ASN A CA 1
ATOM 2423 C C . ASN A 1 316 ? -9.224 -20.092 16.056 1.00 95.44 316 ASN A C 1
ATOM 2425 O O . ASN A 1 316 ? -9.762 -20.882 15.286 1.00 95.44 316 ASN A O 1
ATOM 2429 N N . ALA A 1 317 ? -8.888 -18.856 15.689 1.00 97.94 317 ALA A N 1
ATOM 2430 C CA . ALA A 1 317 ? -9.345 -18.246 14.448 1.00 97.94 317 ALA A CA 1
ATOM 2431 C C . ALA A 1 317 ? -8.410 -18.574 13.279 1.00 97.94 317 ALA A C 1
ATOM 2433 O O . ALA A 1 317 ? -7.204 -18.316 13.351 1.00 97.94 317 ALA A O 1
ATOM 2434 N N . LYS A 1 318 ? -8.960 -19.133 12.196 1.00 98.38 318 LYS A N 1
ATOM 2435 C CA . LYS A 1 318 ? -8.204 -19.482 10.989 1.00 98.38 318 LYS A CA 1
ATOM 2436 C C . LYS A 1 318 ? -8.000 -18.248 10.122 1.00 98.38 318 LYS A C 1
ATOM 2438 O O . LYS A 1 318 ? -8.938 -17.488 9.891 1.00 98.38 318 LYS A O 1
ATOM 2443 N N . VAL A 1 319 ? -6.799 -18.088 9.575 1.00 98.31 319 VAL A N 1
ATOM 2444 C CA . VAL A 1 319 ? -6.524 -17.110 8.520 1.00 98.31 319 VAL A CA 1
ATOM 2445 C C . VAL A 1 319 ? -7.157 -17.596 7.218 1.00 98.31 319 VAL A C 1
ATOM 2447 O O . VAL A 1 319 ? -6.746 -18.616 6.667 1.00 98.31 319 VAL A O 1
ATOM 2450 N N . ILE A 1 320 ? -8.153 -16.862 6.724 1.00 97.56 320 ILE A N 1
ATOM 2451 C CA . ILE A 1 320 ? -8.788 -17.114 5.420 1.00 97.56 320 ILE A CA 1
ATOM 2452 C C . ILE A 1 320 ? -8.165 -16.276 4.309 1.00 97.56 320 ILE A C 1
ATOM 2454 O O . ILE A 1 320 ? -8.237 -16.646 3.141 1.00 97.56 320 ILE A O 1
ATOM 2458 N N . GLU A 1 321 ? -7.532 -15.160 4.667 1.00 95.94 321 GLU A N 1
ATOM 2459 C CA . GLU A 1 321 ? -6.722 -14.385 3.744 1.00 95.94 321 GLU A CA 1
ATOM 2460 C C . GLU A 1 321 ? -5.567 -13.707 4.469 1.00 95.94 321 GLU A C 1
ATOM 2462 O O . GLU A 1 321 ? -5.770 -12.960 5.424 1.00 95.94 321 GLU A O 1
ATOM 2467 N N . ALA A 1 322 ? -4.350 -13.962 3.997 1.00 96.06 322 ALA A N 1
ATOM 2468 C CA . ALA A 1 322 ? -3.140 -13.443 4.608 1.00 96.06 322 ALA A CA 1
ATOM 2469 C C . ALA A 1 322 ? -2.567 -12.235 3.856 1.00 96.06 322 ALA A C 1
ATOM 2471 O O . ALA A 1 322 ? -2.761 -12.075 2.647 1.00 96.06 322 ALA A O 1
ATOM 2472 N N . ASN A 1 323 ? -1.755 -11.448 4.564 1.00 96.62 323 ASN A N 1
ATOM 2473 C CA . ASN A 1 323 ? -0.855 -10.446 3.984 1.00 96.62 323 ASN A CA 1
ATOM 2474 C C . ASN A 1 323 ? -1.559 -9.361 3.148 1.00 96.62 323 ASN A C 1
ATOM 2476 O O . ASN A 1 323 ? -1.035 -8.946 2.116 1.00 96.62 323 ASN A O 1
ATOM 2480 N N . VAL A 1 324 ? -2.726 -8.867 3.569 1.00 97.25 324 VAL A N 1
ATOM 2481 C CA . VAL A 1 324 ? -3.301 -7.652 2.969 1.00 97.25 324 VAL A CA 1
ATOM 2482 C C . VAL A 1 324 ? -2.469 -6.459 3.444 1.00 97.25 324 VAL A C 1
ATOM 2484 O O . VAL A 1 324 ? -2.566 -6.043 4.595 1.00 97.25 324 VAL A O 1
ATOM 2487 N N . LEU A 1 325 ? -1.589 -5.953 2.582 1.00 97.44 325 LEU A N 1
ATOM 2488 C CA . LEU A 1 325 ? -0.533 -5.019 2.977 1.00 97.44 325 LEU A CA 1
ATOM 2489 C C . LEU A 1 325 ? -1.066 -3.612 3.278 1.00 97.44 325 LEU A C 1
ATOM 2491 O O . LEU A 1 325 ? -1.824 -3.039 2.491 1.00 97.44 325 LEU A O 1
ATOM 2495 N N . THR A 1 326 ? -0.599 -3.034 4.387 1.00 95.94 326 THR A N 1
ATOM 2496 C CA . THR A 1 326 ? -0.860 -1.647 4.801 1.00 95.94 326 THR A CA 1
ATOM 2497 C C . THR A 1 326 ? 0.463 -0.910 5.006 1.00 95.94 326 THR A C 1
ATOM 2499 O O . THR A 1 326 ? 1.528 -1.519 5.107 1.00 95.94 326 THR A O 1
ATOM 2502 N N . ASN A 1 327 ? 0.443 0.422 5.044 1.00 94.44 327 ASN A N 1
ATOM 2503 C CA . ASN A 1 327 ? 1.676 1.202 5.149 1.00 94.44 327 ASN A CA 1
ATOM 2504 C C . ASN A 1 327 ? 2.455 0.884 6.439 1.00 94.44 327 ASN A C 1
ATOM 2506 O O . ASN A 1 327 ? 3.679 0.907 6.436 1.00 94.44 327 ASN A O 1
ATOM 2510 N N . ASN A 1 328 ? 1.761 0.546 7.523 1.00 92.12 328 ASN A N 1
ATOM 2511 C CA . ASN A 1 328 ? 2.307 0.282 8.850 1.00 92.12 328 ASN A CA 1
ATOM 2512 C C . ASN A 1 328 ? 2.364 -1.205 9.238 1.00 92.12 328 ASN A C 1
ATOM 2514 O O . ASN A 1 328 ? 2.735 -1.522 10.372 1.00 92.12 328 ASN A O 1
ATOM 2518 N N . GLY A 1 329 ? 2.027 -2.109 8.316 1.00 94.38 329 GLY A N 1
ATOM 2519 C CA . GLY A 1 329 ? 2.059 -3.549 8.533 1.00 94.38 329 GLY A CA 1
ATOM 2520 C C . GLY A 1 329 ? 1.149 -4.295 7.564 1.00 94.38 329 GLY A C 1
ATOM 2521 O O . GLY A 1 329 ? 1.371 -4.253 6.355 1.00 94.38 329 GLY A O 1
ATOM 2522 N N . LEU A 1 330 ? 0.170 -5.034 8.086 1.00 96.81 330 LEU A N 1
ATOM 2523 C CA . LEU A 1 330 ? -0.756 -5.820 7.265 1.00 96.81 330 LEU A CA 1
ATOM 2524 C C . LEU A 1 330 ? -2.034 -6.211 8.015 1.00 96.81 330 LEU A C 1
ATOM 2526 O O . LEU A 1 330 ? -2.133 -6.096 9.238 1.00 96.81 330 LEU A O 1
ATOM 2530 N N . ILE A 1 331 ? -3.002 -6.714 7.258 1.00 97.62 331 ILE A N 1
ATOM 2531 C CA . ILE A 1 331 ? -4.233 -7.324 7.742 1.00 97.62 331 ILE A CA 1
ATOM 2532 C C . ILE A 1 331 ? -4.204 -8.821 7.391 1.00 97.62 331 ILE A C 1
ATOM 2534 O O . ILE A 1 331 ? -3.904 -9.197 6.255 1.00 97.62 331 ILE A O 1
ATOM 2538 N N . HIS A 1 332 ? -4.537 -9.668 8.365 1.00 97.88 332 HIS A N 1
ATOM 2539 C CA . HIS A 1 332 ? -4.937 -11.061 8.143 1.00 97.88 332 HIS A CA 1
ATOM 2540 C C . HIS A 1 332 ? -6.439 -11.164 8.384 1.00 97.88 332 HIS A C 1
ATOM 2542 O O . HIS A 1 332 ? -6.896 -10.848 9.481 1.00 97.88 332 HIS A O 1
ATOM 2548 N N . ILE A 1 333 ? -7.207 -11.591 7.384 1.00 98.19 333 ILE A N 1
ATOM 2549 C CA . ILE A 1 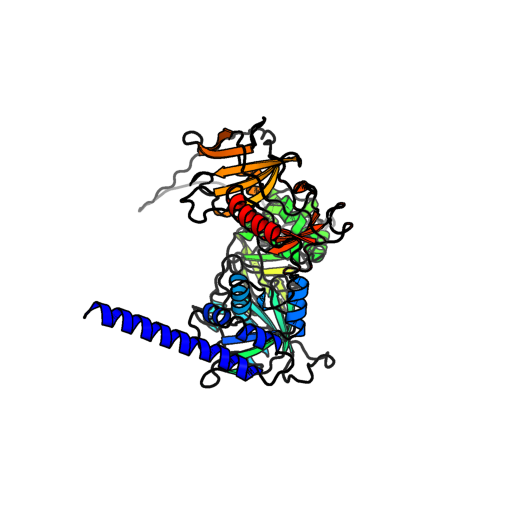333 ? -8.650 -11.804 7.520 1.00 98.19 333 ILE A CA 1
ATOM 2550 C C . ILE A 1 333 ? -8.885 -13.188 8.123 1.00 98.19 333 ILE A C 1
ATOM 2552 O O . ILE A 1 333 ? -8.303 -14.175 7.664 1.00 98.19 333 ILE A O 1
ATOM 2556 N N . LEU A 1 334 ? -9.743 -13.256 9.138 1.00 98.50 334 LEU A N 1
ATOM 2557 C CA . LEU A 1 334 ? -10.021 -14.451 9.925 1.00 98.50 334 LEU A CA 1
ATOM 2558 C C . LEU A 1 334 ? -11.465 -14.945 9.756 1.00 98.50 334 LEU A C 1
ATOM 2560 O O . LEU A 1 334 ? -12.391 -14.155 9.550 1.00 98.50 334 LEU A O 1
ATOM 2564 N N . ASP A 1 335 ? -11.672 -16.254 9.898 1.00 98.25 335 ASP A N 1
ATOM 2565 C CA . ASP A 1 335 ? -13.010 -16.870 9.889 1.00 98.25 335 ASP A CA 1
ATOM 2566 C C . ASP A 1 335 ? -13.793 -16.698 11.201 1.00 98.25 335 ASP A C 1
ATOM 2568 O O . ASP A 1 335 ? -15.007 -16.891 11.227 1.00 98.25 335 ASP A O 1
ATOM 2572 N N . SER A 1 336 ? -13.108 -16.310 12.278 1.00 97.25 336 SER A N 1
ATOM 2573 C CA . SER A 1 336 ? -13.648 -16.246 13.636 1.00 97.25 336 SER A CA 1
ATOM 2574 C C . SER A 1 336 ? -13.062 -15.062 14.405 1.00 97.25 336 SER A C 1
ATOM 2576 O O . SER A 1 336 ? -11.995 -14.544 14.072 1.00 97.25 336 SER A O 1
ATOM 2578 N N . VAL A 1 337 ? -13.751 -14.646 15.467 1.00 95.62 337 VAL A N 1
ATOM 2579 C CA . VAL A 1 337 ? -13.179 -13.758 16.490 1.00 95.62 337 VAL A CA 1
ATOM 2580 C C . VAL A 1 337 ? -12.187 -14.567 17.335 1.00 95.62 337 VAL A C 1
ATOM 2582 O O . VAL A 1 337 ? -12.465 -15.712 17.699 1.00 95.62 337 VAL A O 1
ATOM 2585 N N . ILE A 1 338 ? -11.027 -13.982 17.628 1.00 93.12 338 ILE A N 1
ATOM 2586 C CA . ILE A 1 338 ? -9.982 -14.580 18.463 1.00 93.12 338 ILE A CA 1
ATOM 2587 C C . ILE A 1 338 ? -10.470 -14.640 19.910 1.00 93.12 338 ILE A C 1
ATOM 2589 O O . ILE A 1 338 ? -10.878 -13.629 20.483 1.00 93.12 338 ILE A O 1
ATOM 2593 N N . GLU A 1 339 ? -10.382 -15.821 20.511 1.00 85.56 339 GLU A N 1
ATOM 2594 C CA . GLU A 1 339 ? -10.674 -16.047 21.924 1.00 85.56 339 GLU A CA 1
ATOM 2595 C C . GLU A 1 339 ? -9.551 -15.519 22.826 1.00 85.56 339 GLU A C 1
ATOM 2597 O O . GLU A 1 339 ? -8.371 -15.543 22.455 1.00 85.56 339 GLU A O 1
ATOM 2602 N N . ASP A 1 340 ? -9.938 -15.047 24.017 1.00 68.62 340 ASP A N 1
ATOM 2603 C CA . ASP A 1 340 ? -9.082 -14.352 24.980 1.00 68.62 340 ASP A CA 1
ATOM 2604 C C . ASP A 1 340 ? -7.705 -15.004 25.138 1.00 68.62 340 ASP A C 1
ATOM 2606 O O . ASP A 1 340 ? -7.557 -16.181 25.472 1.00 68.62 340 ASP A O 1
ATOM 2610 N N . GLY A 1 341 ? -6.683 -14.181 24.903 1.00 51.81 341 GLY A N 1
ATOM 2611 C CA . GLY A 1 341 ? -5.277 -14.535 24.776 1.00 51.81 341 GLY A CA 1
ATOM 2612 C C . GLY A 1 341 ? -4.595 -15.146 26.004 1.00 51.81 341 GLY A C 1
ATOM 2613 O O . GLY A 1 341 ? -3.665 -14.554 26.558 1.00 51.81 341 GLY A O 1
ATOM 2614 N N . GLY A 1 342 ? -5.018 -16.352 26.389 1.00 42.28 342 GLY A N 1
ATOM 2615 C CA . GLY A 1 342 ? -4.370 -17.215 27.370 1.00 42.28 342 GLY A CA 1
ATOM 2616 C C . GLY A 1 342 ? -4.962 -17.167 28.781 1.00 42.28 342 GLY A C 1
ATOM 2617 O O . GLY A 1 342 ? -4.272 -16.751 29.708 1.00 42.28 342 GLY A O 1
ATOM 2618 N N . LYS A 1 343 ? -6.182 -17.694 28.961 1.00 32.06 343 LYS A N 1
ATOM 2619 C CA . LYS A 1 343 ? -6.624 -18.456 30.153 1.00 32.06 343 LYS A CA 1
ATOM 2620 C C . LYS A 1 343 ? -7.596 -19.565 29.705 1.00 32.06 343 LYS A C 1
ATOM 2622 O O . LYS A 1 343 ? -8.326 -19.341 28.745 1.00 32.06 343 LYS A O 1
ATOM 2627 N N . PRO A 1 344 ? -7.618 -20.750 30.350 1.00 33.72 344 PRO A N 1
ATOM 2628 C CA . PRO A 1 344 ? -8.618 -21.769 30.047 1.00 33.72 344 PRO A CA 1
ATOM 2629 C C . PRO A 1 344 ? -10.005 -21.241 30.430 1.00 33.72 344 PRO A C 1
ATOM 2631 O O . PRO A 1 344 ? -10.150 -20.593 31.465 1.00 33.72 344 PRO A O 1
ATOM 2634 N N . ASN A 1 345 ? -10.981 -21.513 29.564 1.00 30.64 345 ASN A N 1
ATOM 2635 C CA . ASN A 1 345 ? -12.416 -21.262 29.703 1.00 30.64 345 ASN A CA 1
ATOM 2636 C C . ASN A 1 345 ? -12.897 -20.960 31.136 1.00 30.64 345 ASN A C 1
ATOM 2638 O O . ASN A 1 345 ? -12.879 -21.839 31.997 1.00 30.64 345 ASN A O 1
ATOM 2642 N N . SER A 1 346 ? -13.449 -19.763 31.352 1.00 28.03 346 SER A N 1
ATOM 2643 C CA . SER A 1 346 ? -14.414 -19.535 32.427 1.00 28.03 346 SER A CA 1
ATOM 2644 C C . SER A 1 346 ? -15.805 -19.423 31.812 1.00 28.03 346 SER A C 1
ATOM 2646 O O . SER A 1 346 ? -16.219 -18.361 31.363 1.00 28.03 346 SER A O 1
ATOM 2648 N N . THR A 1 347 ? -16.516 -20.552 31.854 1.00 28.28 347 THR A N 1
ATOM 2649 C CA . THR A 1 347 ? -17.978 -20.653 32.008 1.00 28.28 347 THR A CA 1
ATOM 2650 C C . THR A 1 347 ? -18.850 -19.879 31.018 1.00 28.28 347 THR A C 1
ATOM 2652 O O . THR A 1 347 ? -19.413 -18.834 31.335 1.00 28.28 347 THR A O 1
ATOM 2655 N N . GLY A 1 348 ? -19.102 -20.514 29.871 1.00 27.16 348 GLY A N 1
ATOM 2656 C CA . GLY A 1 348 ? -20.424 -20.469 29.259 1.00 27.16 348 GLY A CA 1
ATOM 2657 C C . GLY A 1 348 ? -21.400 -21.296 30.098 1.00 27.16 348 GLY A C 1
ATOM 2658 O O . GLY A 1 348 ? -21.225 -22.502 30.266 1.00 27.16 348 GLY A O 1
ATOM 2659 N N . THR A 1 349 ? -22.409 -20.633 30.652 1.00 26.42 349 THR A N 1
ATOM 2660 C CA . THR A 1 349 ? -23.592 -21.251 31.251 1.00 26.42 349 THR A CA 1
ATOM 2661 C C . THR A 1 349 ? -24.208 -22.242 30.264 1.00 26.42 349 THR A C 1
ATOM 2663 O O . THR A 1 349 ? -24.762 -21.840 29.244 1.00 26.42 349 THR A O 1
ATOM 2666 N N . SER A 1 350 ? -24.144 -23.533 30.583 1.00 25.80 350 SER A N 1
ATOM 2667 C CA . SER A 1 350 ? -25.061 -24.536 30.046 1.00 25.80 350 SER A CA 1
ATOM 2668 C C . SER A 1 350 ? -25.849 -25.117 31.215 1.00 25.80 350 SER A C 1
ATOM 2670 O O . SER A 1 350 ? -25.299 -25.569 32.217 1.00 25.80 350 SER A O 1
ATOM 2672 N N . THR A 1 351 ? -27.166 -24.992 31.123 1.00 23.83 351 THR A N 1
ATOM 2673 C CA . THR A 1 351 ? -28.121 -25.577 32.058 1.00 23.83 351 THR A CA 1
ATOM 2674 C C . THR A 1 351 ? -28.333 -27.052 31.704 1.00 23.83 351 THR A C 1
ATOM 2676 O O . THR A 1 351 ? -28.468 -27.382 30.526 1.00 23.83 351 THR A O 1
ATOM 2679 N N . THR A 1 352 ? -28.495 -27.876 32.754 1.00 22.75 352 THR A N 1
ATOM 2680 C CA . THR A 1 352 ? -28.972 -29.287 32.822 1.00 22.75 352 THR A CA 1
ATOM 2681 C C . THR A 1 352 ? -27.978 -30.379 32.372 1.00 22.75 352 THR A C 1
ATOM 2683 O O . THR A 1 352 ? -27.438 -30.288 31.283 1.00 22.75 352 THR A O 1
ATOM 2686 N N . ALA A 1 353 ? -27.694 -31.461 33.117 1.00 26.31 353 ALA A N 1
ATOM 2687 C CA . ALA A 1 353 ? -28.360 -32.079 34.269 1.00 26.31 353 ALA A CA 1
ATOM 2688 C C . ALA A 1 353 ? -27.385 -32.906 35.155 1.00 26.31 353 ALA A C 1
ATOM 2690 O O . ALA A 1 353 ? -26.432 -33.488 34.654 1.00 26.31 353 ALA A O 1
ATOM 2691 N N . SER A 1 354 ? -27.688 -32.919 36.462 1.00 24.47 354 SER A N 1
ATOM 2692 C CA . SER A 1 354 ? -27.534 -33.969 37.496 1.00 24.47 354 SER A CA 1
ATOM 2693 C C . SER A 1 354 ? -26.514 -35.108 37.307 1.00 24.47 354 SER A C 1
ATOM 2695 O O . SER A 1 354 ? -26.722 -35.966 36.461 1.00 24.47 354 SER A O 1
ATOM 2697 N N . GLU A 1 355 ? -25.556 -35.239 38.237 1.00 28.89 355 GLU A N 1
ATOM 2698 C CA . GLU A 1 355 ? -25.590 -36.303 39.260 1.00 28.89 355 GLU A CA 1
ATOM 2699 C C . GLU A 1 355 ? -24.580 -36.080 40.411 1.00 28.89 355 GLU A C 1
ATOM 2701 O O . GLU A 1 355 ? -23.493 -35.532 40.262 1.00 28.89 355 GLU A O 1
ATOM 2706 N N . THR A 1 356 ? -25.059 -36.489 41.581 1.00 23.50 356 THR A N 1
ATOM 2707 C CA . THR A 1 356 ? -24.585 -36.532 42.970 1.00 23.50 356 THR A CA 1
ATOM 2708 C C . THR A 1 356 ? -23.109 -36.880 43.230 1.00 23.50 356 THR A C 1
ATOM 2710 O O . THR A 1 356 ? -22.643 -37.917 42.778 1.00 23.50 356 THR A O 1
ATOM 2713 N N . ALA A 1 357 ? -22.440 -36.128 44.120 1.00 27.27 357 ALA A N 1
ATOM 2714 C CA . ALA A 1 357 ? -21.613 -36.685 45.207 1.00 27.27 357 ALA A CA 1
ATOM 2715 C C . ALA A 1 357 ? -21.173 -35.610 46.222 1.00 27.27 357 ALA A C 1
ATOM 2717 O O . ALA A 1 357 ? -20.740 -34.513 45.881 1.00 27.27 357 ALA A O 1
ATOM 2718 N N . THR A 1 358 ? -21.316 -35.979 47.487 1.00 21.62 358 THR A N 1
ATOM 2719 C CA . THR A 1 358 ? -21.197 -35.220 48.735 1.00 21.62 358 THR A CA 1
ATOM 2720 C C . THR A 1 358 ? -19.753 -35.152 49.253 1.00 21.62 358 THR A C 1
ATOM 2722 O O . THR A 1 358 ? -19.065 -36.164 49.177 1.00 21.62 358 THR A O 1
ATOM 2725 N N . ALA A 1 359 ? -19.343 -34.023 49.854 1.00 27.03 359 ALA A N 1
ATOM 2726 C CA . ALA A 1 359 ? -18.442 -33.901 51.029 1.00 27.03 359 ALA A CA 1
ATOM 2727 C C . ALA A 1 359 ? -18.072 -32.410 51.230 1.00 27.03 359 ALA A C 1
ATOM 2729 O O . ALA A 1 359 ? -17.429 -31.814 50.375 1.00 27.03 359 ALA A O 1
ATOM 2730 N N . THR A 1 360 ? -18.665 -31.689 52.190 1.00 22.88 360 THR A N 1
ATOM 2731 C CA . THR A 1 360 ? -18.143 -31.420 53.555 1.00 22.88 360 THR A CA 1
ATOM 2732 C C . THR A 1 360 ? -16.710 -30.881 53.598 1.00 22.88 360 THR A C 1
ATOM 2734 O O . THR A 1 360 ? -15.774 -31.613 53.294 1.00 22.88 360 THR A O 1
ATOM 2737 N N . GLY A 1 361 ? -16.530 -29.643 54.071 1.00 26.34 361 GLY A N 1
ATOM 2738 C CA . GLY A 1 361 ? -15.201 -29.105 54.369 1.00 26.34 361 GLY A CA 1
ATOM 2739 C C . GLY A 1 361 ? -15.190 -27.604 54.627 1.00 26.34 361 GLY A C 1
ATOM 2740 O O . GLY A 1 361 ? -15.146 -26.804 53.705 1.00 26.34 361 GLY A O 1
ATOM 2741 N N . GLU A 1 362 ? -15.256 -27.259 55.898 1.00 24.05 362 GLU A N 1
ATOM 2742 C CA . GLU A 1 362 ? -15.399 -25.942 56.504 1.00 24.05 362 GLU A CA 1
ATOM 2743 C C . GLU A 1 362 ? -14.112 -25.079 56.519 1.00 24.05 362 GLU A C 1
ATOM 2745 O O . GLU A 1 362 ? -13.021 -25.571 56.778 1.00 24.05 362 GLU A O 1
ATOM 2750 N N . THR A 1 363 ? -14.326 -23.769 56.341 1.00 21.50 363 THR A N 1
ATOM 2751 C CA . THR A 1 363 ? -13.776 -22.620 57.100 1.00 21.50 363 THR A CA 1
ATOM 2752 C C . THR A 1 363 ? -12.287 -22.209 57.059 1.00 21.50 363 THR A C 1
ATOM 2754 O O . THR A 1 363 ? -11.346 -22.986 57.144 1.00 21.50 363 THR A O 1
ATOM 2757 N N . THR A 1 364 ? -12.149 -20.877 57.136 1.00 23.73 364 THR A N 1
ATOM 2758 C CA . THR A 1 364 ? -11.109 -20.056 57.791 1.00 23.73 364 THR A CA 1
ATOM 2759 C C . THR A 1 364 ? -9.840 -19.669 57.023 1.00 23.73 364 THR A C 1
ATOM 2761 O O . THR A 1 364 ? -8.882 -20.421 56.906 1.00 23.73 364 THR A O 1
ATOM 2764 N N . SER A 1 365 ? -9.790 -18.384 56.641 1.00 25.28 365 SER A N 1
ATOM 2765 C CA . SER A 1 365 ? -8.583 -17.553 56.791 1.00 25.28 365 SER A CA 1
ATOM 2766 C C . SER A 1 365 ? -8.234 -17.388 58.278 1.00 25.28 365 SER A C 1
ATOM 2768 O O . SER A 1 365 ? -9.130 -17.463 59.122 1.00 25.28 365 SER A O 1
ATOM 2770 N N . PRO A 1 366 ? -6.976 -17.055 58.608 1.00 30.05 366 PRO A N 1
ATOM 2771 C CA . PRO A 1 366 ? -6.747 -15.654 58.963 1.00 30.05 366 PRO A CA 1
ATOM 2772 C C . PRO A 1 366 ? -5.400 -15.062 58.510 1.00 30.05 366 PRO A C 1
ATOM 2774 O O . PRO A 1 366 ? -4.486 -15.729 58.039 1.00 30.05 366 PRO A O 1
ATOM 2777 N N . SER A 1 367 ? -5.374 -13.741 58.660 1.00 22.69 367 SER A N 1
ATOM 2778 C CA . SER A 1 367 ? -4.310 -12.758 58.462 1.00 22.69 367 SER A CA 1
ATOM 2779 C C . SER A 1 367 ? -3.280 -12.726 59.609 1.00 22.69 367 SER A C 1
ATOM 2781 O O . SER A 1 367 ? -3.629 -13.032 60.745 1.00 22.69 367 SER A O 1
ATOM 2783 N N . GLY A 1 368 ? -2.077 -12.209 59.314 1.00 23.47 368 GLY A N 1
ATOM 2784 C CA . GLY A 1 368 ? -1.070 -11.659 60.249 1.00 23.47 368 GLY A CA 1
ATOM 2785 C C . GLY A 1 368 ? 0.357 -11.988 59.771 1.00 23.47 368 GLY A C 1
ATOM 2786 O O . GLY A 1 368 ? 0.705 -13.158 59.729 1.00 23.47 368 GLY A O 1
ATOM 2787 N N . SER A 1 369 ? 1.130 -11.108 59.117 1.00 21.80 369 SER A N 1
ATOM 2788 C CA . SER A 1 369 ? 1.824 -9.868 59.541 1.00 21.80 369 SER A CA 1
ATOM 2789 C C . SER A 1 369 ? 3.026 -10.081 60.475 1.00 21.80 369 SER A C 1
ATOM 2791 O O . SER A 1 369 ? 2.807 -10.390 61.635 1.00 21.80 369 SER A O 1
ATOM 2793 N N . GLU A 1 370 ? 4.243 -9.837 59.962 1.00 25.00 370 GLU A N 1
ATOM 2794 C CA . GLU A 1 370 ? 5.449 -9.243 60.602 1.00 25.00 370 GLU A CA 1
ATOM 2795 C C . GLU A 1 370 ? 6.557 -9.194 59.510 1.00 25.00 370 GLU A C 1
ATOM 2797 O O . GLU A 1 370 ? 6.802 -10.194 58.843 1.00 25.00 370 GLU A O 1
ATOM 2802 N N . THR A 1 371 ? 6.949 -8.020 58.982 1.00 21.22 371 THR A N 1
ATOM 2803 C CA . THR A 1 371 ? 8.104 -7.159 59.368 1.00 21.22 371 THR A CA 1
ATOM 2804 C C . THR A 1 371 ? 9.448 -7.891 59.422 1.00 21.22 371 THR A C 1
ATOM 2806 O O . THR A 1 371 ? 9.530 -8.935 60.043 1.00 21.22 371 THR A O 1
ATOM 2809 N N . ALA A 1 372 ? 10.588 -7.392 58.951 1.00 21.98 372 ALA A N 1
ATOM 2810 C CA . ALA A 1 372 ? 11.031 -6.314 58.065 1.00 21.98 372 ALA A CA 1
ATOM 2811 C C . ALA A 1 372 ? 12.567 -6.480 58.028 1.00 21.98 372 ALA A C 1
ATOM 2813 O O . ALA A 1 372 ? 13.129 -6.739 59.084 1.00 21.98 372 ALA A O 1
ATOM 2814 N N . GLU A 1 373 ? 13.247 -6.297 56.893 1.00 23.75 373 GLU A N 1
ATOM 2815 C CA . GLU A 1 373 ? 14.586 -5.682 56.888 1.00 23.75 373 GLU A CA 1
ATOM 2816 C C . GLU A 1 373 ? 14.988 -5.222 55.480 1.00 23.75 373 GLU A C 1
ATOM 2818 O O . GLU A 1 373 ? 14.737 -5.883 54.472 1.00 23.75 373 GLU A O 1
ATOM 2823 N N . GLN A 1 374 ? 15.503 -3.995 55.448 1.00 22.45 374 GLN A N 1
ATOM 2824 C CA . GLN A 1 374 ? 15.784 -3.145 54.296 1.00 22.45 374 GLN A CA 1
ATOM 2825 C C . GLN A 1 374 ? 17.237 -3.287 53.840 1.00 22.45 374 GLN A C 1
ATOM 2827 O O . GLN A 1 374 ? 18.113 -3.445 54.675 1.00 22.45 374 GLN A O 1
ATOM 2832 N N . GLU A 1 375 ? 17.479 -3.045 52.549 1.00 23.17 375 GLU A N 1
ATOM 2833 C CA . GLU A 1 375 ? 18.477 -2.081 52.039 1.00 23.17 375 GLU A CA 1
ATOM 2834 C C . GLU A 1 375 ? 18.208 -1.883 50.527 1.00 23.17 375 GLU A C 1
ATOM 2836 O O . GLU A 1 375 ? 18.331 -2.803 49.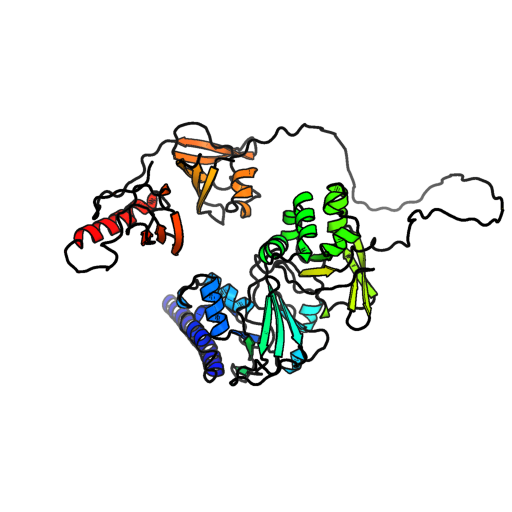728 1.00 23.17 375 GLU A O 1
ATOM 2841 N N . ASN A 1 376 ? 17.455 -0.854 50.125 1.00 23.44 376 ASN A N 1
ATOM 2842 C CA . ASN A 1 376 ? 17.851 0.529 49.811 1.00 23.44 376 ASN A CA 1
ATOM 2843 C C . ASN A 1 376 ? 18.600 0.706 48.468 1.00 23.44 376 ASN A C 1
ATOM 2845 O O . ASN A 1 376 ? 19.803 0.505 48.378 1.00 23.44 376 ASN A O 1
ATOM 2849 N N . SER A 1 377 ? 17.902 1.185 47.432 1.00 25.30 377 SER A N 1
ATOM 2850 C CA . SER A 1 377 ? 18.147 2.522 46.852 1.00 25.30 377 SER A CA 1
ATOM 2851 C C . SER A 1 377 ? 17.105 2.855 45.771 1.00 25.30 377 SER A C 1
ATOM 2853 O O . SER A 1 377 ? 16.488 1.983 45.164 1.00 25.30 377 SER A O 1
ATOM 2855 N N . ALA A 1 378 ? 16.826 4.148 45.636 1.00 23.72 378 ALA A N 1
ATOM 2856 C CA . ALA A 1 378 ? 15.525 4.709 45.306 1.00 23.72 378 ALA A CA 1
ATOM 2857 C C . ALA A 1 378 ? 15.364 5.164 43.844 1.00 23.72 378 ALA A C 1
ATOM 2859 O O . ALA A 1 378 ? 16.297 5.695 43.248 1.00 23.72 378 ALA A O 1
ATOM 2860 N N . SER A 1 379 ? 14.127 5.144 43.330 1.00 24.73 379 SER A N 1
ATOM 2861 C CA . SER A 1 379 ? 13.581 6.356 42.706 1.00 24.73 379 SER A CA 1
ATOM 2862 C C . SER A 1 379 ? 12.055 6.386 42.652 1.00 24.73 379 SER A C 1
ATOM 2864 O O . SER A 1 379 ? 11.367 5.372 42.565 1.00 24.73 379 SER A O 1
ATOM 2866 N N . SER A 1 380 ? 11.572 7.612 42.797 1.00 25.50 380 SER A N 1
ATOM 2867 C CA . SER A 1 380 ? 10.322 8.038 43.407 1.00 25.50 380 SER A CA 1
ATOM 2868 C C . SER A 1 380 ? 9.099 7.888 42.503 1.00 25.50 380 SER A C 1
ATOM 2870 O O . SER A 1 380 ? 9.123 8.217 41.319 1.00 25.50 380 SER A O 1
ATOM 2872 N N . ARG A 1 381 ? 8.000 7.437 43.111 1.00 25.20 381 ARG A N 1
ATOM 2873 C CA . ARG A 1 381 ? 6.642 7.452 42.574 1.00 25.20 381 ARG A CA 1
ATOM 2874 C C . ARG A 1 381 ? 5.872 8.504 43.376 1.00 25.20 381 ARG A C 1
ATOM 2876 O O . ARG A 1 381 ? 5.765 8.361 44.588 1.00 25.20 381 ARG A O 1
ATOM 2883 N N . TYR A 1 382 ? 5.294 9.497 42.710 1.00 21.80 382 TYR A N 1
ATOM 2884 C CA . TYR A 1 382 ? 4.165 10.263 43.241 1.00 21.80 382 TYR A CA 1
ATOM 2885 C C . TYR A 1 382 ? 3.124 10.440 42.129 1.00 21.80 382 TYR A C 1
ATOM 2887 O O . TYR A 1 382 ? 3.313 11.200 41.186 1.00 21.80 382 TYR A O 1
ATOM 2895 N N . LEU A 1 383 ? 2.033 9.680 42.254 1.00 27.72 383 LEU A N 1
ATOM 2896 C CA . LEU A 1 383 ? 0.683 10.110 41.872 1.00 27.72 383 LEU A CA 1
ATOM 2897 C C . LEU A 1 383 ? 0.206 11.092 42.955 1.00 27.72 383 LEU A C 1
ATOM 2899 O O . LEU A 1 383 ? 0.599 10.924 44.113 1.00 27.72 383 LEU A O 1
ATOM 2903 N N . PRO A 1 384 ? -0.617 12.099 42.628 1.00 26.66 384 PRO A N 1
ATOM 2904 C CA . PRO A 1 384 ? -2.076 11.969 42.826 1.00 26.66 384 PRO A CA 1
ATOM 2905 C C . PRO A 1 384 ? -2.850 12.752 41.725 1.00 26.66 384 PRO A C 1
ATOM 2907 O O . PRO A 1 384 ? -2.242 13.464 40.943 1.00 26.66 384 PRO A O 1
ATOM 2910 N N . THR A 1 385 ? -4.162 12.726 41.484 1.00 24.64 385 THR A N 1
ATOM 2911 C CA . THR A 1 385 ? -5.385 12.254 42.150 1.00 24.64 385 THR A CA 1
ATOM 2912 C C . THR A 1 385 ? -6.515 12.404 41.120 1.00 24.64 385 THR A C 1
ATOM 2914 O O . THR A 1 385 ? -6.502 13.332 40.314 1.00 24.64 385 THR A O 1
ATOM 2917 N N . HIS A 1 386 ? -7.535 11.547 41.181 1.00 30.59 386 HIS A N 1
ATOM 2918 C CA . HIS A 1 386 ? -8.799 11.761 40.475 1.00 30.59 386 HIS A CA 1
ATOM 2919 C C . HIS A 1 386 ? -9.493 13.043 40.955 1.00 30.59 386 HIS A C 1
ATOM 2921 O O . HIS A 1 386 ? -9.844 13.144 42.130 1.00 30.59 386 HIS A O 1
ATOM 2927 N N . HIS A 1 387 ? -9.810 13.955 40.034 1.00 27.83 387 HIS A N 1
ATOM 2928 C CA . HIS A 1 387 ? -10.946 14.866 40.165 1.00 27.83 387 HIS A CA 1
ATOM 2929 C C . HIS A 1 387 ? -11.887 14.667 38.978 1.00 27.83 387 HIS A C 1
ATOM 2931 O O . HIS A 1 387 ? -11.520 14.830 37.816 1.00 27.83 387 HIS A O 1
ATOM 2937 N N . ARG A 1 388 ? -13.118 14.266 39.307 1.00 32.34 388 ARG A N 1
ATOM 2938 C CA . ARG A 1 388 ? -14.277 14.308 38.421 1.00 32.34 388 ARG A CA 1
ATOM 2939 C C . ARG A 1 388 ? -14.483 15.750 37.955 1.00 32.34 388 ARG A C 1
ATOM 2941 O O . ARG A 1 388 ? -14.720 16.616 38.787 1.00 32.34 388 ARG A O 1
ATOM 2948 N N . PHE A 1 389 ? -14.547 15.961 36.646 1.00 28.17 389 PHE A N 1
ATOM 2949 C CA . PHE A 1 389 ? -15.451 16.955 36.077 1.00 28.17 389 PHE A CA 1
ATOM 2950 C C . PHE A 1 389 ? -16.331 16.255 35.051 1.00 28.17 389 PHE A C 1
ATOM 2952 O O . PHE A 1 389 ? -15.930 15.969 33.927 1.00 28.17 389 PHE A O 1
ATOM 2959 N N . SER A 1 390 ? -17.552 15.950 35.483 1.00 38.50 390 SER A N 1
ATOM 2960 C CA . SER A 1 390 ? -18.672 15.728 34.583 1.00 38.50 390 SER A CA 1
ATOM 2961 C C . SER A 1 390 ? -19.040 17.099 34.017 1.00 38.50 390 SER A C 1
ATOM 2963 O O . SER A 1 390 ? -19.808 17.833 34.630 1.00 38.50 390 SER A O 1
ATOM 2965 N N . ALA A 1 391 ? -18.435 17.482 32.895 1.00 27.58 391 ALA A N 1
ATOM 2966 C CA . ALA A 1 391 ? -18.901 18.609 32.101 1.00 27.58 391 ALA A CA 1
ATOM 2967 C C . ALA A 1 391 ? -19.706 18.038 30.932 1.00 27.58 391 ALA A C 1
ATOM 2969 O O . ALA A 1 391 ? -19.158 17.344 30.073 1.00 27.58 391 ALA A O 1
ATOM 2970 N N . MET A 1 392 ? -21.014 18.308 30.917 1.00 30.36 392 MET A N 1
ATOM 2971 C CA . MET A 1 392 ? -21.826 18.191 29.706 1.00 30.36 392 MET A CA 1
ATOM 2972 C C . MET A 1 392 ? -21.056 18.859 28.565 1.00 30.36 392 MET A C 1
ATOM 2974 O O . MET A 1 392 ? -20.809 20.064 28.600 1.00 30.36 392 MET A O 1
ATOM 2978 N N . THR A 1 393 ? -20.616 18.079 27.578 1.00 31.33 393 THR A N 1
ATOM 2979 C CA . THR A 1 393 ? -19.998 18.651 26.385 1.00 31.33 393 THR A CA 1
ATOM 2980 C C . THR A 1 393 ? -21.129 19.246 25.561 1.00 31.33 393 THR A C 1
ATOM 2982 O O . THR A 1 393 ? -21.868 18.523 24.897 1.00 31.33 393 THR A O 1
ATOM 2985 N N . VAL A 1 394 ? -21.299 20.563 25.665 1.00 32.09 394 VAL A N 1
ATOM 2986 C CA . VAL A 1 394 ? -22.104 21.352 24.728 1.00 32.09 394 VAL A CA 1
ATOM 2987 C C . VAL A 1 394 ? -21.654 20.972 23.309 1.00 32.09 394 VAL A C 1
ATOM 2989 O O . VAL A 1 394 ? -20.440 20.877 23.089 1.00 32.09 394 VAL A O 1
ATOM 2992 N N . PRO A 1 395 ? -22.567 20.709 22.353 1.00 36.78 395 PRO A N 1
ATOM 2993 C CA . PRO A 1 395 ? -22.184 20.471 20.968 1.00 36.78 395 PRO A CA 1
ATOM 2994 C C . PRO A 1 395 ? -21.277 21.614 20.511 1.00 36.78 395 PRO A C 1
ATOM 2996 O O . PRO A 1 395 ? -21.694 22.769 20.514 1.00 36.78 395 PRO A O 1
ATOM 2999 N N . ARG A 1 396 ? -20.015 21.320 20.179 1.00 47.59 396 ARG A N 1
ATOM 3000 C CA . ARG A 1 396 ? -19.145 22.333 19.577 1.00 47.59 396 ARG A CA 1
ATOM 3001 C C . ARG A 1 396 ? -19.770 22.722 18.245 1.00 47.59 396 ARG A C 1
ATOM 3003 O O . ARG A 1 396 ? -19.907 21.864 17.372 1.00 47.59 396 ARG A O 1
ATOM 3010 N N . GLU A 1 397 ? -20.141 23.988 18.105 1.00 56.50 397 GLU A N 1
ATOM 3011 C CA . GLU A 1 397 ? -20.449 24.584 16.810 1.00 56.50 397 GLU A CA 1
ATOM 3012 C C . GLU A 1 397 ? -19.245 24.362 15.880 1.00 56.50 397 GLU A C 1
ATOM 3014 O O . GLU A 1 397 ? -18.091 24.499 16.291 1.00 56.50 397 GLU A O 1
ATOM 3019 N N . ARG A 1 398 ? -19.507 23.929 14.643 1.00 66.56 398 ARG A N 1
ATOM 3020 C CA . ARG A 1 398 ? -18.485 23.615 13.632 1.00 66.56 398 ARG A CA 1
ATOM 3021 C C . ARG A 1 398 ? -18.724 24.467 12.394 1.00 66.56 398 ARG A C 1
ATOM 3023 O O . ARG A 1 398 ? -19.861 24.837 12.122 1.00 66.56 398 ARG A O 1
ATOM 3030 N N . ASN A 1 399 ? -17.677 24.663 11.596 1.00 77.81 399 ASN A N 1
ATOM 3031 C CA . ASN A 1 399 ? -17.734 25.289 10.271 1.00 77.81 399 ASN A CA 1
ATOM 3032 C C . ASN A 1 399 ? -18.431 24.373 9.231 1.00 77.81 399 ASN A C 1
ATOM 3034 O O . ASN A 1 399 ? -17.839 23.981 8.227 1.00 77.81 399 ASN A O 1
ATOM 3038 N N . SER A 1 400 ? -19.674 23.954 9.494 1.00 73.19 400 SER A N 1
ATOM 3039 C CA . SER A 1 400 ? -20.428 22.976 8.690 1.00 73.19 400 SER A CA 1
ATOM 3040 C C . SER A 1 400 ? -20.881 23.517 7.329 1.00 73.19 400 SER A C 1
ATOM 3042 O O . SER A 1 400 ? -21.052 22.740 6.392 1.00 73.19 400 SER A O 1
ATOM 3044 N N . ASN A 1 401 ? -21.023 24.837 7.209 1.00 83.56 401 ASN A N 1
ATOM 3045 C CA . ASN A 1 401 ? -21.331 25.580 5.984 1.00 83.56 401 ASN A CA 1
ATOM 3046 C C . ASN A 1 401 ? -20.078 26.003 5.193 1.00 83.56 401 ASN A C 1
ATOM 3048 O O . ASN A 1 401 ? -20.184 26.744 4.214 1.00 83.56 401 ASN A O 1
ATOM 3052 N N . VAL A 1 402 ? -18.889 25.562 5.617 1.00 89.38 402 VAL A N 1
ATOM 3053 C CA . VAL A 1 402 ? -17.611 25.946 5.015 1.00 89.38 402 VAL A CA 1
ATOM 3054 C C . VAL A 1 402 ? -16.982 24.764 4.285 1.00 89.38 402 VAL A C 1
ATOM 3056 O O . VAL A 1 402 ? -16.920 23.634 4.773 1.00 89.38 402 VAL A O 1
ATOM 3059 N N . ARG A 1 403 ? -16.435 25.028 3.100 1.00 87.94 403 ARG A N 1
ATOM 3060 C CA . ARG A 1 403 ? -15.741 24.046 2.271 1.00 87.94 403 ARG A CA 1
ATOM 3061 C C . ARG A 1 403 ? -14.378 24.564 1.839 1.00 87.94 403 ARG A C 1
ATOM 3063 O O . ARG A 1 403 ? -14.279 25.574 1.155 1.00 87.94 403 ARG A O 1
ATOM 3070 N N . LEU A 1 404 ? -13.321 23.825 2.170 1.00 90.38 404 LEU A N 1
ATOM 3071 C CA . LEU A 1 404 ? -11.982 24.081 1.636 1.00 90.38 404 LEU A CA 1
ATOM 3072 C C . LEU A 1 404 ? -11.976 23.893 0.108 1.00 90.38 404 LEU A C 1
ATOM 3074 O O . LEU A 1 404 ? -12.375 22.836 -0.389 1.00 90.38 404 LEU A O 1
ATOM 3078 N N . LEU A 1 405 ? -11.539 24.922 -0.622 1.00 87.50 405 LEU A N 1
ATOM 3079 C CA . LEU A 1 405 ? -11.383 24.923 -2.080 1.00 87.50 405 LEU A CA 1
ATOM 3080 C C . LEU A 1 405 ? -9.926 24.716 -2.505 1.00 87.50 405 LEU A C 1
ATOM 3082 O O . LEU A 1 405 ? -9.677 24.015 -3.486 1.00 87.50 405 LEU A O 1
ATOM 3086 N N . ALA A 1 406 ? -8.984 25.347 -1.803 1.00 88.88 406 ALA A N 1
ATOM 3087 C CA . ALA A 1 406 ? -7.546 25.240 -2.040 1.00 88.88 406 ALA A CA 1
ATOM 3088 C C . ALA A 1 406 ? -6.762 25.674 -0.794 1.00 88.88 406 ALA A C 1
ATOM 3090 O O . ALA A 1 406 ? -7.265 26.461 0.005 1.00 88.88 406 ALA A O 1
ATOM 3091 N N . CYS A 1 407 ? -5.527 25.198 -0.662 1.00 92.56 407 CYS A N 1
ATOM 3092 C CA . CYS A 1 407 ? -4.577 25.651 0.349 1.00 92.56 407 CYS A CA 1
ATOM 3093 C C . CYS A 1 407 ? -3.149 25.637 -0.212 1.00 92.56 407 CYS A C 1
ATOM 3095 O O . CYS A 1 407 ? -2.841 24.839 -1.102 1.00 92.56 407 CYS A O 1
ATOM 3097 N N . LEU A 1 408 ? -2.302 26.517 0.312 1.00 90.56 408 LEU A N 1
ATOM 3098 C CA . LEU A 1 408 ? -0.851 26.510 0.185 1.00 90.56 408 LEU A CA 1
ATOM 3099 C C . LEU A 1 408 ? -0.300 26.619 1.602 1.00 90.56 408 LEU A C 1
ATOM 3101 O O . LEU A 1 408 ? -0.488 27.634 2.264 1.00 90.56 408 LEU A O 1
ATOM 3105 N N . VAL A 1 409 ? 0.300 25.536 2.079 1.00 92.12 409 VAL A N 1
ATOM 3106 C CA . VAL A 1 409 ? 0.807 25.449 3.445 1.00 92.12 409 VAL A CA 1
ATOM 3107 C C . VAL A 1 409 ? 2.322 25.507 3.405 1.00 92.12 409 VAL A C 1
ATOM 3109 O O . VAL A 1 409 ? 2.931 24.778 2.622 1.00 92.12 409 VAL A O 1
ATOM 3112 N N . ASP A 1 410 ? 2.904 26.362 4.239 1.00 88.69 410 ASP A N 1
ATOM 3113 C CA . ASP A 1 410 ? 4.335 26.336 4.508 1.00 88.69 410 ASP A CA 1
ATOM 3114 C C . ASP A 1 410 ? 4.656 25.137 5.407 1.00 88.69 410 ASP A C 1
ATOM 3116 O O . ASP A 1 410 ? 4.127 25.019 6.515 1.00 88.69 410 ASP A O 1
ATOM 3120 N N . GLY A 1 411 ? 5.474 24.218 4.893 1.00 78.12 411 GLY A N 1
ATOM 3121 C CA . GLY A 1 411 ? 5.790 22.954 5.561 1.00 78.12 411 GLY A CA 1
ATOM 3122 C C . GLY A 1 411 ? 6.715 23.121 6.764 1.00 78.12 411 GLY A C 1
ATOM 3123 O O . GLY A 1 411 ? 6.622 22.338 7.702 1.00 78.12 411 GLY A O 1
ATOM 3124 N N . GLU A 1 412 ? 7.555 24.158 6.756 1.00 82.50 412 GLU A N 1
ATOM 3125 C CA . GLU A 1 412 ? 8.473 24.475 7.860 1.00 82.50 412 GLU A CA 1
ATOM 3126 C C . GLU A 1 412 ? 7.822 25.383 8.920 1.00 82.50 412 GLU A C 1
ATOM 3128 O O . GLU A 1 412 ? 8.416 25.647 9.963 1.00 82.50 412 GLU A O 1
ATOM 3133 N N . ASP A 1 413 ? 6.591 25.846 8.666 1.00 85.81 413 ASP A N 1
ATOM 3134 C CA . ASP A 1 413 ? 5.835 26.765 9.525 1.00 85.81 413 ASP A CA 1
ATOM 3135 C C . ASP A 1 413 ? 6.615 28.036 9.907 1.00 85.81 413 ASP A C 1
ATOM 3137 O O . ASP A 1 413 ? 6.542 28.523 11.034 1.00 85.81 413 ASP A O 1
ATOM 3141 N N . THR A 1 414 ? 7.392 28.551 8.960 1.00 87.81 414 THR A N 1
ATOM 3142 C CA . THR A 1 414 ? 8.202 29.770 9.064 1.00 87.81 414 THR A CA 1
ATOM 3143 C C . THR A 1 414 ? 7.512 30.994 8.470 1.00 87.81 414 THR A C 1
ATOM 3145 O O . THR A 1 414 ? 7.737 32.103 8.955 1.00 87.81 414 THR A O 1
ATOM 3148 N N . ASP A 1 415 ? 6.635 30.783 7.488 1.00 91.50 415 ASP A N 1
ATOM 3149 C CA . ASP A 1 415 ? 5.847 31.807 6.808 1.00 91.50 415 ASP A CA 1
ATOM 3150 C C . ASP A 1 415 ? 4.333 31.549 6.938 1.00 91.50 415 ASP A C 1
ATOM 3152 O O . ASP A 1 415 ? 3.867 30.469 7.322 1.00 91.50 415 ASP A O 1
ATOM 3156 N N . ASP A 1 416 ? 3.539 32.569 6.600 1.00 94.25 416 ASP A N 1
ATOM 3157 C CA . ASP A 1 416 ? 2.083 32.459 6.531 1.00 94.25 416 ASP A CA 1
ATOM 3158 C C . ASP A 1 416 ? 1.652 31.347 5.562 1.00 94.25 416 ASP A C 1
ATOM 3160 O O . ASP A 1 416 ? 2.232 31.136 4.498 1.00 94.25 416 ASP A O 1
ATOM 3164 N N . SER A 1 417 ? 0.563 30.659 5.901 1.00 95.38 417 SER A N 1
ATOM 3165 C CA . SER A 1 417 ? -0.100 29.723 4.986 1.00 95.38 417 SER A CA 1
ATOM 3166 C C . SER A 1 417 ? -1.421 30.255 4.487 1.00 95.38 417 SER A C 1
ATOM 3168 O O . SER A 1 417 ? -2.194 30.812 5.260 1.00 95.38 417 SER A O 1
ATOM 3170 N N . ASP A 1 418 ? -1.713 30.009 3.216 1.00 96.62 418 ASP A N 1
ATOM 3171 C CA . ASP A 1 418 ? -2.885 30.519 2.522 1.00 96.62 418 ASP A CA 1
ATOM 3172 C C . ASP A 1 418 ? -3.956 29.450 2.341 1.00 96.62 418 ASP A C 1
ATOM 3174 O O . ASP A 1 418 ? -3.711 28.324 1.903 1.00 96.62 418 ASP A O 1
ATOM 3178 N N . TYR A 1 419 ? -5.199 29.844 2.567 1.00 96.50 419 TYR A N 1
ATOM 3179 C CA . TYR A 1 419 ? -6.367 29.003 2.394 1.00 96.50 419 TYR A CA 1
ATOM 3180 C C . TYR A 1 419 ? -7.449 29.743 1.628 1.00 96.50 419 TYR A C 1
ATOM 3182 O O . TYR A 1 419 ? -7.641 30.952 1.755 1.00 96.50 419 TYR A O 1
ATOM 3190 N N . ARG A 1 420 ? -8.203 28.979 0.846 1.00 94.38 420 ARG A N 1
ATOM 3191 C CA . ARG A 1 420 ? -9.359 29.454 0.104 1.00 94.38 420 ARG A CA 1
ATOM 3192 C C . ARG A 1 420 ? -10.553 28.588 0.446 1.00 94.38 420 ARG A C 1
ATOM 3194 O O . ARG A 1 420 ? -10.534 27.378 0.210 1.00 94.38 420 ARG A O 1
ATOM 3201 N N . PHE A 1 421 ? -11.606 29.214 0.942 1.00 94.88 421 PHE A N 1
ATOM 3202 C CA . PHE A 1 421 ? -12.826 28.552 1.379 1.00 94.88 421 PHE A CA 1
ATOM 3203 C C . PHE A 1 421 ? -14.032 29.043 0.593 1.00 94.88 421 PHE A C 1
ATOM 3205 O O . PHE A 1 421 ? -14.067 30.184 0.146 1.00 94.88 421 PHE A O 1
ATOM 3212 N N . LEU A 1 422 ? -15.023 28.172 0.447 1.00 91.88 422 LEU A N 1
ATOM 3213 C CA . LEU A 1 422 ? -16.378 28.526 0.061 1.00 91.88 422 LEU A CA 1
ATOM 3214 C C . LEU A 1 422 ? -17.258 28.467 1.303 1.00 91.88 422 LEU A C 1
ATOM 3216 O O . LEU A 1 422 ? -17.249 27.457 2.003 1.00 91.88 422 LEU A O 1
ATOM 3220 N N . VAL A 1 423 ? -18.001 29.532 1.558 1.00 90.75 423 VAL A N 1
ATOM 3221 C CA . VAL A 1 423 ? -18.894 29.677 2.706 1.00 90.75 423 VAL A CA 1
ATOM 3222 C C . VAL A 1 423 ? -20.317 29.841 2.184 1.00 90.75 423 VAL A C 1
ATOM 3224 O O . VAL A 1 423 ? -20.547 30.600 1.238 1.00 90.75 423 VAL A O 1
ATOM 3227 N N . ASP A 1 424 ? -21.251 29.081 2.757 1.00 85.69 424 ASP A N 1
ATOM 3228 C CA . ASP A 1 424 ? -22.673 29.047 2.372 1.00 85.69 424 ASP A CA 1
ATOM 3229 C C . ASP A 1 424 ? -22.910 28.690 0.895 1.00 85.69 424 ASP A C 1
ATOM 3231 O O . ASP A 1 424 ? -23.903 29.084 0.293 1.00 85.69 424 ASP A O 1
ATOM 3235 N N . GLU A 1 425 ? -21.956 27.978 0.284 1.00 83.69 425 GLU A N 1
ATOM 3236 C CA . GLU A 1 425 ? -21.907 27.677 -1.155 1.00 83.69 425 GLU A CA 1
ATOM 3237 C C . GLU A 1 425 ? -21.963 28.917 -2.082 1.00 83.69 425 GLU A C 1
ATOM 3239 O O . GLU A 1 425 ? -22.120 28.781 -3.296 1.00 83.69 425 GLU A O 1
ATOM 3244 N N . GLN A 1 426 ? -21.774 30.126 -1.540 1.00 84.81 426 GLN A N 1
ATOM 3245 C CA . GLN A 1 426 ? -21.926 31.388 -2.276 1.00 84.81 426 GLN A CA 1
ATOM 3246 C C . GLN A 1 426 ? -20.692 32.289 -2.211 1.00 84.81 426 GLN A C 1
ATOM 3248 O O . GLN A 1 426 ? -20.341 32.909 -3.213 1.00 84.81 426 GLN A O 1
ATOM 3253 N N . HIS A 1 427 ? -20.013 32.349 -1.064 1.00 88.31 427 HIS A N 1
ATOM 3254 C CA . HIS A 1 427 ? -18.980 33.351 -0.810 1.00 88.31 427 HIS A CA 1
ATOM 3255 C C . HIS A 1 427 ? -17.596 32.719 -0.739 1.00 88.31 427 HIS A C 1
ATOM 3257 O O . HIS A 1 427 ? -17.351 31.826 0.073 1.00 88.31 427 HIS A O 1
ATOM 3263 N N . VAL A 1 428 ? -16.664 33.206 -1.556 1.00 91.44 428 VAL A N 1
ATOM 3264 C CA . VAL A 1 428 ? -15.264 32.784 -1.476 1.00 91.44 428 VAL A CA 1
ATOM 3265 C C . VAL A 1 428 ? -14.541 33.644 -0.443 1.00 91.44 428 VAL A C 1
ATOM 3267 O O . VAL A 1 428 ? -14.535 34.866 -0.547 1.00 91.44 428 VAL A O 1
ATOM 3270 N N . LYS A 1 429 ? -13.905 33.008 0.541 1.00 94.50 429 LYS A N 1
ATOM 3271 C CA . LYS A 1 429 ? -13.095 33.673 1.570 1.00 94.50 429 LYS A CA 1
ATOM 3272 C C . LYS A 1 429 ? -11.639 33.225 1.461 1.00 94.50 429 LYS A C 1
ATOM 3274 O O . LYS A 1 429 ? -11.375 32.031 1.296 1.00 94.50 429 LYS A O 1
ATOM 3279 N N . TYR A 1 430 ? -10.707 34.164 1.573 1.00 95.94 430 TYR A N 1
ATOM 3280 C CA . TYR A 1 430 ? -9.271 33.899 1.656 1.00 95.94 430 TYR A CA 1
ATOM 3281 C C . TYR A 1 430 ? -8.823 34.057 3.101 1.00 95.94 430 TYR A C 1
ATOM 3283 O O . TYR A 1 430 ? -9.173 35.036 3.753 1.00 95.94 430 TYR A O 1
ATOM 3291 N N . ILE A 1 431 ? -8.082 33.090 3.619 1.00 97.31 431 ILE A N 1
ATOM 3292 C CA . ILE A 1 431 ? -7.599 33.118 4.996 1.00 97.31 431 ILE A CA 1
ATOM 3293 C C . ILE A 1 431 ? -6.106 32.861 4.982 1.00 97.31 431 ILE A C 1
ATOM 3295 O O . ILE A 1 431 ? -5.685 31.894 4.352 1.00 97.31 431 ILE A O 1
ATOM 3299 N N . THR A 1 432 ? -5.335 33.673 5.700 1.00 97.00 432 THR A N 1
ATOM 3300 C CA . THR A 1 432 ? -3.952 33.332 6.039 1.00 97.00 432 THR A CA 1
ATOM 3301 C C . THR A 1 432 ? -3.833 32.908 7.493 1.00 97.00 432 THR A C 1
ATOM 3303 O O . THR A 1 432 ? -4.585 33.380 8.349 1.00 97.00 432 THR A O 1
ATOM 3306 N N . THR A 1 433 ? -2.915 31.991 7.779 1.00 97.19 433 THR A N 1
ATOM 3307 C CA . THR A 1 433 ? -2.586 31.582 9.148 1.00 97.19 433 THR A CA 1
ATOM 3308 C C . THR A 1 433 ? -1.131 31.894 9.432 1.00 97.19 433 THR A C 1
ATOM 3310 O O . THR A 1 433 ? -0.278 31.427 8.677 1.00 97.19 433 THR A O 1
ATOM 3313 N N . ALA A 1 434 ? -0.863 32.612 10.521 1.00 96.25 434 ALA A N 1
ATOM 3314 C CA . ALA A 1 434 ? 0.496 32.912 10.956 1.00 96.25 434 ALA A CA 1
ATOM 3315 C C . ALA A 1 434 ? 1.284 31.635 11.324 1.00 96.25 434 ALA A C 1
ATOM 3317 O O . ALA A 1 434 ? 0.668 30.643 11.744 1.00 96.25 434 ALA A O 1
ATOM 3318 N N . PRO A 1 435 ? 2.623 31.664 11.263 1.00 94.62 435 PRO A N 1
ATOM 3319 C CA . PRO A 1 435 ? 3.487 30.648 11.857 1.00 94.62 435 PRO A CA 1
ATOM 3320 C C . PRO A 1 435 ? 3.064 30.251 13.275 1.00 94.62 435 PRO A C 1
ATOM 3322 O O . PRO A 1 435 ? 2.718 31.097 14.106 1.00 94.62 435 PRO A O 1
ATOM 3325 N N . GLY A 1 436 ? 3.062 28.956 13.577 1.00 91.62 436 GLY A N 1
ATOM 3326 C CA . GLY A 1 436 ? 2.732 28.420 14.895 1.00 91.62 436 GLY A CA 1
ATOM 3327 C C . GLY A 1 436 ? 1.249 28.488 15.264 1.00 91.62 436 GLY A C 1
ATOM 3328 O O . GLY A 1 436 ? 0.894 28.127 16.391 1.00 91.62 436 GLY A O 1
ATOM 3329 N N . THR A 1 437 ? 0.364 28.914 14.349 1.00 95.12 437 THR A N 1
ATOM 3330 C CA . THR A 1 437 ? -1.089 29.008 14.599 1.00 95.12 437 THR A CA 1
ATOM 3331 C C . THR A 1 437 ? -1.674 27.684 15.095 1.00 95.12 437 THR A C 1
ATOM 3333 O O . THR A 1 437 ? -2.472 27.668 16.034 1.00 95.12 437 THR A O 1
ATOM 3336 N N . PHE A 1 438 ? -1.230 26.570 14.509 1.00 91.69 438 PHE A N 1
ATOM 3337 C CA . PHE A 1 438 ? -1.713 25.217 14.804 1.00 91.69 438 PHE A CA 1
ATOM 3338 C C . PHE A 1 438 ? -0.635 24.331 15.433 1.00 91.69 438 PHE A C 1
ATOM 3340 O O . PHE A 1 438 ? -0.548 23.148 15.120 1.00 91.69 438 PHE A O 1
ATOM 3347 N N . ARG A 1 439 ? 0.195 24.902 16.313 1.00 85.12 439 ARG A N 1
ATOM 3348 C CA . ARG A 1 439 ? 1.290 24.186 16.982 1.00 85.12 439 ARG A CA 1
ATOM 3349 C C . ARG A 1 439 ? 0.840 22.832 17.557 1.00 85.12 439 ARG A C 1
ATOM 3351 O O . ARG A 1 439 ? -0.073 22.791 18.385 1.00 85.12 439 ARG A O 1
ATOM 3358 N N . GLY A 1 440 ? 1.524 21.756 17.173 1.00 79.88 440 GLY A N 1
ATOM 3359 C CA . GLY A 1 440 ? 1.205 20.368 17.524 1.00 79.88 440 GLY A CA 1
ATOM 3360 C C . GLY A 1 440 ? 0.190 19.680 16.600 1.00 79.88 440 GLY A C 1
ATOM 3361 O O . GLY A 1 440 ? -0.246 18.571 16.910 1.00 79.88 440 GLY A O 1
ATOM 3362 N N . ALA A 1 441 ? -0.216 20.334 15.513 1.00 82.94 441 ALA A N 1
ATOM 3363 C CA . ALA A 1 441 ? -1.101 19.818 14.470 1.00 82.94 441 ALA A CA 1
ATOM 3364 C C . ALA A 1 441 ? -0.625 20.252 13.067 1.00 82.94 441 ALA A C 1
ATOM 3366 O O . ALA A 1 441 ? -1.430 20.517 12.172 1.00 82.94 441 ALA A O 1
ATOM 3367 N N . GLU A 1 442 ? 0.692 20.355 12.883 1.00 82.00 442 GLU A N 1
ATOM 3368 C CA . GLU A 1 442 ? 1.344 20.819 11.659 1.00 82.00 442 GLU A CA 1
ATOM 3369 C C . GLU A 1 442 ? 0.964 19.944 10.448 1.00 82.00 442 GLU A C 1
ATOM 3371 O O . GLU A 1 442 ? 0.610 20.465 9.389 1.00 82.00 442 GLU A O 1
ATOM 3376 N N . ASP A 1 443 ? 0.903 18.624 10.634 1.00 77.06 443 ASP A N 1
ATOM 3377 C CA . ASP A 1 443 ? 0.545 17.664 9.578 1.00 77.06 443 ASP A CA 1
ATOM 3378 C C . ASP A 1 443 ? -0.946 17.719 9.176 1.00 77.06 443 ASP A C 1
ATOM 3380 O O . ASP A 1 443 ? -1.325 17.334 8.067 1.00 77.06 443 ASP A O 1
ATOM 3384 N N . ASP A 1 444 ? -1.812 18.249 10.045 1.00 83.62 444 ASP A N 1
ATOM 3385 C CA . ASP A 1 444 ? -3.268 18.282 9.847 1.00 83.62 444 ASP A CA 1
ATOM 3386 C C . ASP A 1 444 ? -3.749 19.547 9.103 1.00 83.62 444 ASP A C 1
ATOM 3388 O O . ASP A 1 444 ? -4.930 19.679 8.759 1.00 83.62 444 ASP A O 1
ATOM 3392 N N . ARG A 1 445 ? -2.835 20.473 8.783 1.00 86.56 445 ARG A N 1
ATOM 3393 C CA . ARG A 1 445 ? -3.125 21.777 8.155 1.00 86.56 445 ARG A CA 1
ATOM 3394 C C . ARG A 1 445 ? -3.741 21.680 6.765 1.00 86.56 445 ARG A C 1
ATOM 3396 O O . ARG A 1 445 ? -4.424 22.599 6.331 1.00 86.56 445 ARG A O 1
ATOM 3403 N N . THR A 1 446 ? -3.542 20.573 6.055 1.00 85.06 446 THR A N 1
ATOM 3404 C CA . THR A 1 446 ? -4.134 20.347 4.723 1.00 85.06 446 THR A CA 1
ATOM 3405 C C . THR A 1 446 ? -5.346 19.411 4.759 1.00 85.06 446 THR A C 1
ATOM 3407 O O . THR A 1 446 ? -6.087 19.303 3.776 1.00 85.06 446 THR A O 1
ATOM 3410 N N . PHE A 1 447 ? -5.604 18.753 5.895 1.00 81.12 447 PHE A N 1
ATOM 3411 C CA . PHE A 1 447 ? -6.649 17.746 6.014 1.00 81.12 447 PHE A CA 1
ATO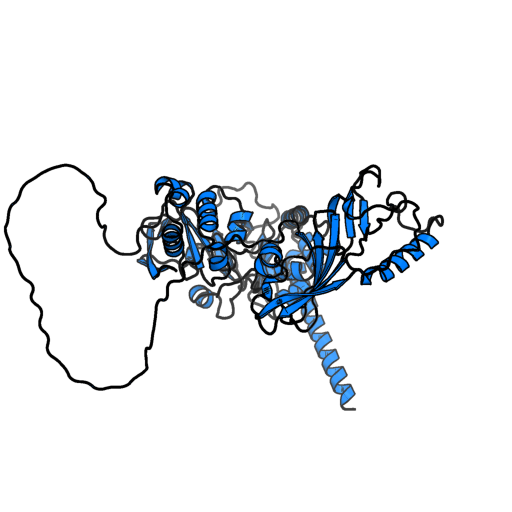M 3412 C C . PHE A 1 447 ? -7.993 18.372 6.403 1.00 81.12 447 PHE A C 1
ATOM 3414 O O . PHE A 1 447 ? -8.282 18.634 7.570 1.00 81.12 447 PHE A O 1
ATOM 3421 N N . LYS A 1 448 ? -8.858 18.580 5.399 1.00 79.50 448 LYS A N 1
ATOM 3422 C CA . LYS A 1 448 ? -10.144 19.296 5.521 1.00 79.50 448 LYS A CA 1
ATOM 3423 C C . LYS A 1 448 ? -10.976 18.948 6.777 1.00 79.50 448 LYS A C 1
ATOM 3425 O O . LYS A 1 448 ? -11.458 19.894 7.399 1.00 79.50 448 LYS A O 1
ATOM 3430 N N . PRO A 1 449 ? -11.207 17.671 7.153 1.00 76.31 449 PRO A N 1
ATOM 3431 C CA . PRO A 1 449 ? -12.046 17.351 8.311 1.00 76.31 449 PRO A CA 1
ATOM 3432 C C . PRO A 1 449 ? -11.495 17.880 9.639 1.00 76.31 449 PRO A C 1
ATOM 3434 O O . PRO A 1 449 ? -12.266 18.395 10.445 1.00 76.31 449 PRO A O 1
ATOM 3437 N N . VAL A 1 450 ? -10.178 17.795 9.846 1.00 75.81 450 VAL A N 1
ATOM 3438 C CA . VAL A 1 450 ? -9.516 18.282 11.068 1.00 75.81 450 VAL A CA 1
ATOM 3439 C C . VAL A 1 450 ? -9.324 19.793 10.992 1.00 75.81 450 VAL A C 1
ATOM 3441 O O . VAL A 1 450 ? -9.675 20.506 11.930 1.00 75.81 450 VAL A O 1
ATOM 3444 N N . LEU A 1 451 ? -8.908 20.303 9.830 1.00 84.88 451 LEU A N 1
ATOM 3445 C CA . LEU A 1 451 ? -8.744 21.733 9.596 1.00 84.88 451 LEU A CA 1
ATOM 3446 C C . LEU A 1 451 ? -10.023 22.529 9.909 1.00 84.88 451 LEU A C 1
ATOM 3448 O O . LEU A 1 451 ? -9.961 23.520 10.625 1.00 84.88 451 LEU A O 1
ATOM 3452 N N . LEU A 1 452 ? -11.187 22.100 9.406 1.00 83.06 452 LEU A N 1
ATOM 3453 C CA . LEU A 1 452 ? -12.464 22.802 9.619 1.00 83.06 452 LEU A CA 1
ATOM 3454 C C . LEU A 1 452 ? -13.184 22.410 10.915 1.00 83.06 452 LEU A C 1
ATOM 3456 O O . LEU A 1 452 ? -14.029 23.169 11.393 1.00 83.06 452 LEU A O 1
ATOM 3460 N N . GLY A 1 453 ? -12.920 21.208 11.432 1.00 75.00 453 GLY A N 1
ATOM 3461 C CA . GLY A 1 453 ? -13.618 20.657 12.592 1.00 75.00 453 GLY A CA 1
ATOM 3462 C C . GLY A 1 453 ? -12.936 20.935 13.929 1.00 75.00 453 GLY A C 1
ATOM 3463 O O . GLY A 1 453 ? -13.617 20.941 14.956 1.00 75.00 453 GLY A O 1
ATOM 3464 N N . GLU A 1 454 ? -11.617 21.134 13.925 1.00 83.19 454 GLU A N 1
ATOM 3465 C CA . GLU A 1 454 ? -10.802 21.168 15.143 1.00 83.19 454 GLU A CA 1
ATOM 3466 C C . GLU A 1 454 ? -9.793 22.319 15.171 1.00 83.19 454 GLU A C 1
ATOM 3468 O O . GLU A 1 454 ? -9.602 22.905 16.236 1.00 83.19 454 GLU A O 1
ATOM 3473 N N . LEU A 1 455 ? -9.160 22.642 14.037 1.00 89.25 455 LEU A N 1
ATOM 3474 C CA . LEU A 1 455 ? -8.063 23.614 14.003 1.00 89.25 455 LEU A CA 1
ATOM 3475 C C . LEU A 1 455 ? -8.545 25.050 13.809 1.00 89.25 455 LEU A C 1
ATOM 3477 O O . LEU A 1 455 ? -8.199 25.925 14.602 1.00 89.25 455 LEU A O 1
ATOM 3481 N N . LEU A 1 456 ? -9.331 25.311 12.763 1.00 92.69 456 LEU A N 1
ATOM 3482 C CA . LEU A 1 456 ? -9.801 26.661 12.477 1.00 92.69 456 LEU A CA 1
ATOM 3483 C C . LEU A 1 456 ? -10.881 27.097 13.475 1.00 92.69 456 LEU A C 1
ATOM 3485 O O . LEU A 1 456 ? -11.812 26.331 13.749 1.00 92.69 456 LEU A O 1
ATOM 3489 N N . PRO A 1 457 ? -10.821 28.350 13.958 1.00 92.50 457 PRO A N 1
ATOM 3490 C CA . PRO A 1 457 ? -11.935 28.949 14.680 1.00 92.50 457 PRO A CA 1
ATOM 3491 C C . PRO A 1 457 ? -13.190 29.032 13.798 1.00 92.50 457 PRO A C 1
ATOM 3493 O O . PRO A 1 457 ? -13.136 28.918 12.568 1.00 92.50 457 PRO A O 1
ATOM 3496 N N . LEU A 1 458 ? -14.341 29.250 14.436 1.00 90.88 458 LEU A N 1
ATOM 3497 C CA . LEU A 1 458 ? -15.577 29.545 13.717 1.00 90.88 458 LEU A CA 1
ATOM 3498 C C . LEU A 1 458 ? -15.405 30.803 12.870 1.00 90.88 458 LEU A C 1
ATOM 3500 O O . LEU A 1 458 ? -14.826 31.794 13.320 1.00 90.88 458 LEU A O 1
ATOM 3504 N N . PHE A 1 459 ? -15.896 30.743 11.637 1.00 92.94 459 PHE A N 1
ATOM 3505 C CA . PHE A 1 459 ? -15.800 31.861 10.708 1.00 92.94 459 PHE A CA 1
ATOM 3506 C C . PHE A 1 459 ? -16.669 33.019 11.225 1.00 92.94 459 PHE A C 1
ATOM 3508 O O . PHE A 1 459 ? -17.853 32.801 11.493 1.00 92.94 459 PHE A O 1
ATOM 3515 N N . PRO A 1 460 ? -16.124 34.244 11.365 1.00 90.56 460 PRO A N 1
ATOM 3516 C CA . PRO A 1 460 ? -16.896 35.388 11.819 1.00 90.56 460 PRO A CA 1
ATOM 3517 C C . PRO A 1 460 ? -18.068 35.668 10.884 1.00 90.56 460 PRO A C 1
ATOM 3519 O O . PRO A 1 460 ? -17.942 35.587 9.660 1.00 90.56 460 PRO A O 1
ATOM 3522 N N . THR A 1 461 ? -19.205 36.047 11.456 1.00 84.62 461 THR A N 1
ATOM 3523 C CA . THR A 1 461 ? -20.334 36.569 10.684 1.00 84.62 461 THR A CA 1
ATOM 3524 C C . THR A 1 461 ? -19.998 37.952 10.133 1.00 84.62 461 THR A C 1
ATOM 3526 O O . THR A 1 461 ? -19.319 38.730 10.799 1.00 84.62 461 THR A O 1
ATOM 3529 N N . GLY A 1 462 ? -20.534 38.294 8.965 1.00 83.50 462 GLY A N 1
ATOM 3530 C CA . GLY A 1 462 ? -20.396 39.623 8.373 1.00 83.50 462 GLY A CA 1
ATOM 3531 C C . GLY A 1 462 ? -19.820 39.595 6.963 1.00 83.50 462 GLY A C 1
ATOM 3532 O O . GLY A 1 462 ? -19.488 38.541 6.416 1.00 83.50 462 GLY A O 1
ATOM 3533 N N . ASP A 1 463 ? -19.724 40.782 6.374 1.00 87.62 463 ASP A N 1
ATOM 3534 C CA . ASP A 1 463 ? -19.206 40.972 5.026 1.00 87.62 463 ASP A CA 1
ATOM 3535 C C . ASP A 1 463 ? -17.695 41.225 5.083 1.00 87.62 463 ASP A C 1
ATOM 3537 O O . ASP A 1 463 ? -17.247 42.334 5.352 1.00 87.62 463 ASP A O 1
ATOM 3541 N N . TRP A 1 464 ? -16.922 40.155 4.917 1.00 94.44 464 TRP A N 1
ATOM 3542 C CA . TRP A 1 464 ? -15.461 40.154 4.791 1.00 94.44 464 TRP A CA 1
ATOM 3543 C C . TRP A 1 464 ? -15.062 39.132 3.736 1.00 94.44 464 TRP A C 1
ATOM 3545 O O . TRP A 1 464 ? -15.788 38.169 3.516 1.00 94.44 464 TRP A O 1
ATOM 3555 N N . ASN A 1 465 ? -13.915 39.273 3.085 1.00 93.94 465 ASN A N 1
ATOM 3556 C CA . ASN A 1 465 ? -13.436 38.272 2.121 1.00 93.94 465 ASN A CA 1
ATOM 3557 C C . ASN A 1 465 ? -11.970 37.875 2.322 1.00 93.94 465 ASN A C 1
ATOM 3559 O O . ASN A 1 465 ? -11.518 36.912 1.697 1.00 93.94 465 ASN A O 1
ATOM 3563 N N . GLN A 1 466 ? -11.269 38.554 3.231 1.00 96.31 466 GLN A N 1
ATOM 3564 C CA . GLN A 1 466 ? -9.943 38.188 3.697 1.00 96.31 466 GLN A CA 1
ATOM 3565 C C . GLN A 1 466 ? -9.920 38.099 5.227 1.00 96.31 466 GLN A C 1
ATOM 3567 O O . GLN A 1 466 ? -10.459 38.964 5.917 1.00 96.31 466 GLN A O 1
ATOM 3572 N N . GLY A 1 467 ? -9.314 37.042 5.760 1.00 96.94 467 GLY A N 1
ATOM 3573 C CA . GLY A 1 467 ? -9.115 36.838 7.191 1.00 96.94 467 GLY A CA 1
ATOM 3574 C C . GLY A 1 467 ? -7.672 36.466 7.510 1.00 96.94 467 GLY A C 1
ATOM 3575 O O . GLY A 1 467 ? -6.996 35.845 6.695 1.00 96.94 467 GLY A O 1
ATOM 3576 N N . HIS A 1 468 ? -7.212 36.823 8.702 1.00 97.81 468 HIS A N 1
ATOM 3577 C CA . HIS A 1 468 ? -5.934 36.384 9.248 1.00 97.81 468 HIS A CA 1
ATOM 3578 C C . HIS A 1 468 ? -6.172 35.708 10.595 1.00 97.81 468 HIS A C 1
ATOM 3580 O O . HIS A 1 468 ? -6.850 36.259 11.471 1.00 97.81 468 HIS A O 1
ATOM 3586 N N . VAL A 1 469 ? -5.636 34.501 10.739 1.00 97.69 469 VAL A N 1
ATOM 3587 C CA . VAL A 1 469 ? -5.767 33.664 11.928 1.00 97.69 469 VAL A CA 1
ATOM 3588 C C . VAL A 1 469 ? -4.393 33.507 12.559 1.00 97.69 469 VAL A C 1
ATOM 3590 O O . VAL A 1 469 ? -3.425 33.187 11.875 1.00 97.69 469 VAL A O 1
ATOM 3593 N N . ALA A 1 470 ? -4.314 33.712 13.866 1.00 96.56 470 ALA A N 1
ATOM 3594 C CA . ALA A 1 470 ? -3.085 33.524 14.623 1.00 96.56 470 ALA A CA 1
ATOM 3595 C C . ALA A 1 470 ? -3.372 32.763 15.917 1.00 96.56 470 ALA A C 1
ATOM 3597 O O . ALA A 1 470 ? -4.523 32.657 16.355 1.00 96.56 470 ALA A O 1
ATOM 3598 N N . ARG A 1 471 ? -2.322 32.218 16.535 1.00 94.31 471 ARG A N 1
ATOM 3599 C CA . ARG A 1 471 ? -2.430 31.624 17.867 1.00 94.31 471 ARG A CA 1
ATOM 3600 C C . ARG A 1 471 ? -2.555 32.728 18.905 1.00 94.31 471 ARG A C 1
ATOM 3602 O O . ARG A 1 471 ? -1.645 33.533 19.074 1.00 94.31 471 ARG A O 1
ATOM 3609 N N . ASP A 1 472 ? -3.659 32.720 19.631 1.00 91.44 472 ASP A N 1
ATOM 3610 C CA . ASP A 1 472 ? -3.862 33.579 20.785 1.00 91.44 472 ASP A CA 1
ATOM 3611 C C . ASP A 1 472 ? -2.806 33.250 21.865 1.00 91.44 472 ASP A C 1
ATOM 3613 O O . ASP A 1 472 ? -2.678 32.082 22.257 1.00 91.44 472 ASP A O 1
ATOM 3617 N N . PRO A 1 473 ? -2.014 34.232 22.333 1.00 86.62 473 PRO A N 1
ATOM 3618 C CA . PRO A 1 473 ? -0.934 33.988 23.285 1.00 86.62 473 PRO A CA 1
ATOM 3619 C C . PRO A 1 473 ? -1.432 33.651 24.698 1.00 86.62 473 PRO A C 1
ATOM 3621 O O . PRO A 1 473 ? -0.715 32.980 25.439 1.00 86.62 473 PRO A O 1
ATOM 3624 N N . GLU A 1 474 ? -2.643 34.073 25.070 1.00 87.25 474 GLU A N 1
ATOM 3625 C CA . GLU A 1 474 ? -3.224 33.839 26.395 1.00 87.25 474 GLU A CA 1
ATOM 3626 C C . GLU A 1 474 ? -3.949 32.491 26.454 1.00 87.25 474 GLU A C 1
ATOM 3628 O O . GLU A 1 474 ? -3.786 31.722 27.403 1.00 87.25 474 GLU A O 1
ATOM 3633 N N . THR A 1 475 ? -4.736 32.172 25.424 1.00 88.69 475 THR A N 1
ATOM 3634 C CA . THR A 1 475 ? -5.557 30.950 25.389 1.00 88.69 475 THR A CA 1
ATOM 3635 C C . THR A 1 475 ? -4.890 29.789 24.653 1.00 88.69 475 THR A C 1
ATOM 3637 O O . THR A 1 475 ? -5.308 28.637 24.800 1.00 88.69 475 THR A O 1
ATOM 3640 N N . GLY A 1 476 ? -3.864 30.069 23.846 1.00 86.88 476 GLY A N 1
ATOM 3641 C CA . GLY A 1 476 ? -3.150 29.085 23.036 1.00 86.88 476 GLY A CA 1
ATOM 3642 C C . GLY A 1 476 ? -3.960 28.501 21.875 1.00 86.88 476 GLY A C 1
ATOM 3643 O O . GLY A 1 476 ? -3.521 27.508 21.287 1.00 86.88 476 GLY A O 1
ATOM 3644 N N . LYS A 1 477 ? -5.132 29.068 21.561 1.00 88.62 477 LYS A N 1
ATOM 3645 C CA . LYS A 1 477 ? -6.031 28.618 20.487 1.00 88.62 477 LYS A CA 1
ATOM 3646 C C . LYS A 1 477 ? -5.904 29.506 19.254 1.00 88.62 477 LYS A C 1
ATOM 3648 O O . LYS A 1 477 ? -5.588 30.682 19.370 1.00 88.62 477 LYS A O 1
ATOM 3653 N N . ALA A 1 478 ? -6.193 28.954 18.082 1.00 94.31 478 ALA A N 1
ATOM 3654 C CA . ALA A 1 478 ? -6.287 29.740 16.859 1.00 94.31 478 ALA A CA 1
ATOM 3655 C C . ALA A 1 478 ? -7.526 30.651 16.899 1.00 94.31 478 ALA A C 1
ATOM 3657 O O . ALA A 1 478 ? -8.633 30.187 17.182 1.00 94.31 478 ALA A O 1
ATOM 3658 N N . THR A 1 479 ? -7.350 31.937 16.603 1.00 95.19 479 THR A N 1
ATOM 3659 C CA . THR A 1 479 ? -8.425 32.939 16.572 1.00 95.19 479 THR A CA 1
ATOM 3660 C C . THR A 1 479 ? -8.276 33.842 15.350 1.00 95.19 479 THR A C 1
ATOM 3662 O O . THR A 1 479 ? -7.171 34.074 14.860 1.00 95.19 479 THR A O 1
ATOM 3665 N N . PHE A 1 480 ? -9.397 34.345 14.821 1.00 96.00 480 PHE A N 1
ATOM 3666 C CA . PHE A 1 480 ? -9.354 35.397 13.806 1.00 96.00 480 PHE A CA 1
ATOM 3667 C C . PHE A 1 480 ? -8.903 36.695 14.470 1.00 96.00 480 PHE A C 1
ATOM 3669 O O . PHE A 1 480 ? -9.653 37.289 15.241 1.00 96.00 480 PHE A O 1
ATOM 3676 N N . VAL A 1 481 ? -7.689 37.137 14.157 1.00 96.12 481 VAL A N 1
ATOM 3677 C CA . VAL A 1 481 ? -7.132 38.394 14.678 1.00 96.12 481 VAL A CA 1
ATOM 3678 C C . VAL A 1 481 ? -7.456 39.581 13.773 1.00 96.12 481 VAL A C 1
ATOM 3680 O O . VAL A 1 481 ? -7.441 40.726 14.219 1.00 96.12 481 VAL A O 1
ATOM 3683 N N . ARG A 1 482 ? -7.783 39.321 12.500 1.00 95.12 482 ARG A N 1
ATOM 3684 C CA . ARG A 1 482 ? -8.229 40.335 11.538 1.00 95.12 482 ARG A CA 1
ATOM 3685 C C . ARG A 1 482 ? -9.180 39.723 10.518 1.00 95.12 482 ARG A C 1
ATOM 3687 O O . ARG A 1 482 ? -8.937 38.630 10.015 1.00 95.12 482 ARG A O 1
ATOM 3694 N N . THR A 1 483 ? -10.230 40.459 10.178 1.00 96.81 483 THR A N 1
ATOM 3695 C CA . THR A 1 483 ? -11.050 40.223 8.983 1.00 96.81 483 THR A CA 1
ATOM 3696 C C . THR A 1 483 ? -11.269 41.545 8.271 1.00 96.81 483 THR A C 1
ATOM 3698 O O . THR A 1 483 ? -11.332 42.594 8.911 1.00 96.81 483 THR A O 1
ATOM 3701 N N . GLU A 1 484 ? -11.329 41.508 6.946 1.00 95.56 484 GLU A N 1
ATOM 3702 C CA . GLU A 1 484 ? -11.514 42.699 6.130 1.00 95.56 484 GLU A CA 1
ATOM 3703 C C . GLU A 1 484 ? -12.126 42.381 4.764 1.00 95.56 484 GLU A C 1
ATOM 3705 O O . GLU A 1 484 ? -12.132 41.237 4.294 1.00 95.56 484 GLU A O 1
ATOM 3710 N N . THR A 1 485 ? -12.627 43.430 4.119 1.00 95.94 485 THR A N 1
ATOM 3711 C CA . THR A 1 485 ? -13.151 43.381 2.755 1.00 95.94 485 THR A CA 1
ATOM 3712 C C . THR A 1 485 ? -12.149 44.020 1.814 1.00 95.94 485 THR A C 1
ATOM 3714 O O . THR A 1 485 ? -11.956 45.235 1.815 1.00 95.94 485 THR A O 1
ATOM 3717 N N . VAL A 1 486 ? -11.516 43.191 0.991 1.00 92.25 486 VAL A N 1
ATOM 3718 C CA . VAL A 1 486 ? -10.513 43.604 0.013 1.00 92.25 486 VAL A CA 1
ATOM 3719 C C . VAL A 1 486 ? -11.094 43.578 -1.388 1.00 92.25 486 VAL A C 1
ATOM 3721 O O . VAL A 1 486 ? -11.710 42.606 -1.828 1.00 92.25 486 VAL A O 1
ATOM 3724 N N . GLN A 1 487 ? -10.840 44.641 -2.145 1.00 89.50 487 GLN A N 1
ATOM 3725 C CA . GLN A 1 487 ? -11.125 44.648 -3.571 1.00 89.50 487 GLN A CA 1
ATOM 3726 C C . GLN A 1 487 ? -9.998 43.931 -4.326 1.00 89.50 487 GLN A C 1
ATOM 3728 O O . GLN A 1 487 ? -8.958 44.514 -4.628 1.00 89.50 487 GLN A O 1
ATOM 3733 N N . PHE A 1 488 ? -10.200 42.653 -4.652 1.00 84.44 488 PHE A N 1
ATOM 3734 C CA . PHE A 1 488 ? -9.214 41.893 -5.419 1.00 84.44 488 PHE A CA 1
ATOM 3735 C C . PHE A 1 488 ? -9.103 42.370 -6.871 1.00 84.44 488 PHE A C 1
ATOM 3737 O O . PHE A 1 488 ? -10.087 42.765 -7.507 1.00 84.44 488 PHE A O 1
ATOM 3744 N N . GLY A 1 489 ? -7.890 42.262 -7.420 1.00 80.94 489 GLY A N 1
ATOM 3745 C CA . GLY A 1 489 ? -7.628 42.510 -8.833 1.00 80.94 489 GLY A CA 1
ATOM 3746 C C . GLY A 1 489 ? -8.502 41.636 -9.736 1.00 80.94 489 GLY A C 1
ATOM 3747 O O . GLY A 1 489 ? -8.782 40.473 -9.437 1.00 80.94 489 GLY A O 1
ATOM 3748 N N . GLN A 1 490 ? -8.917 42.193 -10.870 1.00 82.06 490 GLN A N 1
ATOM 3749 C CA . GLN A 1 490 ? -9.696 41.493 -11.890 1.00 82.06 490 GLN A CA 1
ATOM 3750 C C . GLN A 1 490 ? -8.994 41.588 -13.239 1.00 82.06 490 GLN A C 1
ATOM 3752 O O . GLN A 1 490 ? -8.291 42.562 -13.511 1.00 82.06 490 GLN A O 1
ATOM 3757 N N . VAL A 1 491 ? -9.244 40.595 -14.091 1.00 79.56 491 VAL A N 1
ATOM 3758 C CA . VAL A 1 491 ? -8.820 40.624 -15.492 1.00 79.56 491 VAL A CA 1
ATOM 3759 C C . VAL A 1 491 ? -9.596 41.720 -16.226 1.00 79.56 491 VAL A C 1
ATOM 3761 O O . VAL A 1 491 ? -10.831 41.725 -16.203 1.00 79.56 491 VAL A O 1
ATOM 3764 N N . LYS A 1 492 ? -8.890 42.647 -16.871 1.00 82.12 492 LYS A N 1
ATOM 3765 C CA . LYS A 1 492 ? -9.446 43.788 -17.609 1.00 82.12 492 LYS A CA 1
ATOM 3766 C C . LYS A 1 492 ? -9.400 43.554 -19.116 1.00 82.12 492 LYS A C 1
ATOM 3768 O O . LYS A 1 492 ? -10.374 43.858 -19.804 1.00 82.12 492 LYS A O 1
ATOM 3773 N N . ASN A 1 493 ? -8.308 42.997 -19.635 1.00 79.38 493 ASN A N 1
ATOM 3774 C CA . ASN A 1 493 ? -8.123 42.765 -21.064 1.00 79.38 493 ASN A CA 1
ATOM 3775 C C . ASN A 1 493 ? -8.776 41.458 -21.516 1.00 79.38 493 ASN A C 1
ATOM 3777 O O . ASN A 1 493 ? -8.131 40.418 -21.568 1.00 79.38 493 ASN A O 1
ATOM 3781 N N . THR A 1 494 ? -10.062 41.498 -21.858 1.00 73.31 494 THR A N 1
ATOM 3782 C CA . THR A 1 494 ? -10.808 40.329 -22.347 1.00 73.31 494 THR A CA 1
ATOM 3783 C C . THR A 1 494 ? -10.841 40.278 -23.875 1.00 73.31 494 THR A C 1
ATOM 3785 O O . THR A 1 494 ? -11.170 41.279 -24.506 1.00 73.31 494 THR A O 1
ATOM 3788 N N . TRP A 1 495 ? -10.564 39.113 -24.466 1.00 71.25 495 TRP A N 1
ATOM 3789 C CA . TRP A 1 495 ? -10.748 38.856 -25.905 1.00 71.25 495 TRP A CA 1
ATOM 3790 C C . TRP A 1 495 ? -12.144 38.303 -26.241 1.00 71.25 495 TRP A C 1
ATOM 3792 O O . TRP A 1 495 ? -12.530 38.285 -27.399 1.00 71.25 495 TRP A O 1
ATOM 3802 N N . HIS A 1 496 ? -12.914 37.879 -25.229 1.00 70.50 496 HIS A N 1
ATOM 3803 C CA . HIS A 1 496 ? -14.276 37.357 -25.369 1.00 70.50 496 HIS A CA 1
ATOM 3804 C C . HIS A 1 496 ? -15.261 38.183 -24.510 1.00 70.50 496 HIS A C 1
ATOM 3806 O O . HIS A 1 496 ? -14.929 38.495 -23.362 1.00 70.50 496 HIS A O 1
ATOM 3812 N N . PRO A 1 497 ? -16.469 38.530 -25.005 1.00 68.94 497 PRO A N 1
ATOM 3813 C CA . PRO A 1 497 ? -17.389 39.451 -24.318 1.00 68.94 497 PRO A CA 1
ATOM 3814 C C . PRO A 1 497 ? -18.115 38.847 -23.103 1.00 68.94 497 PRO A C 1
ATOM 3816 O O . PRO A 1 497 ? -18.493 39.564 -22.178 1.00 68.94 497 PRO A O 1
ATOM 3819 N N . VAL A 1 498 ? -18.327 37.529 -23.094 1.00 72.31 498 VAL A N 1
ATOM 3820 C CA . VAL A 1 498 ? -19.060 36.831 -22.023 1.00 72.31 498 VAL A CA 1
ATOM 3821 C C . VAL A 1 498 ? -18.196 36.650 -20.769 1.00 72.31 498 VAL A C 1
ATOM 3823 O O . VAL A 1 498 ? -17.038 36.246 -20.858 1.00 72.31 498 VAL A O 1
ATOM 3826 N N . LYS A 1 499 ? -18.805 36.919 -19.606 1.00 74.00 499 LYS A N 1
ATOM 3827 C CA . LYS A 1 499 ? -18.237 36.799 -18.256 1.00 74.00 499 LYS A CA 1
ATOM 3828 C C . LYS A 1 499 ? -19.077 35.823 -17.431 1.00 74.00 499 LYS A C 1
ATOM 3830 O O . LYS A 1 499 ? -20.274 36.040 -17.291 1.00 74.00 499 LYS A O 1
ATOM 3835 N N . LEU A 1 500 ? -18.460 34.784 -16.871 1.00 80.06 500 LEU A N 1
ATOM 3836 C CA . LEU A 1 500 ? -19.175 33.677 -16.204 1.00 80.06 500 LEU A CA 1
ATOM 3837 C C . LEU A 1 500 ? -18.745 33.506 -14.748 1.00 80.06 500 LEU A C 1
ATOM 3839 O O . LEU A 1 500 ? -17.574 33.680 -14.473 1.00 80.06 500 LEU A O 1
ATOM 3843 N N . ASN A 1 501 ? -19.624 33.148 -13.813 1.00 80.69 501 ASN A N 1
ATOM 3844 C CA . ASN A 1 501 ? -19.196 32.910 -12.426 1.00 80.69 501 ASN A CA 1
ATOM 3845 C C . ASN A 1 501 ? -18.399 31.597 -12.325 1.00 80.69 501 ASN A C 1
ATOM 3847 O O . ASN A 1 501 ? -18.841 30.571 -12.836 1.00 80.69 501 ASN A O 1
ATOM 3851 N N . GLU A 1 502 ? -17.249 31.605 -11.644 1.00 80.44 502 GLU A N 1
ATOM 3852 C CA . GLU A 1 502 ? -16.425 30.404 -11.448 1.00 80.44 502 GLU A CA 1
ATOM 3853 C C . GLU A 1 502 ? -17.141 29.275 -10.712 1.00 80.44 502 GLU A C 1
ATOM 3855 O O . GLU A 1 502 ? -16.923 28.110 -11.037 1.00 80.44 502 GLU A O 1
ATOM 3860 N N . LEU A 1 503 ? -18.040 29.608 -9.785 1.00 84.75 503 LEU A N 1
ATOM 3861 C CA . LEU A 1 503 ? -18.831 28.621 -9.053 1.00 84.75 503 LEU A CA 1
ATOM 3862 C C . LEU A 1 503 ? -19.909 27.973 -9.936 1.00 84.75 503 LEU A C 1
ATOM 3864 O O . LEU A 1 503 ? -20.413 26.907 -9.601 1.00 84.75 503 LEU A O 1
ATOM 3868 N N . GLY A 1 504 ? -20.224 28.575 -11.088 1.00 84.44 504 GLY A N 1
ATOM 3869 C CA . GLY A 1 504 ? -21.143 28.012 -12.080 1.00 84.44 504 GLY A CA 1
ATOM 3870 C C . GLY A 1 504 ? -20.531 26.895 -12.929 1.00 84.44 504 GLY A C 1
ATOM 3871 O O . GLY A 1 504 ? -21.235 26.270 -13.720 1.00 84.44 504 GLY A O 1
ATOM 3872 N N . PHE A 1 505 ? -19.225 26.640 -12.804 1.00 84.75 505 PHE A N 1
ATOM 3873 C CA . PHE A 1 505 ? -18.554 25.581 -13.548 1.00 84.75 505 PHE A CA 1
ATOM 3874 C C . PHE A 1 505 ? -18.590 24.264 -12.792 1.00 84.75 505 PHE A C 1
ATOM 3876 O O . PHE A 1 505 ? -18.098 24.147 -11.670 1.00 84.75 505 PHE A O 1
ATOM 3883 N N . THR A 1 506 ? -19.062 23.221 -13.467 1.00 85.44 506 THR A N 1
ATOM 3884 C CA . THR A 1 506 ? -18.910 21.857 -12.970 1.00 85.44 506 THR A CA 1
ATOM 3885 C C . THR A 1 506 ? -17.564 21.324 -13.434 1.00 85.44 506 THR A C 1
ATOM 3887 O O . THR A 1 506 ? -17.356 21.042 -14.617 1.00 85.44 506 THR A O 1
ATOM 3890 N N . ARG A 1 507 ? -16.622 21.215 -12.495 1.00 81.62 507 ARG A N 1
ATOM 3891 C CA . ARG A 1 507 ? -15.302 20.635 -12.754 1.00 81.62 507 ARG A CA 1
ATOM 3892 C C . ARG A 1 507 ? -15.446 19.147 -13.064 1.00 81.62 507 ARG A C 1
ATOM 3894 O O . ARG A 1 507 ? -15.893 18.390 -12.210 1.00 81.62 507 ARG A O 1
ATOM 3901 N N . GLN A 1 508 ? -15.005 18.740 -14.249 1.00 81.38 508 GLN A N 1
ATOM 3902 C CA . GLN A 1 508 ? -14.984 17.340 -14.674 1.00 81.38 508 GLN A CA 1
ATOM 3903 C C . GLN A 1 508 ? -13.626 16.713 -14.348 1.00 81.38 508 GLN A C 1
ATOM 3905 O O . GLN A 1 508 ? -13.529 15.734 -13.609 1.00 81.38 508 GLN A O 1
ATOM 3910 N N . VAL A 1 509 ? -12.554 17.321 -14.863 1.00 79.56 509 VAL A N 1
ATOM 3911 C CA . VAL A 1 509 ? -11.182 16.811 -14.745 1.00 79.56 509 VAL A CA 1
ATOM 3912 C C . VAL A 1 509 ? -10.231 17.968 -14.466 1.00 79.56 509 VAL A C 1
ATOM 3914 O O . VAL A 1 509 ? -10.395 19.065 -14.991 1.00 79.56 509 VAL A O 1
ATOM 3917 N N . ARG A 1 510 ? -9.217 17.746 -13.632 1.00 79.69 510 ARG A N 1
ATOM 3918 C CA . ARG A 1 510 ? -8.096 18.675 -13.466 1.00 79.69 510 ARG A CA 1
ATOM 3919 C C . ARG A 1 510 ? -6.976 18.237 -14.403 1.00 79.69 510 ARG A C 1
ATOM 3921 O O . ARG A 1 510 ? -6.490 17.130 -14.249 1.00 79.69 510 ARG A O 1
ATOM 3928 N N . LEU A 1 511 ? -6.593 19.088 -15.354 1.00 68.69 511 LEU A N 1
ATOM 3929 C CA . LEU A 1 511 ? -5.501 18.816 -16.298 1.00 68.69 511 LEU A CA 1
ATOM 3930 C C . LEU A 1 511 ? -4.146 19.250 -15.734 1.00 68.69 511 LEU A C 1
ATOM 3932 O O . LEU A 1 511 ? -3.142 18.582 -15.921 1.00 68.69 511 LEU A O 1
ATOM 3936 N N . ARG A 1 512 ? -4.107 20.401 -15.054 1.00 74.06 512 ARG A N 1
ATOM 3937 C CA . ARG A 1 512 ? -2.928 20.942 -14.357 1.00 74.06 512 ARG A CA 1
ATOM 3938 C C . ARG A 1 512 ? -3.373 21.708 -13.119 1.00 74.06 512 ARG A C 1
ATOM 3940 O O . ARG A 1 512 ? -4.566 21.925 -12.911 1.00 74.06 512 ARG A O 1
ATOM 3947 N N . GLN A 1 513 ? -2.423 22.204 -12.325 1.00 64.44 513 GLN A N 1
ATOM 3948 C CA . GLN A 1 513 ? -2.708 22.907 -11.069 1.00 64.44 513 GLN A CA 1
ATOM 3949 C C . GLN A 1 513 ? -3.777 24.012 -11.207 1.00 64.44 513 GLN A C 1
ATOM 3951 O O . GLN A 1 513 ? -4.603 24.161 -10.306 1.00 64.44 513 GLN A O 1
ATOM 3956 N N . ARG A 1 514 ? -3.810 24.710 -12.354 1.00 73.56 514 ARG A N 1
ATOM 3957 C CA . ARG A 1 514 ? -4.737 25.814 -12.669 1.00 73.56 514 ARG A CA 1
ATOM 3958 C C . ARG A 1 514 ? -5.656 25.555 -13.865 1.00 73.56 514 ARG A C 1
ATOM 3960 O O . ARG A 1 514 ? -6.513 26.388 -14.144 1.00 73.56 514 ARG A O 1
ATOM 3967 N N . VAL A 1 515 ? -5.483 24.438 -14.574 1.00 80.44 515 VAL A N 1
ATOM 3968 C CA . VAL A 1 515 ? -6.215 24.130 -15.812 1.00 80.44 515 VAL A CA 1
ATOM 3969 C C . VAL A 1 515 ? -7.120 22.934 -15.571 1.00 80.44 515 VAL A C 1
ATOM 3971 O O . VAL A 1 515 ? -6.661 21.882 -15.135 1.00 80.44 515 VAL A O 1
ATOM 3974 N N . HIS A 1 516 ? -8.401 23.090 -15.864 1.00 79.38 516 HIS A N 1
ATOM 3975 C CA . HIS A 1 516 ? -9.426 22.083 -15.637 1.00 79.38 516 HIS A CA 1
ATOM 3976 C C . HIS A 1 516 ? -10.266 21.911 -16.890 1.00 79.38 516 HIS A C 1
ATOM 3978 O O . HIS A 1 516 ? -10.573 22.892 -17.554 1.00 79.38 516 HIS A O 1
ATOM 3984 N N . VAL A 1 517 ? -10.687 20.689 -17.181 1.00 83.75 517 VAL A N 1
ATOM 3985 C CA . VAL A 1 517 ? -11.846 20.469 -18.035 1.00 83.75 517 VAL A CA 1
ATOM 3986 C C . VAL A 1 517 ? -13.089 20.680 -17.183 1.00 83.75 517 VAL A C 1
ATOM 3988 O O . VAL A 1 517 ? -13.291 19.981 -16.185 1.00 83.75 517 VAL A O 1
ATOM 3991 N N . SER A 1 518 ? -13.923 21.630 -17.582 1.00 83.94 518 SER A N 1
ATOM 3992 C CA . SER A 1 518 ? -15.173 21.946 -16.899 1.00 83.94 518 SER A CA 1
ATOM 3993 C C . SER A 1 518 ? -16.303 22.124 -17.902 1.00 83.94 518 SER A C 1
ATOM 3995 O O . SER A 1 518 ? -16.080 22.486 -19.056 1.00 83.94 518 SER A O 1
ATOM 3997 N N . THR A 1 519 ? -17.526 21.885 -17.449 1.00 86.88 519 THR A N 1
ATOM 3998 C CA . THR A 1 519 ? -18.750 22.158 -18.208 1.00 86.88 519 THR A CA 1
ATOM 3999 C C . THR A 1 519 ? -19.437 23.395 -17.648 1.00 86.88 519 THR A C 1
ATOM 4001 O O . THR A 1 519 ? -19.441 23.616 -16.435 1.00 86.88 519 THR A O 1
ATOM 4004 N N . HIS A 1 520 ? -20.042 24.186 -18.529 1.00 85.00 520 HIS A N 1
ATOM 4005 C CA . HIS A 1 520 ? -20.917 25.293 -18.158 1.00 85.00 520 HIS A CA 1
ATOM 4006 C C . HIS A 1 520 ? -22.002 25.440 -19.228 1.00 85.00 520 HIS A C 1
ATOM 4008 O O . HIS A 1 520 ? -21.664 25.392 -20.412 1.00 85.00 520 HIS A O 1
ATOM 4014 N N . PRO A 1 521 ? -23.283 25.648 -18.867 1.00 84.44 521 PRO A N 1
ATOM 4015 C CA . PRO A 1 521 ? -24.383 25.685 -19.839 1.00 84.44 521 PRO A CA 1
ATOM 4016 C C . PRO A 1 521 ? -24.176 26.691 -20.983 1.00 84.44 521 PRO A C 1
ATOM 4018 O O . PRO A 1 521 ? -24.594 26.459 -22.111 1.00 84.44 521 PRO A O 1
ATOM 4021 N N . GLN A 1 522 ? -23.489 27.798 -20.694 1.00 79.44 522 GLN A N 1
ATOM 4022 C CA . GLN A 1 522 ? -23.206 28.881 -21.646 1.00 79.44 522 GLN A CA 1
ATOM 4023 C C . GLN A 1 522 ? -21.867 28.741 -22.401 1.00 79.44 522 GLN A C 1
ATOM 4025 O O . GLN A 1 522 ? -21.474 29.667 -23.103 1.00 79.44 522 GLN A O 1
ATOM 4030 N N . VAL A 1 523 ? -21.138 27.628 -22.246 1.00 75.62 523 VAL A N 1
ATOM 4031 C CA . VAL A 1 523 ? -19.812 27.421 -22.859 1.00 75.62 523 VAL A CA 1
ATOM 4032 C C . VAL A 1 523 ? -19.800 26.138 -23.681 1.00 75.62 523 VAL A C 1
ATOM 4034 O O . VAL A 1 523 ? -20.250 25.103 -23.199 1.00 75.62 523 VAL A O 1
ATOM 4037 N N . GLY A 1 524 ? -19.316 26.197 -24.927 1.00 68.19 524 GLY A N 1
ATOM 4038 C CA . GLY A 1 524 ? -19.186 25.019 -25.796 1.00 68.19 524 GLY A CA 1
ATOM 4039 C C . GLY A 1 524 ? -20.487 24.231 -26.027 1.00 68.19 524 GLY A C 1
ATOM 4040 O O . GLY A 1 524 ? -20.430 23.033 -26.296 1.00 68.19 524 GLY A O 1
ATOM 4041 N N . GLY A 1 525 ? -21.662 24.855 -25.857 1.00 75.88 525 GLY A N 1
ATOM 4042 C CA . GLY A 1 525 ? -22.960 24.167 -25.888 1.00 75.88 525 GLY A CA 1
ATOM 4043 C C . GLY A 1 525 ? -23.163 23.175 -24.734 1.00 75.88 525 GLY A C 1
ATOM 4044 O O . GLY A 1 525 ? -23.787 22.136 -24.926 1.00 75.88 525 GLY A O 1
ATOM 4045 N N . GLY A 1 526 ? -22.571 23.442 -23.564 1.00 76.25 526 GLY A N 1
ATOM 4046 C CA . GLY A 1 526 ? -22.582 22.546 -22.405 1.00 76.25 526 GLY A CA 1
ATOM 4047 C C . GLY A 1 526 ? -21.527 21.439 -22.461 1.00 76.25 526 GLY A C 1
ATOM 4048 O O . GLY A 1 526 ? -21.409 20.660 -21.514 1.00 76.25 526 GLY A O 1
ATOM 4049 N N . LYS A 1 527 ? -20.737 21.367 -23.540 1.00 79.62 527 LYS A N 1
ATOM 4050 C CA . LYS A 1 527 ? -19.659 20.385 -23.671 1.00 79.62 527 LYS A CA 1
ATOM 4051 C C . LYS A 1 527 ? -18.482 20.730 -22.750 1.00 79.62 527 LYS A C 1
ATOM 4053 O O . LYS A 1 527 ? -18.267 21.901 -22.433 1.00 79.62 527 LYS A O 1
ATOM 4058 N N . PRO A 1 528 ? -17.698 19.727 -22.325 1.00 81.81 528 PRO A N 1
ATOM 4059 C CA . PRO A 1 528 ? -16.514 19.970 -21.517 1.00 81.81 528 PRO A CA 1
ATOM 4060 C C . PRO A 1 528 ? -15.474 20.783 -22.294 1.00 81.81 528 PRO A C 1
ATOM 4062 O O . PRO A 1 528 ? -15.125 20.435 -23.421 1.00 81.81 528 PRO A O 1
ATOM 4065 N N . VAL A 1 529 ? -14.957 21.845 -21.678 1.00 78.94 529 VAL A N 1
ATOM 4066 C CA . VAL A 1 529 ? -13.902 22.689 -22.251 1.00 78.94 529 VAL A CA 1
ATOM 4067 C C . VAL A 1 529 ? -12.749 22.868 -21.263 1.00 78.94 529 VAL A C 1
ATOM 4069 O O . VAL A 1 529 ? -12.978 22.850 -20.050 1.00 78.94 529 VAL A O 1
ATOM 4072 N N . PRO A 1 530 ? -11.506 23.055 -21.737 1.00 78.94 530 PRO A N 1
ATOM 4073 C CA . PRO A 1 530 ? -10.398 23.437 -20.876 1.00 78.94 530 PRO A CA 1
ATOM 4074 C C . PRO A 1 530 ? -10.552 24.891 -20.406 1.00 78.94 530 PRO A C 1
ATOM 4076 O O . PRO A 1 530 ? -10.814 25.804 -21.189 1.00 78.94 530 PRO A O 1
ATOM 4079 N N . ILE A 1 531 ? -10.359 25.110 -19.108 1.00 78.38 531 ILE A N 1
ATOM 4080 C CA . ILE A 1 531 ? -10.499 26.395 -18.427 1.00 78.38 531 ILE A CA 1
ATOM 4081 C C . ILE A 1 531 ? -9.338 26.584 -17.472 1.00 78.38 531 ILE A C 1
ATOM 4083 O O . ILE A 1 531 ? -9.016 25.704 -16.673 1.00 78.38 531 ILE A O 1
ATOM 4087 N N . LYS A 1 532 ? -8.738 27.771 -17.520 1.00 82.38 532 LYS A N 1
ATOM 4088 C CA . LYS A 1 532 ? -7.664 28.175 -16.618 1.00 82.38 532 LYS A CA 1
ATOM 4089 C C . LYS A 1 532 ? -8.165 29.197 -15.598 1.00 82.38 532 LYS A C 1
ATOM 4091 O O . LYS A 1 532 ? -8.567 30.295 -15.997 1.00 82.38 532 LYS A O 1
ATOM 4096 N N . PHE A 1 533 ? -8.089 28.851 -14.314 1.00 80.75 533 PHE A N 1
ATOM 4097 C CA . PHE A 1 533 ? -8.525 29.681 -13.184 1.00 80.75 533 PHE A CA 1
ATOM 4098 C C . PHE A 1 533 ? -7.339 30.379 -12.504 1.00 80.75 533 PHE A C 1
ATOM 4100 O O . PHE A 1 533 ? -6.269 29.785 -12.373 1.00 80.75 533 PHE A O 1
ATOM 4107 N N . ALA A 1 534 ? -7.552 31.610 -12.025 1.00 84.31 534 ALA A N 1
ATOM 4108 C CA . ALA A 1 534 ? -6.749 32.167 -10.934 1.00 84.31 534 ALA A CA 1
ATOM 4109 C C . ALA A 1 534 ? -7.345 31.636 -9.636 1.00 84.31 534 ALA A C 1
ATOM 4111 O O . ALA A 1 534 ? -8.463 31.996 -9.272 1.00 84.31 534 ALA A O 1
ATOM 4112 N N . VAL A 1 535 ? -6.608 30.768 -8.957 1.00 86.44 535 VAL A N 1
ATOM 4113 C CA . VAL A 1 535 ? -6.975 30.243 -7.643 1.00 86.44 535 VAL A CA 1
ATOM 4114 C C . VAL A 1 535 ? -6.716 31.306 -6.582 1.00 86.44 535 VAL A C 1
ATOM 4116 O O . VAL A 1 535 ? -7.557 31.489 -5.707 1.00 86.44 535 VAL A O 1
ATOM 4119 N N . TRP A 1 536 ? -5.648 32.095 -6.734 1.00 89.75 536 TRP A N 1
ATOM 4120 C CA . TRP A 1 536 ? -5.240 33.118 -5.764 1.00 89.75 536 TRP A CA 1
ATOM 4121 C C . TRP A 1 536 ? -5.313 34.551 -6.316 1.00 89.75 536 TRP A C 1
ATOM 4123 O O . TRP A 1 536 ? -5.315 34.735 -7.537 1.00 89.75 536 TRP A O 1
ATOM 4133 N N . PRO A 1 537 ? -5.460 35.592 -5.475 1.00 87.31 537 PRO A N 1
ATOM 4134 C CA . PRO A 1 537 ? -5.499 36.983 -5.935 1.00 87.31 537 PRO A CA 1
ATOM 4135 C C . PRO A 1 537 ? -4.233 37.419 -6.681 1.00 87.31 537 PRO A C 1
ATOM 4137 O O . PRO A 1 537 ? -4.333 38.050 -7.733 1.00 87.31 537 PRO A O 1
ATOM 4140 N N . TRP A 1 538 ? -3.056 37.008 -6.207 1.00 86.56 538 TRP A N 1
ATOM 4141 C CA . TRP A 1 538 ? -1.761 37.350 -6.812 1.00 86.56 538 TRP A CA 1
ATOM 4142 C C . TRP A 1 538 ? -1.503 36.686 -8.173 1.00 86.56 538 TRP A C 1
ATOM 4144 O O . TRP A 1 538 ? -0.559 37.047 -8.868 1.00 86.56 538 TRP A O 1
ATOM 4154 N N . GLU A 1 539 ? -2.341 35.739 -8.601 1.00 87.50 539 GLU A N 1
ATOM 4155 C CA . GLU A 1 539 ? -2.231 35.108 -9.924 1.00 87.50 539 GLU A CA 1
ATOM 4156 C C . GLU A 1 539 ? -2.897 35.936 -11.034 1.00 87.50 539 GLU A C 1
ATOM 4158 O O . GLU A 1 539 ? -2.654 35.700 -12.220 1.00 87.50 539 GLU A O 1
ATOM 4163 N N . ILE A 1 540 ? -3.732 36.916 -10.670 1.00 87.06 540 ILE A N 1
ATOM 4164 C CA . ILE A 1 540 ? -4.490 37.737 -11.621 1.00 87.06 540 ILE A CA 1
ATOM 4165 C C . ILE A 1 540 ? -3.593 38.496 -12.613 1.00 87.06 540 ILE A C 1
ATOM 4167 O O . ILE A 1 540 ? -3.923 38.472 -13.797 1.00 87.06 540 ILE A O 1
ATOM 4171 N N . PRO A 1 541 ? -2.456 39.106 -12.220 1.00 84.44 541 PRO A N 1
ATOM 4172 C CA . PRO A 1 541 ? -1.574 39.782 -13.173 1.00 84.44 541 PRO A CA 1
ATOM 4173 C C . PRO A 1 541 ? -1.026 38.857 -14.270 1.00 84.44 541 PRO A C 1
ATOM 4175 O O . PRO A 1 541 ? -0.966 39.247 -15.430 1.00 84.44 541 PRO A O 1
ATOM 4178 N N . SER A 1 542 ? -0.676 37.608 -13.941 1.00 81.38 542 SER A N 1
ATOM 4179 C CA . SER A 1 542 ? -0.202 36.635 -14.941 1.00 81.38 542 SER A CA 1
ATOM 4180 C C . SER A 1 542 ? -1.306 36.272 -15.935 1.00 81.38 542 SER A C 1
ATOM 4182 O O . SER A 1 542 ? -1.076 36.196 -17.141 1.00 81.38 542 SER A O 1
ATOM 4184 N N . ILE A 1 543 ? -2.522 36.094 -15.421 1.00 83.56 543 ILE A N 1
ATOM 4185 C CA . ILE A 1 543 ? -3.711 35.840 -16.226 1.00 83.56 543 ILE A CA 1
ATOM 4186 C C . ILE A 1 543 ? -4.016 37.038 -17.133 1.00 83.56 543 ILE A C 1
ATOM 4188 O O . ILE A 1 543 ? -4.307 36.811 -18.299 1.00 83.56 543 ILE A O 1
ATOM 4192 N N . GLU A 1 544 ? -3.896 38.273 -16.644 1.00 83.81 544 GLU A N 1
ATOM 4193 C CA . GLU A 1 544 ? -4.085 39.511 -17.418 1.00 83.81 544 GLU A CA 1
ATOM 4194 C C . GLU A 1 544 ? -3.120 39.630 -18.607 1.00 83.81 544 GLU A C 1
ATOM 4196 O O . GLU A 1 544 ? -3.523 40.029 -19.698 1.00 83.81 544 GLU A O 1
ATOM 4201 N N . VAL A 1 545 ? -1.849 39.256 -18.425 1.00 82.88 545 VAL A N 1
ATOM 4202 C CA . VAL A 1 545 ? -0.860 39.246 -19.518 1.00 82.88 545 VAL A CA 1
ATOM 4203 C C . VAL A 1 545 ? -1.243 38.217 -20.584 1.00 82.88 545 VAL A C 1
ATOM 4205 O O . VAL A 1 545 ? -1.236 38.515 -21.778 1.00 82.88 545 VAL A O 1
ATOM 4208 N N . GLU A 1 546 ? -1.629 37.014 -20.159 1.00 82.56 546 GLU A N 1
ATOM 4209 C CA . GLU A 1 546 ? -2.084 35.950 -21.058 1.00 82.56 546 GLU A CA 1
ATOM 4210 C C . GLU A 1 546 ? -3.354 36.360 -21.824 1.00 82.56 546 GLU A C 1
ATOM 4212 O O . GLU A 1 546 ? -3.459 36.123 -23.026 1.00 82.56 546 GLU A O 1
ATOM 4217 N N . THR A 1 547 ? -4.304 37.034 -21.165 1.00 79.69 547 THR A N 1
ATOM 4218 C CA . THR A 1 547 ? -5.534 37.503 -21.819 1.00 79.69 547 THR A CA 1
ATOM 4219 C C . THR A 1 547 ? -5.291 38.658 -22.780 1.00 79.69 547 THR A C 1
ATOM 4221 O O . THR A 1 547 ? -5.944 38.721 -23.821 1.00 79.69 547 THR A O 1
ATOM 4224 N N . ALA A 1 548 ? -4.349 39.551 -22.468 1.00 82.38 548 ALA A N 1
ATOM 4225 C CA . ALA A 1 548 ? -3.926 40.615 -23.370 1.00 82.38 548 ALA A CA 1
ATOM 4226 C C . ALA A 1 548 ? -3.294 40.044 -24.648 1.00 82.38 548 ALA A C 1
ATOM 4228 O O . ALA A 1 548 ? -3.648 40.477 -25.743 1.00 82.38 548 ALA A O 1
ATOM 4229 N N . ALA A 1 549 ? -2.452 39.012 -24.525 1.00 78.88 549 ALA A N 1
ATOM 4230 C CA . ALA A 1 549 ? -1.884 38.319 -25.679 1.00 78.88 549 ALA A CA 1
ATOM 4231 C C . ALA A 1 549 ? -2.972 37.663 -26.550 1.00 78.88 549 ALA A C 1
ATOM 4233 O O . ALA A 1 549 ? -2.964 37.828 -27.768 1.00 78.88 549 ALA A O 1
ATOM 4234 N N . TYR A 1 550 ? -3.958 36.986 -25.949 1.00 77.69 550 TYR A N 1
ATOM 4235 C CA . TYR A 1 550 ? -5.088 36.433 -26.709 1.00 77.69 550 TYR A CA 1
ATOM 4236 C C . TYR A 1 550 ? -5.936 37.508 -27.380 1.00 77.69 550 TYR A C 1
ATOM 4238 O O . TYR A 1 550 ? -6.394 37.308 -28.499 1.00 77.69 550 TYR A O 1
ATOM 4246 N N . ARG A 1 551 ? -6.105 38.666 -26.739 1.00 79.00 551 ARG A N 1
ATOM 4247 C CA . ARG A 1 551 ? -6.795 39.809 -27.340 1.00 79.00 551 ARG A CA 1
ATOM 4248 C C . ARG A 1 551 ? -6.061 40.343 -28.568 1.00 79.00 551 ARG A C 1
ATOM 4250 O O . ARG A 1 551 ? -6.725 40.738 -29.516 1.00 79.00 551 ARG A O 1
ATOM 4257 N N . TRP A 1 552 ? -4.729 40.349 -28.566 1.00 78.94 552 TRP A N 1
ATOM 4258 C CA . TRP A 1 552 ? -3.935 40.760 -29.730 1.00 78.94 552 TRP A CA 1
ATOM 4259 C C . TRP A 1 552 ? -3.972 39.752 -30.876 1.00 78.94 552 TRP A C 1
ATOM 4261 O O . TRP A 1 552 ? -3.890 40.152 -32.031 1.00 78.94 552 TRP A O 1
ATOM 4271 N N . LEU A 1 553 ? -4.076 38.460 -30.564 1.00 75.81 553 LEU A N 1
ATOM 4272 C CA . LEU A 1 553 ? -4.109 37.403 -31.575 1.00 75.81 553 LEU A CA 1
ATOM 4273 C C . LEU A 1 553 ? -5.523 37.084 -32.084 1.00 75.81 553 LEU A C 1
ATOM 4275 O O . LEU A 1 553 ? -5.661 36.371 -33.081 1.00 75.81 553 LEU A O 1
ATOM 4279 N N . HIS A 1 554 ? -6.560 37.589 -31.418 1.00 68.31 554 HIS A N 1
ATOM 4280 C CA . HIS A 1 554 ? -7.943 37.464 -31.864 1.00 68.31 554 HIS A CA 1
ATOM 4281 C C . HIS A 1 554 ? -8.076 38.002 -33.299 1.00 68.31 554 HIS A C 1
ATOM 4283 O O . HIS A 1 554 ? -7.498 39.035 -33.625 1.00 68.31 554 HIS A O 1
ATOM 4289 N N . ASP A 1 555 ? -8.759 37.257 -34.169 1.00 68.44 555 ASP A N 1
ATOM 4290 C CA . ASP A 1 555 ? -8.957 37.557 -35.600 1.00 68.44 555 ASP A CA 1
ATOM 4291 C C . ASP A 1 555 ? -7.708 37.536 -36.503 1.00 68.44 555 ASP A C 1
ATOM 4293 O O . ASP A 1 555 ? -7.803 37.784 -37.704 1.00 68.44 555 ASP A O 1
ATOM 4297 N N . THR A 1 556 ? -6.537 37.160 -35.980 1.00 75.56 556 THR A N 1
ATOM 4298 C CA . THR A 1 556 ? -5.310 37.030 -36.796 1.00 75.56 556 THR A CA 1
ATOM 4299 C C . THR A 1 556 ? -5.187 35.680 -37.511 1.00 75.56 556 THR A C 1
ATOM 4301 O O . THR A 1 556 ? -4.366 35.532 -38.412 1.00 75.56 556 THR A O 1
ATOM 4304 N N . GLY A 1 557 ? -5.955 34.666 -37.090 1.00 67.50 557 GLY A N 1
ATOM 4305 C CA . GLY A 1 557 ? -5.823 33.277 -37.557 1.00 67.50 557 GLY A CA 1
ATOM 4306 C C . GLY A 1 557 ? -4.595 32.525 -37.013 1.00 67.50 557 GLY A C 1
ATOM 4307 O O . GLY A 1 557 ? -4.419 31.348 -37.316 1.00 67.50 557 GLY A O 1
ATOM 4308 N N . VAL A 1 558 ? -3.758 33.170 -36.186 1.00 67.94 558 VAL A N 1
ATOM 4309 C CA . VAL A 1 558 ? -2.452 32.655 -35.717 1.00 67.94 558 VAL A CA 1
ATOM 4310 C C . VAL A 1 558 ? -2.532 32.012 -34.328 1.00 67.94 558 VAL A C 1
ATOM 4312 O O . VAL A 1 558 ? -1.552 31.972 -33.586 1.00 67.94 558 VAL A O 1
ATOM 4315 N N . GLY A 1 559 ? -3.666 31.444 -33.920 1.00 59.62 559 GLY A N 1
ATOM 4316 C CA . GLY A 1 559 ? -3.593 30.678 -32.680 1.00 59.62 559 GLY A CA 1
ATOM 4317 C C . GLY A 1 559 ? -4.678 29.673 -32.371 1.00 59.62 559 GLY A C 1
ATOM 4318 O O . GLY A 1 559 ? -5.371 29.216 -33.277 1.00 59.62 559 GLY A O 1
ATOM 4319 N N . PRO A 1 560 ? -4.654 29.154 -31.128 1.00 56.62 560 PRO A N 1
ATOM 4320 C CA . PRO A 1 560 ? -5.171 27.833 -30.829 1.00 56.62 560 PRO A CA 1
ATOM 4321 C C . PRO A 1 560 ? -6.623 27.592 -31.246 1.00 56.62 560 PRO A C 1
ATOM 4323 O O . PRO A 1 560 ? -7.519 28.367 -30.930 1.00 56.62 560 PRO A O 1
ATOM 4326 N N . LYS A 1 561 ? -6.869 26.418 -31.844 1.00 53.66 561 LYS A N 1
ATOM 4327 C CA . LYS A 1 561 ? -8.188 25.965 -32.332 1.00 53.66 561 LYS A CA 1
ATOM 4328 C C . LYS A 1 561 ? -9.314 25.964 -31.281 1.00 53.66 561 LYS A C 1
ATOM 4330 O O . LYS A 1 561 ? -10.473 25.822 -31.645 1.00 53.66 561 LYS A O 1
ATOM 4335 N N . PHE A 1 562 ? -9.007 26.092 -29.988 1.00 57.34 562 PHE A N 1
ATOM 4336 C CA . PHE A 1 562 ? -10.005 26.162 -28.912 1.00 57.34 562 PHE A CA 1
ATOM 4337 C C . PHE A 1 562 ? -10.520 27.587 -28.627 1.00 57.34 562 PHE A C 1
ATOM 4339 O O . PHE A 1 562 ? -11.302 27.774 -27.694 1.00 57.34 562 PHE A O 1
ATOM 4346 N N . TRP A 1 563 ? -10.094 28.597 -29.391 1.00 49.34 563 TRP A N 1
ATOM 4347 C CA . TRP A 1 563 ? -10.525 29.987 -29.208 1.00 49.34 563 TRP A CA 1
ATOM 4348 C C . TRP A 1 563 ? -12.015 30.234 -29.479 1.00 49.34 563 TRP A C 1
ATOM 4350 O O . TRP A 1 563 ? -12.601 31.072 -28.796 1.00 49.34 563 TRP A O 1
ATOM 4360 N N . ASP A 1 564 ? -12.651 29.451 -30.354 1.00 45.66 564 ASP A N 1
ATOM 4361 C CA . ASP A 1 564 ? -1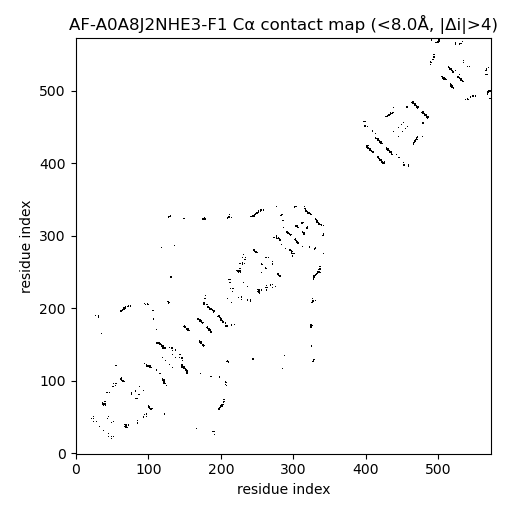4.069 29.620 -30.720 1.00 45.66 564 ASP A CA 1
ATOM 4362 C C . ASP A 1 564 ? -15.071 29.074 -29.685 1.00 45.66 564 ASP A C 1
ATOM 4364 O O . ASP A 1 564 ? -16.280 29.240 -29.835 1.00 45.66 564 ASP A O 1
ATOM 4368 N N . ILE A 1 565 ? -14.604 28.393 -28.630 1.00 44.00 565 ILE A N 1
ATOM 4369 C CA . ILE A 1 565 ? -15.472 27.593 -27.743 1.00 44.00 565 ILE A CA 1
ATOM 4370 C C . ILE A 1 565 ? -15.448 27.992 -26.264 1.00 44.00 565 ILE A C 1
ATOM 4372 O O . ILE A 1 565 ? -16.213 27.411 -25.495 1.00 44.00 565 ILE A O 1
ATOM 4376 N N . SER A 1 566 ? -14.624 28.957 -25.834 1.00 42.69 566 SER A N 1
ATOM 4377 C CA . SER A 1 566 ? -14.445 29.243 -24.398 1.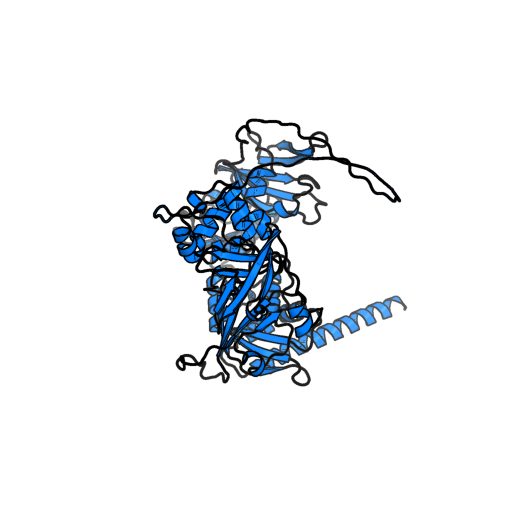00 42.69 566 SER A CA 1
ATOM 4378 C C . SER A 1 566 ? -14.450 30.743 -24.047 1.00 42.69 566 SER A C 1
ATOM 4380 O O . SER A 1 566 ? -13.427 31.419 -24.184 1.00 42.69 566 SER A O 1
ATOM 4382 N N . PRO A 1 567 ? -15.574 31.285 -23.535 1.00 47.56 567 PRO A N 1
ATOM 4383 C CA . PRO A 1 567 ? -15.598 32.529 -22.775 1.00 47.56 567 PRO A CA 1
ATOM 4384 C C . PRO A 1 567 ? -14.806 32.433 -21.474 1.00 47.56 567 PRO A C 1
ATOM 4386 O O . PRO A 1 567 ? -14.811 31.382 -20.829 1.00 47.56 567 PRO A O 1
ATOM 4389 N N . ARG A 1 568 ? -14.222 33.546 -21.000 1.00 50.19 568 ARG A N 1
ATOM 4390 C CA . ARG A 1 568 ? -13.610 33.561 -19.663 1.00 50.19 568 ARG A CA 1
ATOM 4391 C C . ARG A 1 568 ? -14.583 33.926 -18.540 1.00 50.19 568 ARG A C 1
ATOM 4393 O O . ARG A 1 568 ? -15.489 34.745 -18.645 1.00 50.19 568 ARG A O 1
ATOM 4400 N N . VAL A 1 569 ? -14.305 33.277 -17.422 1.00 42.34 569 VAL A N 1
ATOM 4401 C CA . VAL A 1 569 ? -14.993 33.269 -16.138 1.00 42.34 569 VAL A CA 1
ATOM 4402 C C . VAL A 1 569 ? -14.580 34.484 -15.295 1.00 42.34 569 VAL A C 1
ATOM 4404 O O . VAL A 1 569 ? -13.392 34.695 -15.064 1.00 42.34 569 VAL A O 1
ATOM 4407 N N . LYS A 1 570 ? -15.536 35.290 -14.830 1.00 35.59 570 LYS A N 1
ATOM 4408 C CA . LYS A 1 570 ? -15.362 36.305 -13.789 1.00 35.59 570 LYS A CA 1
ATOM 4409 C C . LYS A 1 570 ? -15.452 35.657 -12.397 1.00 35.59 570 LYS A C 1
ATOM 4411 O O . LYS A 1 570 ? -16.406 34.948 -12.090 1.00 35.59 570 LYS A O 1
ATOM 4416 N N . ARG A 1 571 ? -14.489 35.983 -11.531 1.00 38.69 571 ARG A N 1
ATOM 4417 C CA . ARG A 1 571 ? -14.644 35.904 -10.069 1.00 38.69 571 ARG A CA 1
ATOM 4418 C C . ARG A 1 571 ? -15.813 36.801 -9.647 1.00 38.69 571 ARG A C 1
ATOM 4420 O O . ARG A 1 571 ? -15.818 37.983 -10.005 1.00 38.69 571 ARG A O 1
ATOM 4427 N N . ALA A 1 572 ? -16.774 36.256 -8.909 1.00 29.06 572 ALA A N 1
ATOM 4428 C CA . ALA A 1 572 ? -17.564 37.070 -7.991 1.00 29.06 572 ALA A CA 1
ATOM 4429 C C . ALA A 1 572 ? -16.675 37.385 -6.775 1.00 29.06 572 ALA A C 1
ATOM 4431 O O . ALA A 1 572 ? -15.884 36.532 -6.365 1.00 29.06 572 ALA A O 1
ATOM 4432 N N . VAL A 1 573 ? -16.733 38.636 -6.313 1.00 33.50 573 VAL A N 1
ATOM 4433 C CA . VAL A 1 573 ? -16.147 39.083 -5.039 1.00 33.50 573 VAL A CA 1
ATOM 4434 C C . VAL A 1 573 ? -16.980 38.509 -3.908 1.00 33.50 573 VAL A C 1
ATOM 4436 O O . VAL A 1 573 ? -18.218 38.490 -4.096 1.00 33.50 573 VAL A O 1
#

Solvent-accessible surface area (backbone atoms only — not comparable to full-atom values): 32589 Å² total; per-residue (Å²): 116,75,69,59,53,54,54,50,50,54,50,53,52,54,50,52,53,52,53,55,52,53,47,59,52,49,37,49,42,54,60,47,59,86,40,78,56,32,48,55,49,42,49,41,46,71,72,42,45,65,36,53,55,63,33,38,72,86,57,85,59,42,26,19,39,53,43,34,26,39,69,10,48,53,50,49,30,56,77,70,73,42,94,51,76,84,73,60,49,70,68,59,40,29,55,48,41,8,61,32,26,31,56,40,53,59,46,52,75,74,47,67,46,94,64,35,43,80,41,34,15,51,28,55,58,57,78,38,21,35,40,73,47,53,71,68,44,27,70,74,55,34,84,83,36,43,24,30,68,36,39,37,33,59,50,85,83,78,73,81,87,72,65,58,93,91,58,65,59,59,54,30,38,33,34,29,16,56,65,36,79,33,54,28,38,32,51,62,40,52,26,55,88,88,53,42,21,22,34,34,39,24,61,42,64,78,49,76,19,31,34,57,58,56,29,54,70,68,58,64,50,73,50,42,51,48,49,50,54,32,33,60,71,48,58,43,47,69,61,56,50,71,40,61,22,32,20,39,51,39,34,20,30,67,14,36,52,75,69,65,32,46,64,76,72,43,52,57,66,58,42,42,49,52,54,28,53,32,20,31,65,43,60,74,53,73,58,76,63,49,67,72,38,74,43,54,19,69,56,75,36,37,42,38,31,41,62,61,86,91,45,45,22,45,59,80,14,39,55,77,41,72,59,36,34,24,10,22,33,28,34,32,33,19,64,30,64,67,62,75,46,81,68,84,85,83,75,81,91,76,84,86,82,90,86,89,86,89,81,89,87,84,87,80,85,86,87,84,92,80,89,84,88,86,85,88,88,86,83,89,86,80,86,89,79,95,75,89,77,92,66,84,78,69,82,76,87,60,45,79,56,52,40,85,74,49,74,49,74,48,89,82,43,80,47,65,23,44,36,32,33,33,37,76,88,74,43,65,35,39,35,36,32,41,51,62,24,55,71,96,44,72,86,41,70,80,41,62,71,49,28,44,65,69,55,50,53,75,77,78,85,75,92,54,37,37,36,36,32,32,45,36,87,87,79,67,43,39,38,76,78,44,73,39,72,72,89,70,74,72,75,77,50,67,68,48,93,54,72,36,55,58,86,66,45,49,77,74,45,76,78,48,100,47,31,26,33,27,28,30,78,92,27,56,84,41,39,75,40,80,44,76,57,66,89,50,67,87,42,31,66,63,51,31,53,55,29,41,53,48,40,70,44,57,93,64,82,81,65,68,90,66,66,90,43,60,63,52,64,37,80,76,125

Nearest PDB structures (foldseek):
  5yjg-assembly1_A  TM=4.780E-01  e=2.317E-15  Homo sapiens
  5yjh-assembly1_A-2  TM=4.793E-01  e=6.765E-15  Homo sapiens
  5nv6-assembly1_A  TM=4.099E-01  e=7.091E-16  Homo sapiens
  7asg-assembly1_A  TM=3.969E-01  e=5.660E-16  Homo sapiens
  7asc-assembly1_A  TM=4.033E-01  e=9.401E-16  Homo sapiens

pLDDT: mean 79.38, std 22.17, range [21.22, 98.5]

Foldseek 3Di:
DVVVVVVVVVVVVVVVVVVVLVVLLVFVLVLCVQPPFQVLVNVLCVLCSVLLVVLCVPPQFFKEAAGETPLQVVVVCVVVVHDHSNLQDSVNSSQLNQQRMWLGADFLVVQPDQQWDKTAGSADPLQQALEACDPVNCVVRNRPSGHFIKTKHFDDPPDPPDDPPSADAGWIWIAAALRDTKTKGRRQGFTHDPRRHHYIYINHRGDGHGFPLCSCVVNVDQQCVLVNLLCVLLVCSVVRRNQAAKEAAGETPQQCVVVPNCSPPPDSVVSVLLRQQRMFNHADASSPDDAQDWTATSNRAIWGWHDDPPWIDTAPWIFPDTANDHNRHGYGYTNHRHDTRDDPDDDDDDDDDDDDDDDDDDDDDDDDDDDDDDDDDDDDDDDDDDDDDPDDPDPPDFQPQKDWPDWAADLVLQAKIWTWIDGNLHAIAIEIEHRLQQPPCSVCCPPGCCVGGPAADHDDDDDFRYWYWYQDPVPRHIDTPDTHHDDFDAQDQALDDDAAAPSQWDFDADSDPFWTFTFHCPFQVRHTDIAGDDPDSVCRVVVNVVRNVVNVCPPVPPDDPCPVTDDYYTYDD

Mean predicted aligned error: 18.06 Å

Organism: Fusarium equiseti (NCBI:txid61235)

Sequence (573 aa):
MRNLNFIRAAVTLAFASAAIAQTITEELAGAIANYSSLSLFRSLLTASPQALITSLDNRDSNITVLVPTNAAIQSYLKESRIFDVTELNQTELQIFFSYHILDASLTSKDFEGDRGLSIPTLLQATLFNNRSAGPQIQSQFGKEASGQVIFALKRDGKDKRQQNEDMGGPNVMLRAGLAQDIKMTAVDGSWGAKDVNSFQVVDKVLSPPRSCSNTVHTIKDPRLDALDAALIKTQLWKALDHSKNVTCLAPSTEAFKNAGNPDVKLSKQDLTGAILAHTLNEVTYSNYLRDGQVIGTLNKTKVRVSIRGEDIFFNNAKVIEANVLTNNGLIHILDSVIEDGGKPNSTGTSTTASETATATGETTSPSGSETAEQENSASSRYLPTHHRFSAMTVPRERNSNVRLLACLVDGEDTDDSDYRFLVDEQHVKYITTAPGTFRGAEDDRTFKPVLLGELLPLFPTGDWNQGHVARDPETGKATFVRTETVQFGQVKNTWHPVKLNELGFTRQVRLRQRVHVSTHPQVGGGKPVPIKFAVWPWEIPSIEVETAAYRWLHDTGVGPKFWDISPRVKRAV